Protein AF-0000000070043837 (afdb_homodimer)

Nearest PDB structures (foldseek):
  3bem-assembly1_A  TM=9.475E-01  e=2.264E-19  Bacillus subtilis
  3gag-assembly2_D  TM=9.439E-01  e=2.102E-17  Streptococcus mutans
  3gag-assembly2_C  TM=9.180E-01  e=2.368E-17  Streptococcus mutans
  1nox-assembly1_A-2  TM=9.163E-01  e=2.570E-16  Thermus thermophilus HB8
  3m5k-assembly1_B  TM=8.463E-01  e=9.259E-12  Parabacteroides distasonis ATCC 8503

Sequence (400 aa):
MDTFDAIAQRRSVKSFDKNHKMTQDEINKLLELAVLSPTSYNIQNWRFVTVTDQSIKDKLSALSHGQQQVSDASLVIVLCADLNSWDKKPERYWANIPPEPRNALVESLRNSYRDNLQQQRDEAMRSCGMAAQTIMLAAKSMGYDTCPMKGFDYDAVGKMINLPADHVISMMVVVGKKTKEASPRGGQLPLSDIVFENKFMDTFDAIAQRRSVKSFDKNHKMTQDEINKLLELAVLSPTSYNIQNWRFVTVTDQSIKDKLSALSHGQQQVSDASLVIVLCADLNSWDKKPERYWANIPPEPRNALVESLRNSYRDNLQQQRDEAMRSCGMAAQTIMLAAKSMGYDTCPMKGFDYDAVGKMINLPADHVISMMVVVGKKTKEASPRGGQLPLSDIVFENKF

Secondary structure (DSSP, 8-state):
-BHHHHHHH--B---B-TT----HHHHHHHHHHHTTS--GGG---EEEEEE--HHHHHHHHHHTTT-HHHHHSSEEEEEEEETTGGGSSGGGGGTTS-HHHHHHHHHHHHHHHTT-HHHHHHHHHHHHHHHHHHHHHHHHHTT-EEEEE--S-HHHHHHHTT--TTEEEEEEEEEE-BSSPPPPP-----HHHHEEES--/-BHHHHHHH--B---B-TT----HHHHHHHHHHHTTS--GGG---EEEEEE--HHHHHHHHHHTTT-HHHHHSSEEEEEEEETTGGGSSGGGGGTTS-HHHHHHHHHHHHHHHTT-HHHHHHHHHHHHHHHHHHHHHHHHHTT-EEEEE--S-HHHHHHHTT--TTEEEEEEEEEE-BSSPPPPP-----HHHHEEES--

Solvent-accessible surface area (backbone atoms only — not comparable to full-atom values): 20436 Å² total; per-residue (Å²): 76,46,37,68,56,26,53,72,64,54,54,67,40,64,38,34,38,62,82,50,73,70,50,70,67,59,51,48,52,47,52,62,56,22,70,54,43,73,38,80,86,44,45,66,36,56,31,36,31,38,38,67,52,64,72,59,28,42,52,49,10,59,47,24,79,56,41,58,32,49,45,19,24,28,34,37,33,41,37,26,18,42,56,52,33,63,72,60,69,47,60,55,32,29,62,70,43,60,66,69,69,34,52,53,51,46,52,52,49,38,66,70,41,60,95,29,67,65,56,28,50,45,47,40,22,25,34,43,16,20,23,49,42,44,38,46,39,50,36,38,45,73,70,31,40,28,25,80,42,74,72,47,46,64,69,61,52,35,59,71,25,53,56,55,88,60,43,46,77,71,38,33,40,29,32,24,46,62,75,49,80,53,73,77,75,37,45,73,82,58,61,82,79,37,48,29,70,62,31,108,78,45,39,68,55,27,53,71,65,54,54,68,39,63,38,34,38,63,83,50,72,70,52,70,66,58,51,50,53,47,52,62,55,21,70,55,43,73,38,80,87,43,45,66,36,55,30,38,31,38,38,66,51,62,73,58,27,42,53,51,11,58,46,23,79,55,40,57,31,49,45,19,25,26,33,36,33,41,37,25,20,42,55,53,33,66,72,59,70,47,60,56,33,29,62,72,44,61,65,70,70,34,52,54,51,46,52,53,49,37,66,70,41,61,96,29,68,66,56,29,50,45,47,40,23,25,33,42,15,20,24,49,42,43,37,46,38,51,37,37,45,73,71,32,41,28,26,80,44,74,71,48,46,64,68,60,53,36,58,70,25,54,55,56,88,61,42,48,75,70,38,33,39,30,34,25,45,63,73,48,80,52,73,79,76,35,45,74,83,59,62,81,81,36,50,29,70,62,33,107

pLDDT: mean 98.39, std 0.72, range [94.81, 99.0]

Organism: NCBI:txid859350

Radius of gyration: 20.13 Å; Cα contacts (8 Å, |Δi|>4): 814; chains: 2; bounding box: 47×54×44 Å

Structure (mmCIF, N/CA/C/O backbone):
data_AF-0000000070043837-model_v1
#
loop_
_entity.id
_entity.type
_entity.pdbx_description
1 polymer 'Nitroreductase family protein'
#
loop_
_atom_site.group_PDB
_atom_site.id
_atom_site.type_symbol
_atom_site.label_atom_id
_atom_site.label_alt_id
_atom_site.label_comp_id
_atom_site.label_asym_id
_atom_site.label_entity_id
_atom_site.label_seq_id
_atom_site.pdbx_PDB_ins_code
_atom_site.Cartn_x
_atom_site.Cartn_y
_atom_site.Cartn_z
_atom_site.occupancy
_atom_site.B_iso_or_equiv
_atom_site.auth_seq_id
_atom_site.auth_comp_id
_atom_site.auth_asym_id
_atom_site.auth_atom_id
_atom_site.pdbx_PDB_model_num
ATOM 1 N N . MET A 1 1 ? -4.961 11.438 -16.234 1 95.69 1 MET A N 1
ATOM 2 C CA . MET A 1 1 ? -3.506 11.453 -16.344 1 95.69 1 MET A CA 1
ATOM 3 C C . MET A 1 1 ? -2.961 10.047 -16.547 1 95.69 1 MET A C 1
ATOM 5 O O . MET A 1 1 ? -3.502 9.078 -16.016 1 95.69 1 MET A O 1
ATOM 9 N N . ASP A 1 2 ? -1.83 10.086 -17.328 1 97.75 2 ASP A N 1
ATOM 10 C CA . ASP A 1 2 ? -1.134 8.82 -17.547 1 97.75 2 ASP A CA 1
ATOM 11 C C . ASP A 1 2 ? -0.628 8.234 -16.219 1 97.75 2 ASP A C 1
ATOM 13 O O . ASP A 1 2 ? -0.136 8.969 -15.367 1 97.75 2 ASP A O 1
ATOM 17 N N . THR A 1 3 ? -0.676 6.828 -16.062 1 98.69 3 THR A N 1
ATOM 18 C CA . THR A 1 3 ? -0.309 6.125 -14.836 1 98.69 3 THR A CA 1
ATOM 19 C C . THR A 1 3 ? 1.146 6.402 -14.469 1 98.69 3 THR A C 1
ATOM 21 O O . THR A 1 3 ? 1.458 6.68 -13.305 1 98.69 3 THR A O 1
ATOM 24 N N . PHE A 1 4 ? 2.094 6.348 -15.438 1 98.75 4 PHE A N 1
ATOM 25 C CA . PHE A 1 4 ? 3.504 6.582 -15.148 1 98.75 4 PHE A CA 1
ATOM 26 C C . PHE A 1 4 ? 3.729 8.016 -14.68 1 98.75 4 PHE A C 1
ATOM 28 O O . PHE A 1 4 ? 4.535 8.266 -13.781 1 98.75 4 PHE A O 1
ATOM 35 N N . ASP A 1 5 ? 3.049 8.922 -15.266 1 98.75 5 ASP A N 1
ATOM 36 C CA . ASP A 1 5 ? 3.15 10.328 -14.867 1 98.75 5 ASP A CA 1
ATOM 37 C C . ASP A 1 5 ? 2.664 10.523 -13.43 1 98.75 5 ASP A C 1
ATOM 39 O O . ASP A 1 5 ? 3.287 11.242 -12.648 1 98.75 5 ASP A O 1
ATOM 43 N N . ALA A 1 6 ? 1.513 9.898 -13.102 1 98.88 6 ALA A N 1
ATOM 44 C CA . ALA A 1 6 ? 0.993 10.008 -11.742 1 98.88 6 ALA A CA 1
ATOM 45 C C . ALA A 1 6 ? 2.006 9.484 -10.727 1 98.88 6 ALA A C 1
ATOM 47 O O . ALA A 1 6 ? 2.23 10.109 -9.688 1 98.88 6 ALA A O 1
ATOM 48 N N . ILE A 1 7 ? 2.621 8.336 -11.039 1 98.88 7 ILE A N 1
ATOM 49 C CA . ILE A 1 7 ? 3.602 7.715 -10.156 1 98.88 7 ILE A CA 1
ATOM 50 C C . ILE A 1 7 ? 4.816 8.625 -10.016 1 98.88 7 ILE A C 1
ATOM 52 O O . ILE A 1 7 ? 5.289 8.875 -8.906 1 98.88 7 ILE A O 1
ATOM 56 N N . ALA A 1 8 ? 5.32 9.148 -11.086 1 98.56 8 ALA A N 1
ATOM 57 C CA . ALA A 1 8 ? 6.531 9.961 -11.094 1 98.56 8 ALA A CA 1
ATOM 58 C C . ALA A 1 8 ? 6.289 11.305 -10.414 1 98.56 8 ALA A C 1
ATOM 60 O O . ALA A 1 8 ? 7.184 11.859 -9.766 1 98.56 8 ALA A O 1
ATOM 61 N N . GLN A 1 9 ? 5.094 11.852 -10.547 1 98.5 9 GLN A N 1
ATOM 62 C CA . GLN A 1 9 ? 4.82 13.211 -10.094 1 98.5 9 GLN A CA 1
ATOM 63 C C . GLN A 1 9 ? 4.273 13.219 -8.672 1 98.5 9 GLN A C 1
ATOM 65 O O . GLN A 1 9 ? 4.246 14.258 -8.016 1 98.5 9 GLN A O 1
ATOM 70 N N . ARG A 1 10 ? 3.713 12.086 -8.211 1 98.81 10 ARG A N 1
ATOM 71 C CA . ARG A 1 10 ? 3.262 12.039 -6.828 1 98.81 10 ARG A CA 1
ATOM 72 C C . ARG A 1 10 ? 4.418 12.289 -5.867 1 98.81 10 ARG A C 1
ATOM 74 O O . ARG A 1 10 ? 5.43 11.586 -5.902 1 98.81 10 ARG A O 1
ATOM 81 N N . ARG A 1 11 ? 4.344 13.312 -5.078 1 98.62 11 ARG A N 1
ATOM 82 C CA . ARG A 1 11 ? 5.262 13.734 -4.023 1 98.62 11 ARG A CA 1
ATOM 83 C C . ARG A 1 11 ? 4.512 14.016 -2.727 1 98.62 11 ARG A C 1
ATOM 85 O O . ARG A 1 11 ? 3.295 14.227 -2.74 1 98.62 11 ARG A O 1
ATOM 92 N N . SER A 1 12 ? 5.258 13.953 -1.604 1 98.56 12 SER A N 1
ATOM 93 C CA . SER A 1 12 ? 4.68 14.43 -0.354 1 98.56 12 SER A CA 1
ATOM 94 C C . SER A 1 12 ? 4.668 15.953 -0.297 1 98.56 12 SER A C 1
ATOM 96 O O . SER A 1 12 ? 5.711 16.578 -0.091 1 98.56 12 SER A O 1
ATOM 98 N N . VAL A 1 13 ? 3.463 16.516 -0.517 1 98.62 13 VAL A N 1
ATOM 99 C CA . VAL A 1 13 ? 3.27 17.953 -0.523 1 98.62 13 VAL A CA 1
ATOM 100 C C . VAL A 1 13 ? 2.842 18.422 0.865 1 98.62 13 VAL A C 1
ATOM 102 O O . VAL A 1 13 ? 1.954 17.828 1.481 1 98.62 13 VAL A O 1
ATOM 105 N N . LYS A 1 14 ? 3.398 19.562 1.323 1 97.81 14 LYS A N 1
ATOM 106 C CA . LYS A 1 14 ? 3.16 19.953 2.713 1 97.81 14 LYS A CA 1
ATOM 107 C C . LYS A 1 14 ? 2.541 21.344 2.803 1 97.81 14 LYS A C 1
ATOM 109 O O . LYS A 1 14 ? 2.357 21.875 3.898 1 97.81 14 LYS A O 1
ATOM 114 N N . SER A 1 15 ? 2.293 21.953 1.705 1 98.69 15 SER A N 1
ATOM 115 C CA . SER A 1 15 ? 1.652 23.266 1.651 1 98.69 15 SER A CA 1
ATOM 116 C C . SER A 1 15 ? 0.437 23.25 0.73 1 98.69 15 SER A C 1
ATOM 118 O O . SER A 1 15 ? 0.556 22.938 -0.457 1 98.69 15 SER A O 1
ATOM 120 N N . PHE A 1 16 ? -0.701 23.625 1.316 1 98.88 16 PHE A N 1
ATOM 121 C CA . PHE A 1 16 ? -1.941 23.562 0.552 1 98.88 16 PHE A CA 1
ATOM 122 C C . PHE A 1 16 ? -2.666 24.891 0.58 1 98.88 16 PHE A C 1
ATOM 124 O O . PHE A 1 16 ? -2.469 25.703 1.497 1 98.88 16 PHE A O 1
ATOM 131 N N . ASP A 1 17 ? -3.428 25.203 -0.436 1 98.81 17 ASP A N 1
ATOM 132 C CA . ASP A 1 17 ? -4.375 26.312 -0.456 1 98.81 17 ASP A CA 1
ATOM 133 C C . ASP A 1 17 ? -5.551 26.047 0.485 1 98.81 17 ASP A C 1
ATOM 135 O O . ASP A 1 17 ? -6.453 25.266 0.159 1 98.81 17 ASP A O 1
ATOM 139 N N . LYS A 1 18 ? -5.539 26.734 1.597 1 97.81 18 LYS A N 1
ATOM 140 C CA . LYS A 1 18 ? -6.531 26.5 2.641 1 97.81 18 LYS A CA 1
ATOM 141 C C . LYS A 1 18 ? -7.934 26.844 2.152 1 97.81 18 LYS A C 1
ATOM 143 O O . LYS A 1 18 ? -8.922 26.391 2.736 1 97.81 18 LYS A O 1
ATOM 148 N N . ASN A 1 19 ? -8.078 27.625 1.085 1 98.31 19 ASN A N 1
ATOM 149 C CA . ASN A 1 19 ? -9.375 28.094 0.608 1 98.31 19 ASN A CA 1
ATOM 150 C C . ASN A 1 19 ? -9.961 27.141 -0.433 1 98.31 19 ASN A C 1
ATOM 152 O O . ASN A 1 19 ? -11.141 27.25 -0.775 1 98.31 19 ASN A O 1
ATOM 156 N N . HIS A 1 20 ? -9.164 26.312 -0.957 1 98.75 20 HIS A N 1
ATOM 157 C CA . HIS A 1 20 ? -9.695 25.359 -1.93 1 98.75 20 HIS A CA 1
ATOM 158 C C . HIS A 1 20 ? -10.484 24.25 -1.243 1 98.75 20 HIS A C 1
ATOM 160 O O . HIS A 1 20 ? -10 23.656 -0.277 1 98.75 20 HIS A O 1
ATOM 166 N N . LYS A 1 21 ? -11.688 23.984 -1.772 1 98.56 21 LYS A N 1
ATOM 167 C CA . LYS A 1 21 ? -12.539 22.922 -1.245 1 98.56 21 LYS A CA 1
ATOM 168 C C . LYS A 1 21 ? -12.828 21.875 -2.305 1 98.56 21 LYS A C 1
ATOM 170 O O . LYS A 1 21 ? -13.031 22.188 -3.477 1 98.56 21 LYS A O 1
ATOM 175 N N . MET A 1 22 ? -12.727 20.672 -1.876 1 98.62 22 MET A N 1
ATOM 176 C CA . MET A 1 22 ? -13.18 19.578 -2.73 1 98.62 22 MET A CA 1
ATOM 177 C C . MET A 1 22 ? -14.695 19.391 -2.629 1 98.62 22 MET A C 1
ATOM 179 O O . MET A 1 22 ? -15.266 19.516 -1.544 1 98.62 22 MET A O 1
ATOM 183 N N . THR A 1 23 ? -15.336 19.047 -3.758 1 98.44 23 THR A N 1
ATOM 184 C CA . THR A 1 23 ? -16.75 18.734 -3.711 1 98.44 23 THR A CA 1
ATOM 185 C C . THR A 1 23 ? -16.969 17.312 -3.176 1 98.44 23 THR A C 1
ATOM 187 O O . THR A 1 23 ? -16.062 16.484 -3.221 1 98.44 23 THR A O 1
ATOM 190 N N . GLN A 1 24 ? -18.172 17.109 -2.715 1 97.94 24 GLN A N 1
ATOM 191 C CA . GLN A 1 24 ? -18.5 15.773 -2.26 1 97.94 24 GLN A CA 1
ATOM 192 C C . GLN A 1 24 ? -18.375 14.758 -3.393 1 97.94 24 GLN A C 1
ATOM 194 O O . GLN A 1 24 ? -17.984 13.609 -3.166 1 97.94 24 GLN A O 1
ATOM 199 N N . ASP A 1 25 ? -18.719 15.164 -4.566 1 98.5 25 ASP A N 1
ATOM 200 C CA . ASP A 1 25 ? -18.594 14.289 -5.727 1 98.5 25 ASP A CA 1
ATOM 201 C C . ASP A 1 25 ? -17.141 13.883 -5.961 1 98.5 25 ASP A C 1
ATOM 203 O O . ASP A 1 25 ? -16.859 12.727 -6.293 1 98.5 25 ASP A O 1
ATOM 207 N N . GLU A 1 26 ? -16.234 14.82 -5.871 1 98.75 26 GLU A N 1
ATOM 208 C CA . GLU A 1 26 ? -14.812 14.531 -6.023 1 98.75 26 GLU A CA 1
ATOM 209 C C . GLU A 1 26 ? -14.32 13.562 -4.945 1 98.75 26 GLU A C 1
ATOM 211 O O . GLU A 1 26 ? -13.562 12.641 -5.234 1 98.75 26 GLU A O 1
ATOM 216 N N . ILE A 1 27 ? -14.789 13.773 -3.744 1 98.88 27 ILE A N 1
ATOM 217 C CA . ILE A 1 27 ? -14.398 12.914 -2.629 1 98.88 27 ILE A CA 1
ATOM 218 C C . ILE A 1 27 ? -14.945 11.508 -2.846 1 98.88 27 ILE A C 1
ATOM 220 O O . ILE A 1 27 ? -14.219 10.523 -2.666 1 98.88 27 ILE A O 1
ATOM 224 N N . ASN A 1 28 ? -16.188 11.438 -3.268 1 98.56 28 ASN A N 1
ATOM 225 C CA . ASN A 1 28 ? -16.781 10.133 -3.555 1 98.56 28 ASN A CA 1
ATOM 226 C C . ASN A 1 28 ? -16.031 9.398 -4.656 1 98.56 28 ASN A C 1
ATOM 228 O O . ASN A 1 28 ? -15.766 8.203 -4.551 1 98.56 28 ASN A O 1
ATOM 232 N N . LYS A 1 29 ? -15.727 10.109 -5.68 1 98.69 29 LYS A N 1
ATOM 233 C CA . LYS A 1 29 ? -14.969 9.508 -6.777 1 98.69 29 LYS A CA 1
ATOM 234 C C . LYS A 1 29 ? -13.633 8.961 -6.285 1 98.69 29 LYS A C 1
ATOM 236 O O . LYS A 1 29 ? -13.242 7.848 -6.648 1 98.69 29 LYS A O 1
ATOM 241 N N . LEU A 1 30 ? -12.945 9.727 -5.516 1 98.94 30 LEU A N 1
ATOM 242 C CA . LEU A 1 30 ? -11.664 9.32 -4.949 1 98.94 30 LEU A CA 1
ATOM 243 C C . LEU A 1 30 ? -11.805 8.031 -4.152 1 98.94 30 LEU A C 1
ATOM 245 O O . LEU A 1 30 ? -11.016 7.098 -4.328 1 98.94 30 LEU A O 1
ATOM 249 N N . LEU A 1 31 ? -12.836 7.922 -3.314 1 98.88 31 LEU A N 1
ATOM 250 C CA . LEU A 1 31 ? -13.016 6.773 -2.434 1 98.88 31 LEU A CA 1
ATOM 251 C C . LEU A 1 31 ? -13.539 5.566 -3.209 1 98.88 31 LEU A C 1
ATOM 253 O O . LEU A 1 31 ? -13.219 4.426 -2.871 1 98.88 31 LEU A O 1
ATOM 257 N N . GLU A 1 32 ? -14.328 5.797 -4.27 1 98.81 32 GLU A N 1
ATOM 258 C CA . GLU A 1 32 ? -14.766 4.715 -5.148 1 98.81 32 GLU A CA 1
ATOM 259 C C . GLU A 1 32 ? -13.578 4.039 -5.828 1 98.81 32 GLU A C 1
ATOM 261 O O . GLU A 1 32 ? -13.609 2.836 -6.09 1 98.81 32 GLU A O 1
ATOM 266 N N . LEU A 1 33 ? -12.555 4.797 -6.121 1 98.88 33 LEU A N 1
ATOM 267 C CA . LEU A 1 33 ? -11.328 4.238 -6.684 1 98.88 33 LEU A CA 1
ATOM 268 C C . LEU A 1 33 ? -10.508 3.541 -5.605 1 98.88 33 LEU A C 1
ATOM 270 O O . LEU A 1 33 ? -9.945 2.469 -5.844 1 98.88 33 LEU A O 1
ATOM 274 N N . ALA A 1 34 ? -10.469 4.09 -4.406 1 98.88 34 ALA A N 1
ATOM 275 C CA . ALA A 1 34 ? -9.688 3.545 -3.297 1 98.88 34 ALA A CA 1
ATOM 276 C C . ALA A 1 34 ? -10.133 2.121 -2.965 1 98.88 34 ALA A C 1
ATOM 278 O O . ALA A 1 34 ? -9.297 1.249 -2.715 1 98.88 34 ALA A O 1
ATOM 279 N N . VAL A 1 35 ? -11.438 1.848 -3.045 1 98.62 35 VAL A N 1
ATOM 280 C CA . VAL A 1 35 ? -11.984 0.586 -2.551 1 98.62 35 VAL A CA 1
ATOM 281 C C . VAL A 1 35 ? -11.781 -0.508 -3.598 1 98.62 35 VAL A C 1
ATOM 283 O O . VAL A 1 35 ? -12.086 -1.677 -3.35 1 98.62 35 VAL A O 1
ATOM 286 N N . LEU A 1 36 ? -11.211 -0.151 -4.719 1 98.75 36 LEU A N 1
ATOM 287 C CA . LEU A 1 36 ? -10.844 -1.146 -5.719 1 98.75 36 LEU A CA 1
ATOM 288 C C . LEU A 1 36 ? -9.469 -1.738 -5.422 1 98.75 36 LEU A C 1
ATOM 290 O O . LEU A 1 36 ? -9.031 -2.674 -6.094 1 98.75 36 LEU A O 1
ATOM 294 N N . SER A 1 37 ? -8.727 -1.196 -4.426 1 98.81 37 SER A N 1
ATOM 295 C CA . SER A 1 37 ? -7.477 -1.789 -3.969 1 98.81 37 SER A CA 1
ATOM 296 C C . SER A 1 37 ? -7.703 -3.186 -3.4 1 98.81 37 SER A C 1
ATOM 298 O O . SER A 1 37 ? -8.664 -3.416 -2.668 1 98.81 37 SER A O 1
ATOM 300 N N . PRO A 1 38 ? -6.855 -4.133 -3.742 1 98.69 38 PRO A N 1
ATOM 301 C CA . PRO A 1 38 ? -7.07 -5.508 -3.287 1 98.69 38 PRO A CA 1
ATOM 302 C C . PRO A 1 38 ? -6.793 -5.684 -1.795 1 98.69 38 PRO A C 1
ATOM 304 O O . PRO A 1 38 ? -6.023 -4.918 -1.211 1 98.69 38 PRO A O 1
ATOM 307 N N . THR A 1 39 ? -7.477 -6.613 -1.177 1 98.62 39 THR A N 1
ATOM 308 C CA . THR A 1 39 ? -7.203 -7.133 0.158 1 98.62 39 THR A CA 1
ATOM 309 C C . THR A 1 39 ? -7.203 -8.656 0.154 1 98.62 39 THR A C 1
ATOM 311 O O . THR A 1 39 ? -7.84 -9.281 -0.696 1 98.62 39 THR A O 1
ATOM 314 N N . SER A 1 40 ? -6.383 -9.211 1.069 1 98.31 40 SER A N 1
ATOM 315 C CA . SER A 1 40 ? -6.359 -10.664 1.181 1 98.31 40 SER A CA 1
ATOM 316 C C . SER A 1 40 ? -7.746 -11.219 1.498 1 98.31 40 SER A C 1
ATOM 318 O O . SER A 1 40 ? -8.43 -10.719 2.393 1 98.31 40 SER A O 1
ATOM 320 N N . TYR A 1 41 ? -8.219 -12.242 0.689 1 98 41 TYR A N 1
ATOM 321 C CA . TYR A 1 41 ? -9.539 -12.852 0.798 1 98 41 TYR A CA 1
ATOM 322 C C . TYR A 1 41 ? -10.641 -11.82 0.567 1 98 41 TYR A C 1
ATOM 324 O O . TYR A 1 41 ? -11.789 -12.031 0.971 1 98 41 TYR A O 1
ATOM 332 N N . ASN A 1 42 ? -10.266 -10.688 -0.009 1 98.31 42 ASN A N 1
ATOM 333 C CA . ASN A 1 42 ? -11.227 -9.617 -0.277 1 98.31 42 ASN A CA 1
ATOM 334 C C . ASN A 1 42 ? -11.938 -9.18 0.996 1 98.31 42 ASN A C 1
ATOM 336 O O . ASN A 1 42 ? -13.109 -8.789 0.954 1 98.31 42 ASN A O 1
ATOM 340 N N . ILE A 1 43 ? -11.219 -9.109 2.094 1 98.75 43 ILE A N 1
ATOM 341 C CA . ILE A 1 43 ? -11.875 -8.883 3.377 1 98.75 43 ILE A CA 1
ATOM 342 C C . ILE A 1 43 ? -12.211 -7.398 3.521 1 98.75 43 ILE A C 1
ATOM 344 O O . ILE A 1 43 ? -12.945 -7.012 4.434 1 98.75 43 ILE A O 1
ATOM 348 N N . GLN A 1 44 ? -11.664 -6.531 2.672 1 98.69 44 GLN A N 1
ATOM 349 C CA . GLN A 1 44 ? -12.023 -5.117 2.654 1 98.69 44 GLN A CA 1
ATOM 350 C C . GLN A 1 44 ? -12.039 -4.535 4.066 1 98.69 44 GLN A C 1
ATOM 352 O O . GLN A 1 44 ? -13.023 -3.916 4.477 1 98.69 44 GLN A O 1
ATOM 357 N N . ASN A 1 45 ? -10.852 -4.672 4.711 1 98.94 45 ASN A N 1
ATOM 358 C CA . ASN A 1 45 ? -10.758 -4.363 6.133 1 98.94 45 ASN A CA 1
ATOM 359 C C . ASN A 1 45 ? -10.492 -2.879 6.371 1 98.94 45 ASN A C 1
ATOM 361 O O . ASN A 1 45 ? -10.516 -2.416 7.512 1 98.94 45 ASN A O 1
ATOM 365 N N . TRP A 1 46 ? -10.273 -2.041 5.355 1 98.75 46 TRP A N 1
ATOM 366 C CA . TRP A 1 46 ? -10.07 -0.604 5.508 1 98.75 46 TRP A CA 1
ATOM 367 C C . TRP A 1 46 ? -11.336 0.067 6.043 1 98.75 46 TRP A C 1
ATOM 369 O O . TRP A 1 46 ? -12.445 -0.378 5.766 1 98.75 46 TRP A O 1
ATOM 379 N N . ARG A 1 47 ? -11.172 1.069 6.785 1 98.94 47 ARG A N 1
ATOM 380 C CA . ARG A 1 47 ? -12.172 2.07 7.148 1 98.94 47 ARG A CA 1
ATOM 381 C C . ARG A 1 47 ? -11.625 3.482 6.973 1 98.94 47 ARG A C 1
ATOM 383 O O . ARG A 1 47 ? -10.516 3.781 7.418 1 98.94 47 ARG A O 1
ATOM 390 N N . PHE A 1 48 ? -12.367 4.301 6.301 1 98.94 48 PHE A N 1
ATOM 391 C CA . PHE A 1 48 ? -11.906 5.648 5.988 1 98.94 48 PHE A CA 1
ATOM 392 C C . PHE A 1 48 ? -12.703 6.688 6.766 1 98.94 48 PHE A C 1
ATOM 394 O O . PHE A 1 48 ? -13.922 6.797 6.598 1 98.94 48 PHE A O 1
ATOM 401 N N . VAL A 1 49 ? -12.07 7.422 7.586 1 98.94 49 VAL A N 1
ATOM 402 C CA . VAL A 1 49 ? -12.695 8.594 8.188 1 98.94 49 VAL A CA 1
ATOM 403 C C . VAL A 1 49 ? -12.297 9.852 7.406 1 98.94 49 VAL A C 1
ATOM 405 O O . VAL A 1 49 ? -11.117 10.203 7.348 1 98.94 49 VAL A O 1
ATOM 408 N N . THR A 1 50 ? -13.266 10.5 6.828 1 98.94 50 THR A N 1
ATOM 409 C CA . THR A 1 50 ? -13.023 11.695 6.031 1 98.94 50 THR A CA 1
ATOM 410 C C . THR A 1 50 ? -13.359 12.953 6.82 1 98.94 50 THR A C 1
ATOM 412 O O . THR A 1 50 ? -14.359 12.992 7.547 1 98.94 50 THR A O 1
ATOM 415 N N . VAL A 1 51 ? -12.516 13.93 6.734 1 98.94 51 VAL A N 1
ATOM 416 C CA . VAL A 1 51 ? -12.719 15.18 7.453 1 98.94 51 VAL A CA 1
ATOM 417 C C . VAL A 1 51 ? -12.539 16.359 6.5 1 98.94 51 VAL A C 1
ATOM 419 O O . VAL A 1 51 ? -11.469 16.547 5.918 1 98.94 51 VAL A O 1
ATOM 422 N N . THR A 1 52 ? -13.586 17.203 6.332 1 98.75 52 THR A N 1
ATOM 423 C CA . THR A 1 52 ? -13.516 18.453 5.562 1 98.75 52 THR A CA 1
ATOM 424 C C . THR A 1 52 ? -13.859 19.641 6.441 1 98.75 52 THR A C 1
ATOM 426 O O . THR A 1 52 ? -13.594 20.797 6.07 1 98.75 52 THR A O 1
ATOM 429 N N . ASP A 1 53 ? -14.414 19.359 7.637 1 98.38 53 ASP A N 1
ATOM 430 C CA . ASP A 1 53 ? -14.773 20.422 8.57 1 98.38 53 ASP A CA 1
ATOM 431 C C . ASP A 1 53 ? -13.531 21.109 9.117 1 98.38 53 ASP A C 1
ATOM 433 O O . ASP A 1 53 ? -12.656 20.469 9.695 1 98.38 53 ASP A O 1
ATOM 437 N N . GLN A 1 54 ? -13.523 22.453 8.945 1 98.5 54 GLN A N 1
ATOM 438 C CA . GLN A 1 54 ? -12.312 23.203 9.281 1 98.5 54 GLN A CA 1
ATOM 439 C C . GLN A 1 54 ? -11.992 23.094 10.766 1 98.5 54 GLN A C 1
ATOM 441 O O . GLN A 1 54 ? -10.828 22.953 11.148 1 98.5 54 GLN A O 1
ATOM 446 N N . SER A 1 55 ? -12.961 23.172 11.586 1 98.56 55 SER A N 1
ATOM 447 C CA . SER A 1 55 ? -12.719 23.109 13.023 1 98.56 55 SER A CA 1
ATOM 448 C C . SER A 1 55 ? -12.125 21.766 13.43 1 98.56 55 SER A C 1
ATOM 450 O O . SER A 1 55 ? -11.258 21.703 14.305 1 98.56 55 SER A O 1
ATOM 452 N N . ILE A 1 56 ? -12.586 20.688 12.797 1 98.75 56 ILE A N 1
ATOM 453 C CA . ILE A 1 56 ? -12.086 19.359 13.094 1 98.75 56 ILE A CA 1
ATOM 454 C C . ILE A 1 56 ? -10.68 19.188 12.508 1 98.75 56 ILE A C 1
ATOM 456 O O . ILE A 1 56 ? -9.797 18.609 13.148 1 98.75 56 ILE A O 1
ATOM 460 N N . LYS A 1 57 ? -10.422 19.703 11.328 1 98.88 57 LYS A N 1
ATOM 461 C CA . LYS A 1 57 ? -9.078 19.672 10.758 1 98.88 57 LYS A CA 1
ATOM 462 C C . LYS A 1 57 ? -8.086 20.422 11.641 1 98.88 57 LYS A C 1
AT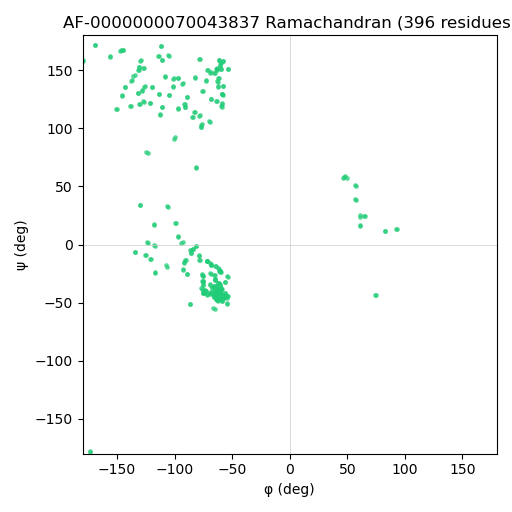OM 464 O O . LYS A 1 57 ? -6.941 19.984 11.805 1 98.88 57 LYS A O 1
ATOM 469 N N . ASP A 1 58 ? -8.516 21.516 12.203 1 98.81 58 ASP A N 1
ATOM 470 C CA . ASP A 1 58 ? -7.652 22.281 13.102 1 98.81 58 ASP A CA 1
ATOM 471 C C . ASP A 1 58 ? -7.301 21.469 14.344 1 98.81 58 ASP A C 1
ATOM 473 O O . ASP A 1 58 ? -6.156 21.484 14.797 1 98.81 58 ASP A O 1
ATOM 477 N N . LYS A 1 59 ? -8.289 20.844 14.891 1 98.75 59 LYS A N 1
ATOM 478 C CA . LYS A 1 59 ? -8.047 19.969 16.031 1 98.75 59 LYS A CA 1
ATOM 479 C C . LYS A 1 59 ? -7.082 18.844 15.672 1 98.75 59 LYS A C 1
ATOM 481 O O . LYS A 1 59 ? -6.172 18.516 16.438 1 98.75 59 LYS A O 1
ATOM 486 N N . LEU A 1 60 ? -7.27 18.219 14.516 1 98.88 60 LEU A N 1
ATOM 487 C CA . LEU A 1 60 ? -6.375 17.156 14.039 1 98.88 60 LEU A CA 1
ATOM 488 C C . LEU A 1 60 ? -4.953 17.688 13.875 1 98.88 60 LEU A C 1
ATOM 490 O O . LEU A 1 60 ? -3.984 17 14.188 1 98.88 60 LEU A O 1
ATOM 494 N N . SER A 1 61 ? -4.867 18.891 13.352 1 98.81 61 SER A N 1
ATOM 495 C CA . SER A 1 61 ? -3.559 19.516 13.203 1 98.81 61 SER A CA 1
ATOM 496 C C . SER A 1 61 ? -2.85 19.641 14.547 1 98.81 61 SER A C 1
ATOM 498 O O . SER A 1 61 ? -1.66 19.344 14.656 1 98.81 61 SER A O 1
ATOM 500 N N . ALA A 1 62 ? -3.57 20.078 15.516 1 98.75 62 ALA A N 1
ATOM 501 C CA . ALA A 1 62 ? -3.006 20.203 16.859 1 98.75 62 ALA A CA 1
ATOM 502 C C . ALA A 1 62 ? -2.523 18.859 17.391 1 98.75 62 ALA A C 1
ATOM 504 O O . ALA A 1 62 ? -1.487 18.781 18.047 1 98.75 62 ALA A O 1
ATOM 505 N N . LEU A 1 63 ? -3.254 17.812 17.094 1 98.75 63 LEU A N 1
ATOM 506 C CA . LEU A 1 63 ? -2.904 16.453 17.531 1 98.75 63 LEU A CA 1
ATOM 507 C C . LEU A 1 63 ? -1.808 15.867 16.641 1 98.75 63 LEU A C 1
ATOM 509 O O . LEU A 1 63 ? -1.308 14.773 16.922 1 98.75 63 LEU A O 1
ATOM 513 N N . SER A 1 64 ? -1.48 16.531 15.531 1 98.38 64 SER A N 1
ATOM 514 C CA . SER A 1 64 ? -0.428 16.141 14.602 1 98.38 64 SER A CA 1
ATOM 515 C C . SER A 1 64 ? 0.795 17.031 14.727 1 98.38 64 SER A C 1
ATOM 517 O O . SER A 1 64 ? 1.407 17.406 13.727 1 98.38 64 SER A O 1
ATOM 519 N N . HIS A 1 65 ? 1.021 17.484 15.93 1 97.19 65 HIS A N 1
ATOM 520 C CA . HIS A 1 65 ? 2.191 18.281 16.25 1 97.19 65 HIS A CA 1
ATOM 521 C C . HIS A 1 65 ? 2.164 19.625 15.516 1 97.19 65 HIS A C 1
ATOM 523 O O . HIS A 1 65 ? 3.213 20.141 15.125 1 97.19 65 HIS A O 1
ATOM 529 N N . GLY A 1 66 ? 1.068 20.062 15.172 1 97.44 66 GLY A N 1
ATOM 530 C CA . GLY A 1 66 ? 0.9 21.375 14.57 1 97.44 66 GLY A CA 1
ATOM 531 C C . GLY A 1 66 ? 1.183 21.391 13.078 1 97.44 66 GLY A C 1
ATOM 532 O O . GLY A 1 66 ? 1.301 22.453 12.477 1 97.44 66 GLY A O 1
ATOM 533 N N . GLN A 1 67 ? 1.312 20.281 12.438 1 97 67 GLN A N 1
ATOM 534 C CA . GLN A 1 67 ? 1.555 20.219 11 1 97 67 GLN A CA 1
ATOM 535 C C . GLN A 1 67 ? 0.431 20.906 10.219 1 97 67 GLN A C 1
ATOM 537 O O . GLN A 1 67 ? -0.714 20.453 10.242 1 97 67 GLN A O 1
ATOM 542 N N . GLN A 1 68 ? 0.791 21.906 9.438 1 97.75 68 GLN A N 1
ATOM 543 C CA . GLN A 1 68 ? -0.19 22.797 8.836 1 97.75 68 GLN A CA 1
ATOM 544 C C . GLN A 1 68 ? -0.911 22.109 7.672 1 97.75 68 GLN A C 1
ATOM 546 O O . GLN A 1 68 ? -2.051 22.469 7.355 1 97.75 68 GLN A O 1
ATOM 551 N N . GLN A 1 69 ? -0.252 21.188 7.07 1 98.31 69 GLN A N 1
ATOM 552 C CA . GLN A 1 69 ? -0.883 20.516 5.934 1 98.31 69 GLN A CA 1
ATOM 553 C C . GLN A 1 69 ? -2.174 19.812 6.355 1 98.31 69 GLN A C 1
ATOM 555 O O . GLN A 1 69 ? -3.086 19.641 5.543 1 98.31 69 GLN A O 1
ATOM 560 N N . VAL A 1 70 ? -2.348 19.469 7.641 1 98.81 70 VAL A N 1
ATOM 561 C CA . VAL A 1 70 ? -3.576 18.844 8.125 1 98.81 70 VAL A CA 1
ATOM 562 C C . VAL A 1 70 ? -4.703 19.875 8.148 1 98.81 70 VAL A C 1
ATOM 564 O O . VAL A 1 70 ? -5.805 19.609 7.668 1 98.81 70 VAL A O 1
ATOM 567 N N . SER A 1 71 ? -4.406 21.047 8.609 1 98.75 71 SER A N 1
ATOM 568 C CA . SER A 1 71 ? -5.402 22.109 8.688 1 98.75 71 SER A CA 1
ATOM 569 C C . SER A 1 71 ? -5.691 22.703 7.312 1 98.75 71 SER A C 1
ATOM 571 O O . SER A 1 71 ? -6.836 23.047 7.008 1 98.75 71 SER A O 1
ATOM 573 N N . ASP A 1 72 ? -4.711 22.797 6.441 1 98.81 72 ASP A N 1
ATOM 574 C CA . ASP A 1 72 ? -4.809 23.578 5.207 1 98.81 72 ASP A CA 1
ATOM 575 C C . ASP A 1 72 ? -5.355 22.719 4.066 1 98.81 72 ASP A C 1
ATOM 577 O O . ASP A 1 72 ? -5.867 23.25 3.078 1 98.81 72 ASP A O 1
ATOM 581 N N . ALA A 1 73 ? -5.195 21.422 4.109 1 98.88 73 ALA A N 1
ATOM 582 C CA . ALA A 1 73 ? -5.648 20.547 3.029 1 98.88 73 ALA A CA 1
ATOM 583 C C . ALA A 1 73 ? -7.164 20.641 2.852 1 98.88 73 ALA A C 1
ATOM 585 O O . ALA A 1 73 ? -7.875 21.094 3.756 1 98.88 73 ALA A O 1
ATOM 586 N N . SER A 1 74 ? -7.664 20.266 1.683 1 98.94 74 SER A N 1
ATOM 587 C CA . SER A 1 74 ? -9.094 20.25 1.39 1 98.94 74 SER A CA 1
ATOM 588 C C . SER A 1 74 ? -9.781 19.062 2.062 1 98.94 74 SER A C 1
ATOM 590 O O . SER A 1 74 ? -10.969 19.125 2.393 1 98.94 74 SER A O 1
ATOM 592 N N . LEU A 1 75 ? -9.109 17.984 2.223 1 98.94 75 LEU A N 1
ATOM 593 C CA . LEU A 1 75 ? -9.609 16.719 2.74 1 98.94 75 LEU A CA 1
ATOM 594 C C . LEU A 1 75 ? -8.539 16 3.559 1 98.94 75 LEU A C 1
ATOM 596 O O . LEU A 1 75 ? -7.379 15.945 3.15 1 98.94 75 LEU A O 1
ATOM 600 N N . VAL A 1 76 ? -8.875 15.602 4.789 1 98.94 76 VAL A N 1
ATOM 601 C CA . VAL A 1 76 ? -8.07 14.656 5.551 1 98.94 76 VAL A CA 1
ATOM 602 C C . VAL A 1 76 ? -8.75 13.289 5.559 1 98.94 76 VAL A C 1
ATOM 604 O O . VAL A 1 76 ? -9.945 13.18 5.836 1 98.94 76 VAL A O 1
ATOM 607 N N . ILE A 1 77 ? -8.031 12.25 5.211 1 99 77 ILE A N 1
ATOM 608 C CA . ILE A 1 77 ? -8.508 10.875 5.328 1 99 77 ILE A CA 1
ATOM 609 C C . ILE A 1 77 ? -7.699 10.133 6.391 1 99 77 ILE A C 1
ATOM 611 O O . ILE A 1 77 ? -6.488 9.961 6.242 1 99 77 ILE A O 1
ATOM 615 N N . VAL A 1 78 ? -8.297 9.805 7.473 1 99 78 VAL A N 1
ATOM 616 C CA . VAL A 1 78 ? -7.691 8.875 8.422 1 99 78 VAL A CA 1
ATOM 617 C C . VAL A 1 78 ? -7.98 7.438 7.984 1 99 78 VAL A C 1
ATOM 619 O O . VAL A 1 78 ? -9.125 6.988 8.031 1 99 78 VAL A O 1
ATOM 622 N N . LEU A 1 79 ? -6.984 6.766 7.539 1 99 79 LEU A N 1
ATOM 623 C CA . LEU A 1 79 ? -7.125 5.363 7.152 1 99 79 LEU A CA 1
ATOM 624 C C . LEU A 1 79 ? -7.031 4.453 8.367 1 99 79 LEU A C 1
ATOM 626 O O . LEU A 1 79 ? -5.969 4.348 8.992 1 99 79 LEU A O 1
ATOM 630 N N . CYS A 1 80 ? -8.109 3.814 8.664 1 98.94 80 CYS A N 1
ATOM 631 C CA . CYS A 1 80 ? -8.203 2.83 9.734 1 98.94 80 CYS A CA 1
ATOM 632 C C . CYS A 1 80 ? -8.422 1.431 9.172 1 98.94 80 CYS A C 1
ATOM 634 O O . CYS A 1 80 ? -8.641 1.267 7.969 1 98.94 80 CYS A O 1
ATOM 636 N N . ALA A 1 81 ? -8.328 0.486 10.047 1 98.94 81 ALA A N 1
ATOM 637 C CA . ALA A 1 81 ? -8.602 -0.891 9.648 1 98.94 81 ALA A CA 1
ATOM 638 C C . ALA A 1 81 ? -9.32 -1.652 10.766 1 98.94 81 ALA A C 1
ATOM 640 O O . ALA A 1 81 ? -8.977 -1.507 11.938 1 98.94 81 ALA A O 1
ATOM 641 N N . ASP A 1 82 ? -10.336 -2.381 10.391 1 98.94 82 ASP A N 1
ATOM 642 C CA . ASP A 1 82 ? -11.016 -3.332 11.258 1 98.94 82 ASP A CA 1
ATOM 643 C C . ASP A 1 82 ? -10.219 -4.629 11.383 1 98.94 82 ASP A C 1
ATOM 645 O O . ASP A 1 82 ? -10.156 -5.418 10.438 1 98.94 82 ASP A O 1
ATOM 649 N N . LEU A 1 83 ? -9.664 -4.914 12.555 1 98.81 83 LEU A N 1
ATOM 650 C CA . LEU A 1 83 ? -8.789 -6.062 12.766 1 98.81 83 LEU A CA 1
ATOM 651 C C . LEU A 1 83 ? -9.594 -7.363 12.75 1 98.81 83 LEU A C 1
ATOM 653 O O . LEU A 1 83 ? -9.016 -8.445 12.609 1 98.81 83 LEU A O 1
ATOM 657 N N . ASN A 1 84 ? -10.898 -7.242 12.844 1 98.56 84 ASN A N 1
ATOM 658 C CA . ASN A 1 84 ? -11.734 -8.43 12.945 1 98.56 84 ASN A CA 1
ATOM 659 C C . ASN A 1 84 ? -12.695 -8.539 11.766 1 98.56 84 ASN A C 1
ATOM 661 O O . ASN A 1 84 ? -13.688 -9.266 11.828 1 98.56 84 ASN A O 1
ATOM 665 N N . SER A 1 85 ? -12.398 -7.797 10.727 1 98.56 85 SER A N 1
ATOM 666 C CA . SER A 1 85 ? -13.242 -7.844 9.539 1 98.56 85 SER A CA 1
ATOM 667 C C . SER A 1 85 ? -13.422 -9.273 9.047 1 98.56 85 SER A C 1
ATOM 669 O O . SER A 1 85 ? -14.477 -9.633 8.523 1 98.56 85 SER A O 1
ATOM 671 N N . TRP A 1 86 ? -12.484 -10.117 9.305 1 98.31 86 TRP A N 1
ATOM 672 C CA . TRP A 1 86 ? -12.477 -11.492 8.828 1 98.31 86 TRP A CA 1
ATOM 673 C C . TRP A 1 86 ? -13.578 -12.305 9.5 1 98.31 86 TRP A C 1
ATOM 675 O O . TRP A 1 86 ? -13.969 -13.359 8.992 1 98.31 86 TRP A O 1
ATOM 685 N N . ASP A 1 87 ? -14.086 -11.805 10.594 1 97.88 87 ASP A N 1
ATOM 686 C CA . ASP A 1 87 ? -15.039 -12.586 11.367 1 97.88 87 ASP A CA 1
ATOM 687 C C . ASP A 1 87 ? -16.406 -11.898 11.422 1 97.88 87 ASP A C 1
ATOM 689 O O . ASP A 1 87 ? -17.344 -12.422 12.023 1 97.88 87 ASP A O 1
ATOM 693 N N . LYS A 1 88 ? -16.594 -10.75 10.836 1 97.94 88 LYS A N 1
ATOM 694 C CA . LYS A 1 88 ? -17.844 -10 10.836 1 97.94 88 LYS A CA 1
ATOM 695 C C . LYS A 1 88 ? -18.609 -10.195 9.523 1 97.94 88 LYS A C 1
ATOM 697 O O . LYS A 1 88 ? -18.438 -9.422 8.586 1 97.94 88 LYS A O 1
ATOM 702 N N . LYS A 1 89 ? -19.484 -11.195 9.484 1 97.94 89 LYS A N 1
ATOM 703 C CA . LYS A 1 89 ? -20.297 -11.531 8.32 1 97.94 89 LYS A CA 1
ATOM 704 C C . LYS A 1 89 ? -19.438 -11.633 7.062 1 97.94 89 LYS A C 1
ATOM 706 O O . LYS A 1 89 ? -19.734 -10.992 6.051 1 97.94 89 LYS A O 1
ATOM 711 N N . PRO A 1 90 ? -18.422 -12.508 7.062 1 98.19 90 PRO A N 1
ATOM 712 C CA . PRO A 1 90 ? -17.438 -12.516 5.984 1 98.19 90 PRO A CA 1
ATOM 713 C C . PRO A 1 90 ? -18.016 -12.984 4.652 1 98.19 90 PRO A C 1
ATOM 715 O O . PRO A 1 90 ? -17.391 -12.789 3.602 1 98.19 90 PRO A O 1
ATOM 718 N N . GLU A 1 91 ? -19.141 -13.609 4.672 1 97.75 91 GLU A N 1
ATOM 719 C CA . GLU A 1 91 ? -19.781 -14.047 3.432 1 97.75 91 GLU A CA 1
ATOM 720 C C . GLU A 1 91 ? -20.078 -12.859 2.516 1 97.75 91 GLU A C 1
ATOM 722 O O . GLU A 1 91 ? -20.172 -13.023 1.297 1 97.75 91 GLU A O 1
ATOM 727 N N . ARG A 1 92 ? -20.203 -11.68 3.025 1 97.69 92 ARG A N 1
ATOM 728 C CA . ARG A 1 92 ? -20.578 -10.492 2.256 1 97.69 92 ARG A CA 1
ATOM 729 C C . ARG A 1 92 ? -19.5 -10.148 1.236 1 97.69 92 ARG A C 1
ATOM 731 O O . ARG A 1 92 ? -19.781 -9.539 0.203 1 97.69 92 ARG A O 1
ATOM 738 N N . TYR A 1 93 ? -18.219 -10.555 1.536 1 98.19 93 TYR A N 1
ATOM 739 C CA . TYR A 1 93 ? -17.109 -10.242 0.642 1 98.19 93 TYR A CA 1
ATOM 740 C C . TYR A 1 93 ? -17.188 -11.078 -0.632 1 98.19 93 TYR A C 1
ATOM 742 O O . TYR A 1 93 ? -16.516 -10.781 -1.618 1 98.19 93 TYR A O 1
ATOM 750 N N . TRP A 1 94 ? -18.016 -12.094 -0.563 1 98 94 TRP A N 1
ATOM 751 C CA . TRP A 1 94 ? -18.141 -13.039 -1.671 1 98 94 TRP A CA 1
ATOM 752 C C . TRP A 1 94 ? -19.609 -13.25 -2.035 1 98 94 TRP A C 1
ATOM 754 O O . TRP A 1 94 ? -20 -14.359 -2.379 1 98 94 TRP A O 1
ATOM 764 N N . ALA A 1 95 ? -20.359 -12.18 -1.888 1 97.75 95 ALA A N 1
ATOM 765 C CA . ALA A 1 95 ? -21.812 -12.219 -2.082 1 97.75 95 ALA A CA 1
ATOM 766 C C . ALA A 1 95 ? -22.156 -12.641 -3.506 1 97.75 95 ALA A C 1
ATOM 768 O O . ALA A 1 95 ? -23.25 -13.148 -3.756 1 97.75 95 ALA A O 1
ATOM 769 N N . ASN A 1 96 ? -21.266 -12.484 -4.535 1 97.75 96 ASN A N 1
ATOM 770 C CA . ASN A 1 96 ? -21.547 -12.766 -5.938 1 97.75 96 ASN A CA 1
ATOM 771 C C . ASN A 1 96 ? -21.141 -14.188 -6.316 1 97.75 96 ASN A C 1
ATOM 773 O O . ASN A 1 96 ? -21.297 -14.594 -7.473 1 97.75 96 ASN A O 1
ATOM 777 N N . ILE A 1 97 ? -20.625 -14.992 -5.32 1 96.81 97 ILE A N 1
ATOM 778 C CA . ILE A 1 97 ? -20.172 -16.359 -5.516 1 96.81 97 ILE A CA 1
ATOM 779 C C . ILE A 1 97 ? -21.25 -17.328 -5.004 1 96.81 97 ILE A C 1
ATOM 781 O O . ILE A 1 97 ? -21.875 -17.078 -3.973 1 96.81 97 ILE A O 1
ATOM 785 N N . PRO A 1 98 ? -21.422 -18.469 -5.734 1 96.81 98 PRO A N 1
ATOM 786 C CA . PRO A 1 98 ? -22.391 -19.453 -5.238 1 96.81 98 PRO A CA 1
ATOM 787 C C . PRO A 1 98 ? -22.062 -19.938 -3.83 1 96.81 98 PRO A C 1
ATOM 789 O O . PRO A 1 98 ? -20.906 -19.891 -3.404 1 96.81 98 PRO A O 1
ATOM 792 N N . PRO A 1 99 ? -23.062 -20.453 -3.133 1 96.81 99 PRO A N 1
ATOM 793 C CA . PRO A 1 99 ? -22.938 -20.734 -1.701 1 96.81 99 PRO A CA 1
ATOM 794 C C . PRO A 1 99 ? -21.844 -21.75 -1.391 1 96.81 99 PRO A C 1
ATOM 796 O O . PRO A 1 99 ? -21.047 -21.531 -0.477 1 96.81 99 PRO A O 1
ATOM 799 N N . GLU A 1 100 ? -21.797 -22.781 -2.133 1 96.94 100 GLU A N 1
ATOM 800 C CA . GLU A 1 100 ? -20.859 -23.844 -1.772 1 96.94 100 GLU A CA 1
ATOM 801 C C . GLU A 1 100 ? -19.422 -23.359 -1.875 1 96.94 100 GLU A C 1
ATOM 803 O O . GLU A 1 100 ? -18.672 -23.406 -0.897 1 96.94 100 GLU A O 1
ATOM 808 N N . PRO A 1 101 ? -19 -22.828 -3.104 1 96.44 101 PRO A N 1
ATOM 809 C CA . PRO A 1 101 ? -17.641 -22.281 -3.158 1 96.44 101 PRO A CA 1
ATOM 810 C C . PRO A 1 101 ? -17.438 -21.125 -2.193 1 96.44 101 PRO A C 1
ATOM 812 O O . PRO A 1 101 ? -16.344 -20.953 -1.646 1 96.44 101 PRO A O 1
ATOM 815 N N . ARG A 1 102 ? -18.438 -20.297 -1.934 1 97.5 102 ARG A N 1
ATOM 816 C CA . ARG A 1 102 ? -18.359 -19.203 -0.97 1 97.5 102 ARG A CA 1
ATOM 817 C C . ARG A 1 102 ? -18.047 -19.734 0.428 1 97.5 102 ARG A C 1
ATOM 819 O O . ARG A 1 102 ? -17.188 -19.188 1.126 1 97.5 102 ARG A O 1
ATOM 826 N N . ASN A 1 103 ? -18.75 -20.781 0.865 1 97.75 103 ASN A N 1
ATOM 827 C CA . ASN A 1 103 ? -18.547 -21.344 2.195 1 97.75 103 ASN A CA 1
ATOM 828 C C . ASN A 1 103 ? -17.125 -21.844 2.381 1 97.75 103 ASN A C 1
ATOM 830 O O . ASN A 1 103 ? -16.531 -21.688 3.451 1 97.75 103 ASN A O 1
ATOM 834 N N . ALA A 1 104 ? -16.625 -22.406 1.356 1 97.56 104 ALA A N 1
ATOM 835 C CA . ALA A 1 104 ? -15.25 -22.891 1.415 1 97.56 104 ALA A CA 1
ATOM 836 C C . ALA A 1 104 ? -14.258 -21.734 1.549 1 97.56 104 ALA A C 1
ATOM 838 O O . ALA A 1 104 ? -13.297 -21.828 2.318 1 97.56 104 ALA A O 1
ATOM 839 N N . LEU A 1 105 ? -14.5 -20.688 0.789 1 96.81 105 LEU A N 1
ATOM 840 C CA . LEU A 1 105 ? -13.664 -19.5 0.861 1 96.81 105 LEU A CA 1
ATOM 841 C C . LEU A 1 105 ? -13.719 -18.875 2.252 1 96.81 105 LEU A C 1
ATOM 843 O O . LEU A 1 105 ? -12.688 -18.5 2.812 1 96.81 105 LEU A O 1
ATOM 847 N N . VAL A 1 106 ? -14.867 -18.781 2.816 1 98 106 VAL A N 1
ATOM 848 C CA . VAL A 1 106 ? -15.07 -18.188 4.129 1 98 106 VAL A CA 1
ATOM 849 C C . VAL A 1 106 ? -14.367 -19.016 5.195 1 98 106 VAL A C 1
ATOM 851 O O . VAL A 1 106 ? -13.75 -18.469 6.113 1 98 106 VAL A O 1
ATOM 854 N N . GLU A 1 107 ? -14.453 -20.297 5.109 1 98.06 107 GLU A N 1
ATOM 855 C CA . GLU A 1 107 ? -13.75 -21.172 6.055 1 98.06 107 GLU A CA 1
ATOM 856 C C . GLU A 1 107 ? -12.242 -20.984 5.961 1 98.06 107 GLU A C 1
ATOM 858 O O . GLU A 1 107 ? -11.555 -20.922 6.98 1 98.06 107 GLU A O 1
ATOM 863 N N . SER A 1 108 ? -11.711 -20.891 4.754 1 97.12 108 SER A N 1
ATOM 864 C CA . SER A 1 108 ? -10.289 -20.656 4.539 1 97.12 108 SER A CA 1
ATOM 865 C C . SER A 1 108 ? -9.859 -19.328 5.129 1 97.12 108 SER A C 1
ATOM 867 O O . SER A 1 108 ? -8.805 -19.234 5.77 1 97.12 108 SER A O 1
ATOM 869 N N . LEU A 1 109 ? -10.617 -18.328 4.879 1 97.69 109 LEU A N 1
ATOM 870 C CA . LEU A 1 109 ? -10.414 -17 5.445 1 97.69 109 LEU A CA 1
ATOM 871 C C . LEU A 1 109 ? -10.336 -17.062 6.969 1 97.69 109 LEU A C 1
ATOM 873 O O . LEU A 1 109 ? -9.391 -16.547 7.566 1 97.69 109 LEU A O 1
ATOM 877 N N . ARG A 1 110 ? -11.281 -17.703 7.609 1 98.31 110 ARG A N 1
ATOM 878 C CA . ARG A 1 110 ? -11.32 -17.797 9.062 1 98.31 110 ARG A CA 1
ATOM 879 C C . ARG A 1 110 ? -10.094 -18.516 9.602 1 98.31 110 ARG A C 1
ATOM 881 O O . ARG A 1 110 ? -9.5 -18.094 10.594 1 98.31 110 ARG A O 1
ATOM 888 N N . ASN A 1 111 ? -9.727 -19.562 8.93 1 97.44 111 ASN A N 1
ATOM 889 C CA . ASN A 1 111 ? -8.562 -20.344 9.352 1 97.44 111 ASN A CA 1
ATOM 890 C C . ASN A 1 111 ? -7.273 -19.531 9.242 1 97.44 111 ASN A C 1
ATOM 892 O O . ASN A 1 111 ? -6.34 -19.75 10.023 1 97.44 111 ASN A O 1
ATOM 896 N N . SER A 1 112 ? -7.238 -18.609 8.32 1 97 112 SER A N 1
ATOM 897 C CA . SER A 1 112 ? -6.035 -17.812 8.062 1 97 112 SER A CA 1
ATOM 898 C C . SER A 1 112 ? -5.84 -16.75 9.125 1 97 112 SER A C 1
ATOM 900 O O . SER A 1 112 ? -4.711 -16.328 9.391 1 97 112 SER A O 1
ATOM 902 N N . TYR A 1 113 ? -6.922 -16.281 9.797 1 98.06 113 TYR A N 1
ATOM 903 C CA . TYR A 1 113 ? -6.816 -15.094 10.648 1 98.06 113 TYR A CA 1
ATOM 904 C C . TYR A 1 113 ? -7.113 -15.438 12.102 1 98.06 113 TYR A C 1
ATOM 906 O O . TYR A 1 113 ? -6.676 -14.734 13.008 1 98.06 113 TYR A O 1
ATOM 914 N N . ARG A 1 114 ? -7.844 -16.5 12.266 1 97.88 114 ARG A N 1
ATOM 915 C CA . ARG A 1 114 ? -8.258 -16.844 13.625 1 97.88 114 ARG A CA 1
ATOM 916 C C . ARG A 1 114 ? -7.039 -17.062 14.523 1 97.88 114 ARG A C 1
ATOM 918 O O . ARG A 1 114 ? -6.102 -17.766 14.148 1 97.88 114 ARG A O 1
ATOM 925 N N . ASP A 1 115 ? -7.043 -16.391 15.68 1 97.56 115 ASP A N 1
ATOM 926 C CA . ASP A 1 115 ? -6.043 -16.516 16.734 1 97.56 115 ASP A CA 1
ATOM 927 C C . ASP A 1 115 ? -4.656 -16.125 16.219 1 97.56 115 ASP A C 1
ATOM 929 O O . ASP A 1 115 ? -3.645 -16.656 16.703 1 97.56 115 ASP A O 1
ATOM 933 N N . ASN A 1 116 ? -4.578 -15.359 15.266 1 97.88 116 ASN A N 1
ATOM 934 C CA . ASN A 1 116 ? -3.328 -14.867 14.695 1 97.88 116 ASN A CA 1
ATOM 935 C C . ASN A 1 116 ? -3.287 -13.344 14.656 1 97.88 116 ASN A C 1
ATOM 937 O O . ASN A 1 116 ? -3.424 -12.742 13.586 1 97.88 116 ASN A O 1
ATOM 941 N N . LEU A 1 117 ? -2.998 -12.75 15.781 1 97.94 117 LEU A N 1
ATOM 942 C CA . LEU A 1 117 ? -3.074 -11.305 15.969 1 97.94 117 LEU A CA 1
ATOM 943 C C . LEU A 1 117 ? -2.066 -10.586 15.078 1 97.94 117 LEU A C 1
ATOM 945 O O . LEU A 1 117 ? -2.354 -9.508 14.547 1 97.94 117 LEU A O 1
ATOM 949 N N . GLN A 1 118 ? -0.924 -11.234 14.922 1 97.94 118 GLN A N 1
ATOM 950 C CA . GLN A 1 118 ? 0.096 -10.625 14.078 1 97.94 118 GLN A CA 1
ATOM 951 C C . GLN A 1 118 ? -0.368 -10.547 12.625 1 97.94 118 GLN A C 1
ATOM 953 O O . GLN A 1 118 ? -0.196 -9.523 11.969 1 97.94 118 GLN A O 1
ATOM 958 N N . GLN A 1 119 ? -0.929 -11.625 12.172 1 97.94 119 GLN A N 1
ATOM 959 C CA . GLN A 1 119 ? -1.426 -11.648 10.805 1 97.94 119 GLN A CA 1
ATOM 960 C C . GLN A 1 119 ? -2.555 -10.641 10.609 1 97.94 119 GLN A C 1
ATOM 962 O O . GLN A 1 119 ? -2.641 -9.984 9.57 1 97.94 119 GLN A O 1
ATOM 967 N N . GLN A 1 120 ? -3.43 -10.523 11.578 1 98.75 120 GLN A N 1
ATOM 968 C CA . GLN A 1 120 ? -4.52 -9.555 11.523 1 98.75 120 GLN A CA 1
ATOM 969 C C . GLN A 1 120 ? -3.986 -8.133 11.383 1 98.75 120 GLN A C 1
ATOM 971 O O . GLN A 1 120 ? -4.441 -7.367 10.531 1 98.75 120 GLN A O 1
ATOM 976 N N . ARG A 1 121 ? -3 -7.801 12.117 1 98.81 121 ARG A N 1
ATOM 977 C CA . ARG A 1 121 ? -2.434 -6.457 12.094 1 98.81 121 ARG A CA 1
ATOM 978 C C . ARG A 1 121 ? -1.6 -6.238 10.836 1 98.81 121 ARG A C 1
ATOM 980 O O . ARG A 1 121 ? -1.653 -5.164 10.227 1 98.81 121 ARG A O 1
ATOM 987 N N . ASP A 1 122 ? -0.813 -7.246 10.445 1 98.81 122 ASP A N 1
ATOM 988 C CA . ASP A 1 122 ? -0.066 -7.148 9.195 1 98.81 122 ASP A CA 1
ATOM 989 C C . ASP A 1 122 ? -0.993 -6.828 8.023 1 98.81 122 ASP A C 1
ATOM 991 O O . ASP A 1 122 ? -0.683 -5.965 7.199 1 98.81 122 ASP A O 1
ATOM 995 N N . GLU A 1 123 ? -2.113 -7.535 8.031 1 98.81 123 GLU A N 1
ATOM 996 C CA . GLU A 1 123 ? -3.047 -7.34 6.926 1 98.81 123 GLU A CA 1
ATOM 997 C C . GLU A 1 123 ? -3.66 -5.945 6.965 1 98.81 123 GLU A C 1
ATOM 999 O O . GLU A 1 123 ? -3.893 -5.336 5.918 1 98.81 123 GLU A O 1
ATOM 1004 N N . ALA A 1 124 ? -3.926 -5.426 8.148 1 98.88 124 ALA A N 1
ATOM 1005 C CA . ALA A 1 124 ? -4.414 -4.059 8.289 1 98.88 124 ALA A CA 1
ATOM 1006 C C . ALA A 1 124 ? -3.457 -3.062 7.637 1 98.88 124 ALA A C 1
ATOM 1008 O O . ALA A 1 124 ? -3.883 -2.195 6.871 1 98.88 124 ALA A O 1
ATOM 1009 N N . MET A 1 125 ? -2.16 -3.252 7.855 1 98.94 125 MET A N 1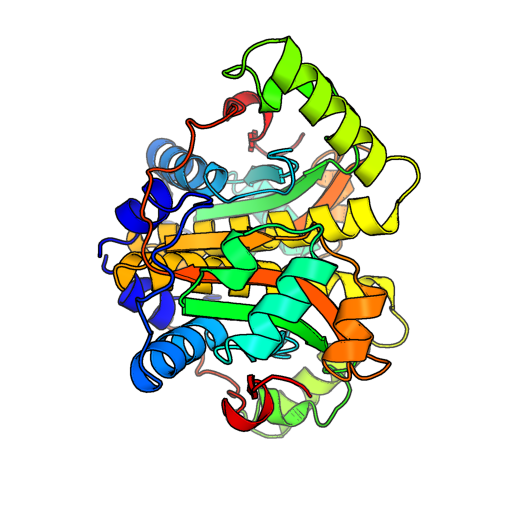
ATOM 1010 C CA . MET A 1 125 ? -1.152 -2.326 7.348 1 98.94 125 MET A CA 1
ATOM 1011 C C . MET A 1 125 ? -0.96 -2.498 5.844 1 98.94 125 MET A C 1
ATOM 1013 O O . MET A 1 125 ? -0.896 -1.515 5.105 1 98.94 125 MET A O 1
ATOM 1017 N N . ARG A 1 126 ? -0.938 -3.74 5.375 1 98.81 126 ARG A N 1
ATOM 1018 C CA . ARG A 1 126 ? -0.77 -4.016 3.951 1 98.81 126 ARG A CA 1
ATOM 1019 C C . ARG A 1 126 ? -1.935 -3.451 3.145 1 98.81 126 ARG A C 1
ATOM 1021 O O . ARG A 1 126 ? -1.728 -2.756 2.148 1 98.81 126 ARG A O 1
ATOM 1028 N N . SER A 1 127 ? -3.127 -3.725 3.629 1 98.88 127 SER A N 1
ATOM 1029 C CA . SER A 1 127 ? -4.336 -3.285 2.936 1 98.88 127 SER A CA 1
ATOM 1030 C C . SER A 1 127 ? -4.418 -1.764 2.883 1 98.88 127 SER A C 1
ATOM 1032 O O . SER A 1 127 ? -4.699 -1.188 1.829 1 98.88 127 SER A O 1
ATOM 1034 N N . CYS A 1 128 ? -4.148 -1.136 4.012 1 98.94 128 CYS A N 1
ATOM 1035 C CA . CYS A 1 128 ? -4.195 0.321 4.051 1 98.94 128 CYS A CA 1
ATOM 1036 C C . CYS A 1 128 ? -3.098 0.925 3.182 1 98.94 128 CYS A C 1
ATOM 1038 O O . CYS A 1 128 ? -3.289 1.984 2.582 1 98.94 128 CYS A O 1
ATOM 1040 N N . GLY A 1 129 ? -1.933 0.254 3.15 1 98.94 129 GLY A N 1
ATOM 1041 C CA . GLY A 1 129 ? -0.882 0.715 2.258 1 98.94 129 GLY A CA 1
ATOM 1042 C C . GLY A 1 129 ? -1.306 0.746 0.803 1 98.94 129 GLY A C 1
ATOM 1043 O O . GLY A 1 129 ? -1.124 1.755 0.118 1 98.94 129 GLY A O 1
ATOM 1044 N N . MET A 1 130 ? -1.887 -0.309 0.339 1 98.94 130 MET A N 1
ATOM 1045 C CA . MET A 1 130 ? -2.326 -0.379 -1.053 1 98.94 130 MET A CA 1
ATOM 1046 C C . MET A 1 130 ? -3.414 0.651 -1.332 1 98.94 130 MET A C 1
ATOM 1048 O O . MET A 1 130 ? -3.383 1.331 -2.359 1 98.94 130 MET A O 1
ATOM 1052 N N . ALA A 1 131 ? -4.332 0.81 -0.398 1 98.94 131 ALA A N 1
ATOM 1053 C CA . ALA A 1 131 ? -5.402 1.789 -0.562 1 98.94 131 ALA A CA 1
ATOM 1054 C C . ALA A 1 131 ? -4.848 3.211 -0.567 1 98.94 131 ALA A C 1
ATOM 1056 O O . ALA A 1 131 ? -5.277 4.047 -1.364 1 98.94 131 ALA A O 1
ATOM 1057 N N . ALA A 1 132 ? -3.91 3.449 0.321 1 99 132 ALA A N 1
ATOM 1058 C CA . ALA A 1 132 ? -3.316 4.781 0.406 1 99 132 ALA A CA 1
ATOM 1059 C C . ALA A 1 132 ? -2.625 5.16 -0.901 1 99 132 ALA A C 1
ATOM 1061 O O . ALA A 1 132 ? -2.754 6.289 -1.374 1 99 132 ALA A O 1
ATOM 1062 N N . GLN A 1 133 ? -1.88 4.207 -1.421 1 98.94 133 GLN A N 1
ATOM 1063 C CA . GLN A 1 133 ? -1.194 4.488 -2.678 1 98.94 133 GLN A CA 1
ATOM 1064 C C . GLN A 1 133 ? -2.191 4.719 -3.809 1 98.94 133 GLN A C 1
ATOM 1066 O O . GLN A 1 133 ? -1.988 5.594 -4.652 1 98.94 133 GLN A O 1
ATOM 1071 N N . THR A 1 134 ? -3.285 3.967 -3.857 1 99 134 THR A N 1
ATOM 1072 C CA . THR A 1 134 ? -4.352 4.195 -4.828 1 99 134 THR A CA 1
ATOM 1073 C C . THR A 1 134 ? -4.938 5.594 -4.668 1 99 134 THR A C 1
ATOM 1075 O O . THR A 1 134 ? -5.102 6.32 -5.652 1 99 134 THR A O 1
ATOM 1078 N N . ILE A 1 135 ? -5.207 6.004 -3.441 1 99 135 ILE A N 1
ATOM 1079 C CA . ILE A 1 135 ? -5.754 7.328 -3.15 1 99 135 ILE A CA 1
ATOM 1080 C C . ILE A 1 135 ? -4.801 8.398 -3.674 1 99 135 ILE A C 1
ATOM 1082 O O . ILE A 1 135 ? -5.23 9.336 -4.355 1 99 135 ILE A O 1
ATOM 1086 N N . MET A 1 136 ? -3.531 8.242 -3.4 1 99 136 MET A N 1
ATOM 1087 C CA . MET A 1 136 ? -2.564 9.281 -3.744 1 99 136 MET A CA 1
ATOM 1088 C C . MET A 1 136 ? -2.398 9.391 -5.258 1 99 136 MET A C 1
ATOM 1090 O O . MET A 1 136 ? -2.338 10.492 -5.801 1 99 136 MET A O 1
ATOM 1094 N N . LEU A 1 137 ? -2.367 8.281 -5.945 1 98.94 137 LEU A N 1
ATOM 1095 C CA . LEU A 1 137 ? -2.213 8.312 -7.395 1 98.94 137 LEU A CA 1
ATOM 1096 C C . LEU A 1 137 ? -3.49 8.805 -8.07 1 98.94 137 LEU A C 1
ATOM 1098 O O . LEU A 1 137 ? -3.434 9.562 -9.039 1 98.94 137 LEU A O 1
ATOM 1102 N N . ALA A 1 138 ? -4.668 8.367 -7.566 1 98.94 138 ALA A N 1
ATOM 1103 C CA . ALA A 1 138 ? -5.938 8.867 -8.086 1 98.94 138 ALA A CA 1
ATOM 1104 C C . ALA A 1 138 ? -6.062 10.367 -7.871 1 98.94 138 ALA A C 1
ATOM 1106 O O . ALA A 1 138 ? -6.473 11.102 -8.773 1 98.94 138 ALA A O 1
ATOM 1107 N N . ALA A 1 139 ? -5.727 10.828 -6.684 1 98.94 139 ALA A N 1
ATOM 1108 C CA . ALA A 1 139 ? -5.777 12.258 -6.387 1 98.94 139 ALA A CA 1
ATOM 1109 C C . ALA A 1 139 ? -4.895 13.047 -7.348 1 98.94 139 ALA A C 1
ATOM 1111 O O . ALA A 1 139 ? -5.301 14.102 -7.852 1 98.94 139 ALA A O 1
ATOM 1112 N N . LYS A 1 140 ? -3.686 12.547 -7.555 1 98.88 140 LYS A N 1
ATOM 1113 C CA . LYS A 1 140 ? -2.789 13.211 -8.492 1 98.88 140 LYS A CA 1
ATOM 1114 C C . LYS A 1 140 ? -3.432 13.344 -9.875 1 98.88 140 LYS A C 1
ATOM 1116 O O . LYS A 1 140 ? -3.361 14.398 -10.5 1 98.88 140 LYS A O 1
ATOM 1121 N N . SER A 1 141 ? -4.09 12.297 -10.289 1 98.69 141 SER A N 1
ATOM 1122 C CA . SER A 1 141 ? -4.746 12.266 -11.594 1 98.69 141 SER A CA 1
ATOM 1123 C C . SER A 1 141 ? -5.941 13.211 -11.633 1 98.69 141 SER A C 1
ATOM 1125 O O . SER A 1 141 ? -6.316 13.703 -12.703 1 98.69 141 SER A O 1
ATOM 1127 N N . MET A 1 142 ? -6.523 13.516 -10.523 1 98.69 142 MET A N 1
ATOM 1128 C CA . MET A 1 142 ? -7.652 14.43 -10.406 1 98.69 142 MET A CA 1
ATOM 1129 C C . MET A 1 142 ? -7.176 15.875 -10.328 1 98.69 142 MET A C 1
ATOM 1131 O O . MET A 1 142 ? -7.988 16.797 -10.242 1 98.69 142 MET A O 1
ATOM 1135 N N . GLY A 1 143 ? -5.816 16.062 -10.305 1 98.5 143 GLY A N 1
ATOM 1136 C CA . GLY A 1 143 ? -5.254 17.406 -10.227 1 98.5 143 GLY A CA 1
ATOM 1137 C C . GLY A 1 143 ? -4.996 17.859 -8.805 1 98.5 143 GLY A C 1
ATOM 1138 O O . GLY A 1 143 ? -4.828 19.047 -8.555 1 98.5 143 GLY A O 1
ATOM 1139 N N . TYR A 1 144 ? -5.039 16.953 -7.859 1 98.94 144 TYR A N 1
ATOM 1140 C CA . TYR A 1 144 ? -4.773 17.25 -6.457 1 98.94 144 TYR A CA 1
ATOM 1141 C C . TYR A 1 144 ? -3.396 16.75 -6.043 1 98.94 144 TYR A C 1
ATOM 1143 O O . TYR A 1 144 ? -2.764 15.977 -6.77 1 98.94 144 TYR A O 1
ATOM 1151 N N . ASP A 1 145 ? -2.904 17.25 -4.949 1 98.94 145 ASP A N 1
ATOM 1152 C CA . ASP A 1 145 ? -1.678 16.797 -4.301 1 98.94 145 ASP A CA 1
ATOM 1153 C C . ASP A 1 145 ? -1.975 16.172 -2.938 1 98.94 145 ASP A C 1
ATOM 1155 O O . ASP A 1 145 ? -3.072 16.344 -2.398 1 98.94 145 ASP A O 1
ATOM 1159 N N . THR A 1 146 ? -1.013 15.422 -2.449 1 98.94 146 THR A N 1
ATOM 1160 C CA . THR A 1 146 ? -1.269 14.641 -1.241 1 98.94 146 THR A CA 1
ATOM 1161 C C . THR A 1 146 ? -0.015 14.562 -0.375 1 98.94 146 THR A C 1
ATOM 1163 O O . THR A 1 146 ? 1.077 14.922 -0.818 1 98.94 146 THR A O 1
ATOM 1166 N N . CYS A 1 147 ? -0.209 14.109 0.834 1 98.88 147 CYS A N 1
ATOM 1167 C CA . CYS A 1 147 ? 0.86 13.734 1.752 1 98.88 147 CYS A CA 1
ATOM 1168 C C . CYS A 1 147 ? 0.403 12.625 2.699 1 98.88 147 CYS A C 1
ATOM 1170 O O . CYS A 1 147 ? -0.566 12.805 3.439 1 98.88 147 CYS A O 1
ATOM 1172 N N . PRO A 1 148 ? 1.04 11.445 2.621 1 98.88 148 PRO A N 1
ATOM 1173 C CA . PRO A 1 148 ? 0.82 10.469 3.691 1 98.88 148 PRO A CA 1
ATOM 1174 C C . PRO A 1 148 ? 1.505 10.859 5 1 98.88 148 PRO A C 1
ATOM 1176 O O . PRO A 1 148 ? 2.607 11.414 4.98 1 98.88 148 PRO A O 1
ATOM 1179 N N . MET A 1 149 ? 0.794 10.609 6.168 1 98.38 149 MET A N 1
ATOM 1180 C CA . MET A 1 149 ? 1.298 11.109 7.445 1 98.38 149 MET A CA 1
ATOM 1181 C C . MET A 1 149 ? 1.158 10.047 8.539 1 98.38 149 MET A C 1
ATOM 1183 O O . MET A 1 149 ? 0.138 9.359 8.617 1 98.38 149 MET A O 1
ATOM 1187 N N . LYS A 1 150 ? 2.215 9.984 9.43 1 97.62 150 LYS A N 1
ATOM 1188 C CA . LYS A 1 150 ? 2.182 9.164 10.641 1 97.62 150 LYS A CA 1
ATOM 1189 C C . LYS A 1 150 ? 2.5 10.008 11.875 1 97.62 150 LYS A C 1
ATOM 1191 O O . LYS A 1 150 ? 2.396 9.523 13 1 97.62 150 LYS A O 1
ATOM 1196 N N . GLY A 1 151 ? 2.904 11.172 11.648 1 96.31 151 GLY A N 1
ATOM 1197 C CA . GLY A 1 151 ? 3.387 12.016 12.734 1 96.31 151 GLY A CA 1
ATOM 1198 C C . GLY A 1 151 ? 2.27 12.688 13.508 1 96.31 151 GLY A C 1
ATOM 1199 O O . GLY A 1 151 ? 2.15 13.914 13.484 1 96.31 151 GLY A O 1
ATOM 1200 N N . PHE A 1 152 ? 1.498 11.914 14.195 1 98.31 152 PHE A N 1
ATOM 1201 C CA . PHE A 1 152 ? 0.428 12.422 15.047 1 98.31 152 PHE A CA 1
ATOM 1202 C C . PHE A 1 152 ? 0.232 11.531 16.266 1 98.31 152 PHE A C 1
ATOM 1204 O O . PHE A 1 152 ? 0.82 10.453 16.359 1 98.31 152 PHE A O 1
ATOM 1211 N N . ASP A 1 153 ? -0.518 11.969 17.297 1 98.44 153 ASP A N 1
ATOM 1212 C CA . ASP A 1 153 ? -0.849 11.227 18.516 1 98.44 153 ASP A CA 1
ATOM 1213 C C . ASP A 1 153 ? -1.945 10.203 18.25 1 98.44 153 ASP A C 1
ATOM 1215 O O . ASP A 1 153 ? -3.133 10.523 18.297 1 98.44 153 ASP A O 1
ATOM 1219 N N . TYR A 1 154 ? -1.598 8.945 18.094 1 98.44 154 TYR A N 1
ATOM 1220 C CA . TYR A 1 154 ? -2.514 7.895 17.656 1 98.44 154 TYR A CA 1
ATOM 1221 C C . TYR A 1 154 ? -3.648 7.719 18.656 1 98.44 154 TYR A C 1
ATOM 1223 O O . TYR A 1 154 ? -4.809 7.574 18.281 1 98.44 154 TYR A O 1
ATOM 1231 N N . ASP A 1 155 ? -3.291 7.711 19.875 1 98.44 155 ASP A N 1
ATOM 1232 C CA . ASP A 1 155 ? -4.305 7.52 20.906 1 98.44 155 ASP A CA 1
ATOM 1233 C C . ASP A 1 155 ? -5.305 8.672 20.922 1 98.44 155 ASP A C 1
ATOM 1235 O O . ASP A 1 155 ? -6.516 8.453 20.938 1 98.44 155 ASP A O 1
ATOM 1239 N N . ALA A 1 156 ? -4.816 9.883 20.828 1 98.81 156 ALA A N 1
ATOM 1240 C CA . ALA A 1 156 ? -5.68 11.062 20.891 1 98.81 156 ALA A CA 1
ATOM 1241 C C . ALA A 1 156 ? -6.559 11.156 19.641 1 98.81 156 ALA A C 1
ATOM 1243 O O . ALA A 1 156 ? -7.746 11.469 19.734 1 98.81 156 ALA A O 1
ATOM 1244 N N . VAL A 1 157 ? -5.984 10.883 18.484 1 98.94 157 VAL A N 1
ATOM 1245 C CA . VAL A 1 157 ? -6.758 10.891 17.25 1 98.94 157 VAL A CA 1
ATOM 1246 C C . VAL A 1 157 ? -7.812 9.789 17.297 1 98.94 157 VAL A C 1
ATOM 1248 O O . VAL A 1 157 ? -8.961 10 16.906 1 98.94 157 VAL A O 1
ATOM 1251 N N . GLY A 1 158 ? -7.402 8.57 17.797 1 98.88 158 GLY A N 1
ATOM 1252 C CA . GLY A 1 158 ? -8.367 7.492 17.953 1 98.88 158 GLY A CA 1
ATOM 1253 C C . GLY A 1 158 ? -9.562 7.883 18.797 1 98.88 158 GLY A C 1
ATOM 1254 O O . GLY A 1 158 ? -10.703 7.598 18.422 1 98.88 158 GLY A O 1
ATOM 1255 N N . LYS A 1 159 ? -9.281 8.531 19.875 1 98.81 159 LYS A N 1
ATOM 1256 C CA . LYS A 1 159 ? -10.359 9 20.75 1 98.81 159 LYS A CA 1
ATOM 1257 C C . LYS A 1 159 ? -11.227 10.031 20.031 1 98.81 159 LYS A C 1
ATOM 1259 O O . LYS A 1 159 ? -12.453 9.961 20.078 1 98.81 159 LYS A O 1
ATOM 1264 N N . MET A 1 160 ? -10.641 10.93 19.359 1 98.69 160 MET A N 1
ATOM 1265 C CA . MET A 1 160 ? -11.336 12.008 18.656 1 98.69 160 MET A CA 1
ATOM 1266 C C . MET A 1 160 ? -12.312 11.453 17.625 1 98.69 160 MET A C 1
ATOM 1268 O O . MET A 1 160 ? -13.43 11.961 17.484 1 98.69 160 MET A O 1
ATOM 1272 N N . ILE A 1 161 ? -11.898 10.383 16.953 1 98.81 161 ILE A N 1
ATOM 1273 C CA . ILE A 1 161 ? -12.727 9.883 15.859 1 98.81 161 ILE A CA 1
ATOM 1274 C C . ILE A 1 161 ? -13.594 8.727 16.359 1 98.81 161 ILE A C 1
ATOM 1276 O O . ILE A 1 161 ? -14.242 8.047 15.562 1 98.81 161 ILE A O 1
ATOM 1280 N N . ASN A 1 162 ? -13.602 8.461 17.641 1 98.88 162 ASN A N 1
ATOM 1281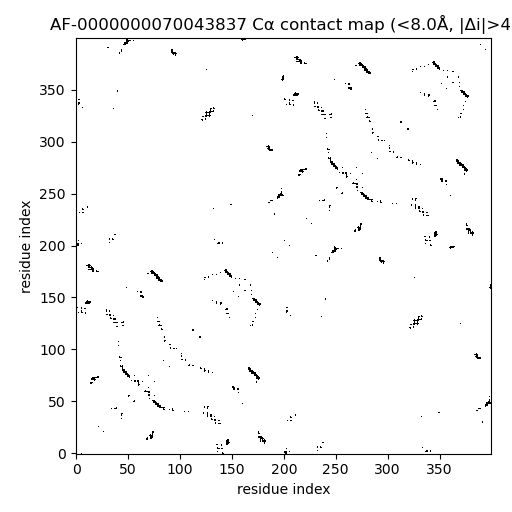 C CA . ASN A 1 162 ? -14.359 7.359 18.234 1 98.88 162 ASN A CA 1
ATOM 1282 C C . ASN A 1 162 ? -13.969 6.02 17.609 1 98.88 162 ASN A C 1
ATOM 1284 O O . ASN A 1 162 ? -14.828 5.23 17.234 1 98.88 162 ASN A O 1
ATOM 1288 N N . LEU A 1 163 ? -12.695 5.781 17.578 1 98.94 163 LEU A N 1
ATOM 1289 C CA . LEU A 1 163 ? -12.18 4.547 16.984 1 98.94 163 LEU A CA 1
ATOM 1290 C C . LEU A 1 163 ? -12.648 3.332 17.781 1 98.94 163 LEU A C 1
ATOM 1292 O O . LEU A 1 163 ? -12.406 3.234 18.984 1 98.94 163 LEU A O 1
ATOM 1296 N N . PRO A 1 164 ? -13.328 2.396 17.094 1 98.81 164 PRO A N 1
ATOM 1297 C CA . PRO A 1 164 ? -13.719 1.188 17.828 1 98.81 164 PRO A CA 1
ATOM 1298 C C . PRO A 1 164 ? -12.531 0.415 18.375 1 98.81 164 PRO A C 1
ATOM 1300 O O . PRO A 1 164 ? -11.438 0.459 17.797 1 98.81 164 PRO A O 1
ATOM 1303 N N . ALA A 1 165 ? -12.68 -0.391 19.391 1 98.5 165 ALA A N 1
ATOM 1304 C CA . ALA A 1 165 ? -11.617 -1.053 20.141 1 98.5 165 ALA A CA 1
ATOM 1305 C C . ALA A 1 165 ? -10.859 -2.049 19.266 1 98.5 165 ALA A C 1
ATOM 1307 O O . ALA A 1 165 ? -9.672 -2.291 19.469 1 98.5 165 ALA A O 1
ATOM 1308 N N . ASP A 1 166 ? -11.523 -2.619 18.328 1 98.56 166 ASP A N 1
ATOM 1309 C CA . ASP A 1 166 ? -10.883 -3.633 17.5 1 98.56 166 ASP A CA 1
ATOM 1310 C C . ASP A 1 166 ? -10.406 -3.037 16.172 1 98.56 166 ASP A C 1
ATOM 1312 O O . ASP A 1 166 ? -10.297 -3.748 15.172 1 98.56 166 ASP A O 1
ATOM 1316 N N . HIS A 1 167 ? -10.289 -1.743 16.125 1 98.88 167 HIS A N 1
ATOM 1317 C CA . HIS A 1 167 ? -9.734 -1.049 14.961 1 98.88 167 HIS A CA 1
ATOM 1318 C C . HIS A 1 167 ? -8.375 -0.434 15.289 1 98.88 167 HIS A C 1
ATOM 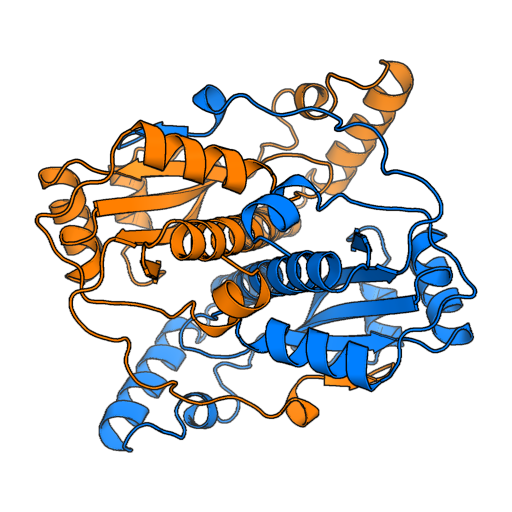1320 O O . HIS A 1 167 ? -8.055 -0.227 16.469 1 98.88 167 HIS A O 1
ATOM 1326 N N . VAL A 1 168 ? -7.602 -0.185 14.211 1 98.88 168 VAL A N 1
ATOM 1327 C CA . VAL A 1 168 ? -6.344 0.545 14.328 1 98.88 168 VAL A CA 1
ATOM 1328 C C . VAL A 1 168 ? -6.289 1.649 13.273 1 98.88 168 VAL A C 1
ATOM 1330 O O . VAL A 1 168 ? -6.984 1.58 12.258 1 98.88 168 VAL A O 1
ATOM 1333 N N . ILE A 1 169 ? -5.539 2.693 13.578 1 98.94 169 ILE A N 1
ATOM 1334 C CA . ILE A 1 169 ? -5.199 3.689 12.57 1 98.94 169 ILE A CA 1
ATOM 1335 C C . ILE A 1 169 ? -3.908 3.289 11.859 1 98.94 169 ILE A C 1
ATOM 1337 O O . ILE A 1 169 ? -2.908 2.977 12.508 1 98.94 169 ILE A O 1
ATOM 1341 N N . SER A 1 170 ? -3.949 3.242 10.602 1 98.88 170 SER A N 1
ATOM 1342 C CA . SER A 1 170 ? -2.748 2.939 9.828 1 98.88 170 SER A CA 1
ATOM 1343 C C . SER A 1 170 ? -1.945 4.203 9.539 1 98.88 170 SER A C 1
ATOM 1345 O O . SER A 1 170 ? -0.729 4.23 9.734 1 98.88 170 SER A O 1
ATOM 1347 N N . MET A 1 171 ? -2.629 5.238 9 1 98.88 171 MET A N 1
ATOM 1348 C CA . MET A 1 171 ? -2.018 6.508 8.602 1 98.88 171 MET A CA 1
ATOM 1349 C C . MET A 1 171 ? -3.086 7.547 8.289 1 98.88 171 MET A C 1
ATOM 1351 O O . MET A 1 171 ? -4.281 7.246 8.305 1 98.88 171 MET A O 1
ATOM 1355 N N . MET A 1 172 ? -2.631 8.781 8.086 1 98.88 172 MET A N 1
ATOM 1356 C CA . MET A 1 172 ? -3.449 9.82 7.461 1 98.88 172 MET A CA 1
ATOM 1357 C C . MET A 1 172 ? -2.957 10.133 6.055 1 98.88 172 MET A C 1
ATOM 1359 O O . MET A 1 172 ? -1.762 10.023 5.77 1 98.88 172 MET A O 1
ATOM 1363 N N . VAL A 1 173 ? -3.891 10.414 5.168 1 98.94 173 VAL A N 1
ATOM 1364 C CA . VAL A 1 173 ? -3.559 11.039 3.889 1 98.94 173 VAL A CA 1
ATOM 1365 C C . VAL A 1 173 ? -4.301 12.359 3.748 1 98.94 173 VAL A C 1
ATOM 1367 O O . VAL A 1 173 ? -5.527 12.406 3.842 1 98.94 173 VAL A O 1
ATOM 1370 N N . VAL A 1 174 ? -3.533 13.438 3.568 1 98.94 174 VAL A N 1
ATOM 1371 C CA . VAL A 1 174 ? -4.164 14.727 3.305 1 98.94 174 VAL A CA 1
ATOM 1372 C C . VAL A 1 174 ? -4.18 15 1.802 1 98.94 174 VAL A C 1
ATOM 1374 O O . VAL A 1 174 ? -3.25 14.617 1.086 1 98.94 174 VAL A O 1
ATOM 1377 N N . VAL A 1 175 ? -5.227 15.609 1.311 1 98.94 175 VAL A N 1
ATOM 1378 C CA . VAL A 1 175 ? -5.441 15.898 -0.103 1 98.94 175 VAL A CA 1
ATOM 1379 C C . VAL A 1 175 ? -5.773 17.375 -0.282 1 98.94 175 VAL A C 1
ATOM 1381 O O . VAL A 1 175 ? -6.598 17.938 0.449 1 98.94 175 VAL A O 1
ATOM 1384 N N . GLY A 1 176 ? -5.145 18.062 -1.218 1 98.94 176 GLY A N 1
ATOM 1385 C CA . GLY A 1 176 ? -5.418 19.469 -1.491 1 98.94 176 GLY A CA 1
ATOM 1386 C C . GLY A 1 176 ? -4.684 19.984 -2.709 1 98.94 176 GLY A C 1
ATOM 1387 O O . GLY A 1 176 ? -4.047 19.219 -3.436 1 98.94 176 GLY A O 1
ATOM 1388 N N . LYS A 1 177 ? -4.879 21.25 -2.961 1 98.94 177 LYS A N 1
ATOM 1389 C CA . LYS A 1 177 ? -4.121 21.953 -3.998 1 98.94 177 LYS A CA 1
ATOM 1390 C C . LYS A 1 177 ? -2.855 22.578 -3.424 1 98.94 177 LYS A C 1
ATOM 1392 O O . LYS A 1 177 ? -2.93 23.406 -2.518 1 98.94 177 LYS A O 1
ATOM 1397 N N . LYS A 1 178 ? -1.743 22.188 -3.951 1 98.81 178 LYS A N 1
ATOM 1398 C CA . LYS A 1 178 ? -0.484 22.672 -3.393 1 98.81 178 LYS A CA 1
ATOM 1399 C C . LYS A 1 178 ? -0.298 24.156 -3.662 1 98.81 178 LYS A C 1
ATOM 1401 O O . LYS A 1 178 ? -0.734 24.672 -4.695 1 98.81 178 LYS A O 1
ATOM 1406 N N . THR A 1 179 ? 0.365 24.891 -2.752 1 98.75 179 THR A N 1
ATOM 1407 C CA . THR A 1 179 ? 0.759 26.297 -2.93 1 98.75 179 THR A CA 1
ATOM 1408 C C . THR A 1 179 ? 2.262 26.406 -3.174 1 98.75 179 THR A C 1
ATOM 1410 O O . THR A 1 179 ? 2.752 27.453 -3.602 1 98.75 179 THR A O 1
ATOM 1413 N N . LYS A 1 180 ? 2.984 25.359 -2.799 1 98.25 180 LYS A N 1
ATOM 1414 C CA . LYS A 1 180 ? 4.426 25.234 -3.006 1 98.25 180 LYS A CA 1
ATOM 1415 C C . LYS A 1 180 ? 4.789 23.859 -3.537 1 98.25 180 LYS A C 1
ATOM 1417 O O . LYS A 1 180 ? 4.145 22.859 -3.193 1 98.25 180 LYS A O 1
ATOM 1422 N N . GLU A 1 181 ? 5.809 23.859 -4.363 1 97.69 181 GLU A N 1
ATOM 1423 C CA . GLU A 1 181 ? 6.312 22.562 -4.801 1 97.69 181 GLU A CA 1
ATOM 1424 C C . GLU A 1 181 ? 6.871 21.766 -3.625 1 97.69 181 GLU A C 1
ATOM 1426 O O . GLU A 1 181 ? 7.332 22.344 -2.639 1 97.69 181 GLU A O 1
ATOM 1431 N N . ALA A 1 182 ? 6.785 20.453 -3.746 1 97.5 182 ALA A N 1
ATOM 1432 C CA . ALA A 1 182 ? 7.434 19.609 -2.748 1 97.5 182 ALA A CA 1
ATOM 1433 C C . ALA A 1 182 ? 8.938 19.859 -2.701 1 97.5 182 ALA A C 1
ATOM 1435 O O . ALA A 1 182 ? 9.539 20.25 -3.707 1 97.5 182 ALA A O 1
ATOM 1436 N N . SER A 1 183 ? 9.5 19.641 -1.545 1 95.19 183 SER A N 1
ATOM 1437 C CA . SER A 1 183 ? 10.953 19.719 -1.413 1 95.19 183 SER A CA 1
ATOM 1438 C C . SER A 1 183 ? 11.633 18.688 -2.312 1 95.19 183 SER A C 1
ATOM 1440 O O . SER A 1 183 ? 11.031 17.688 -2.693 1 95.19 183 SER A O 1
ATOM 1442 N N . PRO A 1 184 ? 12.867 18.984 -2.686 1 94.81 184 PRO A N 1
ATOM 1443 C CA . PRO A 1 184 ? 13.602 17.969 -3.434 1 94.81 184 PRO A CA 1
ATOM 1444 C C . PRO A 1 184 ? 13.633 16.609 -2.717 1 94.81 184 PRO A C 1
ATOM 1446 O O . PRO A 1 184 ? 13.523 16.562 -1.488 1 94.81 184 PRO A O 1
ATOM 1449 N N . ARG A 1 185 ? 13.711 15.539 -3.498 1 95.94 185 ARG A N 1
ATOM 1450 C CA . ARG A 1 185 ? 13.82 14.219 -2.887 1 95.94 185 ARG A CA 1
ATOM 1451 C C . ARG A 1 185 ? 15.047 14.141 -1.982 1 95.94 185 ARG A C 1
ATOM 1453 O O . ARG A 1 185 ? 16.125 14.641 -2.336 1 95.94 185 ARG A O 1
ATOM 1460 N N . GLY A 1 186 ? 14.883 13.586 -0.861 1 96.94 186 GLY A N 1
ATOM 1461 C CA . GLY A 1 186 ? 15.977 13.461 0.087 1 96.94 186 GLY A CA 1
ATOM 1462 C C . GLY A 1 186 ? 17.125 12.617 -0.437 1 96.94 186 GLY A C 1
ATOM 1463 O O . GLY A 1 186 ? 18.297 12.984 -0.283 1 96.94 186 GLY A O 1
ATOM 1464 N N . GLY A 1 187 ? 16.828 11.492 -0.958 1 97.56 187 GLY A N 1
ATOM 1465 C CA . GLY A 1 187 ? 17.703 10.484 -1.537 1 97.56 187 GLY A CA 1
ATOM 1466 C C . GLY A 1 187 ? 16.953 9.273 -2.07 1 97.56 187 GLY A C 1
ATOM 1467 O O . GLY A 1 187 ? 15.789 9.062 -1.74 1 97.56 187 GLY A O 1
ATOM 1468 N N . GLN A 1 188 ? 17.594 8.602 -2.938 1 97.88 188 GLN A N 1
ATOM 1469 C CA . GLN A 1 188 ? 17.047 7.363 -3.502 1 97.88 188 GLN A CA 1
ATOM 1470 C C . GLN A 1 188 ? 18.141 6.297 -3.621 1 97.88 188 GLN A C 1
ATOM 1472 O O . GLN A 1 188 ? 19.172 6.523 -4.262 1 97.88 188 GLN A O 1
ATOM 1477 N N . LEU A 1 189 ? 17.891 5.203 -2.91 1 98.31 189 LEU A N 1
ATOM 1478 C CA . LEU A 1 189 ? 18.828 4.098 -3.041 1 98.31 189 LEU A CA 1
ATOM 1479 C C . LEU A 1 189 ? 18.859 3.578 -4.477 1 98.31 189 LEU A C 1
ATOM 1481 O O . LEU A 1 189 ? 17.812 3.488 -5.129 1 98.31 189 LEU A O 1
ATOM 1485 N N . PRO A 1 190 ? 20.109 3.238 -5.004 1 97.88 190 PRO A N 1
ATOM 1486 C CA . PRO A 1 190 ? 20.125 2.586 -6.312 1 97.88 190 PRO A CA 1
ATOM 1487 C C . PRO A 1 190 ? 19.422 1.227 -6.309 1 97.88 190 PRO A C 1
ATOM 1489 O O . PRO A 1 190 ? 19.406 0.54 -5.281 1 97.88 190 PRO A O 1
ATOM 1492 N N . LEU A 1 191 ? 18.875 0.8 -7.418 1 98.19 191 LEU A N 1
ATOM 1493 C CA . LEU A 1 191 ? 18.188 -0.483 -7.512 1 98.19 191 LEU A CA 1
ATOM 1494 C C . LEU A 1 191 ? 19.094 -1.624 -7.086 1 98.19 191 LEU A C 1
ATOM 1496 O O . LEU A 1 191 ? 18.641 -2.609 -6.504 1 98.19 191 LEU A O 1
ATOM 1500 N N . SER A 1 192 ? 20.391 -1.493 -7.332 1 98.12 192 SER A N 1
ATOM 1501 C CA . SER A 1 192 ? 21.344 -2.545 -7.016 1 98.12 192 SER A CA 1
ATOM 1502 C C . SER A 1 192 ? 21.391 -2.826 -5.52 1 98.12 192 SER A C 1
ATOM 1504 O O . SER A 1 192 ? 21.797 -3.906 -5.094 1 98.12 192 SER A O 1
ATOM 1506 N N . ASP A 1 193 ? 20.938 -1.871 -4.707 1 98.12 193 ASP A N 1
ATOM 1507 C CA . ASP A 1 193 ? 20.969 -2.031 -3.258 1 98.12 193 ASP A CA 1
ATOM 1508 C C . ASP A 1 193 ? 19.672 -2.666 -2.744 1 98.12 193 ASP A C 1
ATOM 1510 O O . ASP A 1 193 ? 19.625 -3.133 -1.604 1 98.12 193 ASP A O 1
ATOM 1514 N N . ILE A 1 194 ? 18.625 -2.721 -3.615 1 98.38 194 ILE A N 1
ATOM 1515 C CA . ILE A 1 194 ? 17.344 -3.066 -3.014 1 98.38 194 ILE A CA 1
ATOM 1516 C C . ILE A 1 194 ? 16.641 -4.121 -3.867 1 98.38 194 ILE A C 1
ATOM 1518 O O . ILE A 1 194 ? 15.586 -4.633 -3.486 1 98.38 194 ILE A O 1
ATOM 1522 N N . VAL A 1 195 ? 17.172 -4.457 -5.031 1 98.81 195 VAL A N 1
ATOM 1523 C CA . VAL A 1 195 ? 16.641 -5.496 -5.898 1 98.81 195 VAL A CA 1
ATOM 1524 C C . VAL A 1 195 ? 17.625 -6.656 -5.992 1 98.81 195 VAL A C 1
ATOM 1526 O O . VAL A 1 195 ? 18.812 -6.449 -6.242 1 98.81 195 VAL A O 1
ATOM 1529 N N . PHE A 1 196 ? 17.094 -7.844 -5.766 1 98.81 196 PHE A N 1
ATOM 1530 C CA . PHE A 1 196 ? 17.906 -9.062 -5.773 1 98.81 196 PHE A CA 1
ATOM 1531 C C . PHE A 1 196 ? 17.312 -10.094 -6.734 1 98.81 196 PHE A C 1
ATOM 1533 O O . PHE A 1 196 ? 16.094 -10.32 -6.742 1 98.81 196 PHE A O 1
ATOM 1540 N N . GLU A 1 197 ? 18.172 -10.734 -7.531 1 98.62 197 GLU A N 1
ATOM 1541 C CA . GLU A 1 197 ? 17.719 -11.766 -8.461 1 98.62 197 GLU A CA 1
ATOM 1542 C C . GLU A 1 197 ? 17.766 -13.148 -7.82 1 98.62 197 GLU A C 1
ATOM 1544 O O . GLU A 1 197 ? 18.828 -13.594 -7.363 1 98.62 197 GLU A O 1
ATOM 1549 N N . ASN A 1 198 ? 16.672 -13.773 -7.711 1 98.62 198 ASN A N 1
ATOM 1550 C CA . ASN A 1 198 ? 16.453 -15.141 -7.254 1 98.62 198 ASN A CA 1
ATOM 1551 C C . ASN A 1 198 ? 16.609 -15.258 -5.738 1 98.62 198 ASN A C 1
ATOM 1553 O O . ASN A 1 198 ? 15.781 -15.883 -5.07 1 98.62 198 ASN A O 1
ATOM 1557 N N . LYS A 1 199 ? 17.594 -14.648 -5.188 1 98.56 199 LYS A N 1
ATOM 1558 C CA . LYS A 1 199 ? 17.875 -14.734 -3.756 1 98.56 199 LYS A CA 1
ATOM 1559 C C . LYS A 1 199 ? 18.672 -13.531 -3.277 1 98.56 199 LYS A C 1
ATOM 1561 O O . LYS A 1 199 ? 19.281 -12.82 -4.086 1 98.56 199 LYS A O 1
ATOM 1566 N N . PHE A 1 200 ? 18.641 -13.32 -1.91 1 98.44 200 PHE A N 1
ATOM 1567 C CA . PHE A 1 200 ? 19.453 -12.258 -1.316 1 98.44 200 PHE A CA 1
ATOM 1568 C C . PHE A 1 200 ? 20.938 -12.531 -1.506 1 98.44 200 PHE A C 1
ATOM 1570 O O . PHE A 1 200 ? 21.703 -11.625 -1.837 1 98.44 200 PHE A O 1
ATOM 1577 N N . MET B 1 1 ? -1.229 4.246 -20.125 1 95.75 1 MET B N 1
ATOM 1578 C CA . MET B 1 1 ? -2.637 4.113 -19.75 1 95.75 1 MET B CA 1
ATOM 1579 C C . MET B 1 1 ? -3.035 5.152 -18.719 1 95.75 1 MET B C 1
ATOM 1581 O O . MET B 1 1 ? -2.238 5.5 -17.844 1 95.75 1 MET B O 1
ATOM 1585 N N . ASP B 1 2 ? -4.34 5.535 -18.891 1 97.75 2 ASP B N 1
ATOM 1586 C CA . ASP B 1 2 ? -4.898 6.465 -17.906 1 97.75 2 ASP B CA 1
ATOM 1587 C C . ASP B 1 2 ? -4.918 5.848 -16.516 1 97.75 2 ASP B C 1
ATOM 1589 O O . ASP B 1 2 ? -5.23 4.664 -16.359 1 97.75 2 ASP B O 1
ATOM 1593 N N . THR B 1 3 ? -4.641 6.688 -15.414 1 98.69 3 THR B N 1
ATOM 1594 C CA . THR B 1 3 ? -4.539 6.23 -14.031 1 98.69 3 THR B CA 1
ATOM 1595 C C . THR B 1 3 ? -5.848 5.594 -13.578 1 98.69 3 THR B C 1
ATOM 1597 O O . THR B 1 3 ? -5.84 4.527 -12.961 1 98.69 3 THR B O 1
ATOM 1600 N N . PHE B 1 4 ? -7.016 6.207 -13.859 1 98.81 4 PHE B N 1
ATOM 1601 C CA . PHE B 1 4 ? -8.297 5.656 -13.438 1 98.81 4 PHE B CA 1
ATOM 1602 C C . PHE B 1 4 ? -8.562 4.316 -14.109 1 98.81 4 PHE B C 1
ATOM 1604 O O . PHE B 1 4 ? -9.102 3.4 -13.492 1 98.81 4 PHE B O 1
ATOM 1611 N N . ASP B 1 5 ? -8.203 4.207 -15.336 1 98.75 5 ASP B N 1
ATOM 1612 C CA . ASP B 1 5 ? -8.367 2.951 -16.062 1 98.75 5 ASP B CA 1
ATOM 1613 C C . ASP B 1 5 ? -7.512 1.846 -15.445 1 98.75 5 ASP B C 1
ATOM 1615 O O . ASP B 1 5 ? -7.973 0.711 -15.289 1 98.75 5 ASP B O 1
ATOM 1619 N N . ALA B 1 6 ? -6.242 2.184 -15.125 1 98.88 6 ALA B N 1
ATOM 1620 C CA . ALA B 1 6 ? -5.367 1.197 -14.5 1 98.88 6 ALA B CA 1
ATOM 1621 C C . ALA B 1 6 ? -5.965 0.691 -13.188 1 98.88 6 ALA B C 1
ATOM 1623 O O . ALA B 1 6 ? -5.957 -0.513 -12.922 1 98.88 6 ALA B O 1
ATOM 1624 N N . ILE B 1 7 ? -6.492 1.621 -12.383 1 98.88 7 ILE B N 1
ATOM 1625 C CA . ILE B 1 7 ? -7.082 1.282 -11.094 1 98.88 7 ILE B CA 1
ATOM 1626 C C . ILE B 1 7 ? -8.312 0.403 -11.305 1 98.88 7 ILE B C 1
ATOM 1628 O O . ILE B 1 7 ? -8.469 -0.629 -10.648 1 98.88 7 ILE B O 1
ATOM 1632 N N . ALA B 1 8 ? -9.172 0.752 -12.203 1 98.62 8 ALA B N 1
ATOM 1633 C CA . ALA B 1 8 ? -10.422 0.044 -12.438 1 98.62 8 ALA B CA 1
ATOM 1634 C C . ALA B 1 8 ? -10.172 -1.331 -13.047 1 98.62 8 ALA B C 1
ATOM 1636 O O . ALA B 1 8 ? -10.914 -2.283 -12.781 1 98.62 8 ALA B O 1
ATOM 1637 N N . GLN B 1 9 ? -9.156 -1.455 -13.883 1 98.5 9 GLN B N 1
ATOM 1638 C CA . GLN B 1 9 ? -8.938 -2.674 -14.656 1 98.5 9 GLN B CA 1
ATOM 1639 C C . GLN B 1 9 ? -8.008 -3.635 -13.922 1 98.5 9 GLN B C 1
ATOM 1641 O O . GLN B 1 9 ? -7.926 -4.816 -14.266 1 98.5 9 GLN B O 1
ATOM 1646 N N . ARG B 1 10 ? -7.195 -3.119 -12.992 1 98.88 10 ARG B N 1
ATOM 1647 C CA . ARG B 1 10 ? -6.359 -4.027 -12.211 1 98.88 10 ARG B CA 1
ATOM 1648 C C . ARG B 1 10 ? -7.207 -5.043 -11.453 1 98.88 10 ARG B C 1
ATOM 1650 O O . ARG B 1 10 ? -8.086 -4.668 -10.68 1 98.88 10 ARG B O 1
ATOM 1657 N N . ARG B 1 11 ? -7.043 -6.297 -11.727 1 98.62 11 ARG B N 1
ATOM 1658 C CA . ARG B 1 11 ? -7.66 -7.457 -11.094 1 98.62 11 ARG B CA 1
ATOM 1659 C C . ARG B 1 11 ? -6.609 -8.492 -10.695 1 98.62 11 ARG B C 1
ATOM 1661 O O . ARG B 1 11 ? -5.484 -8.461 -11.203 1 98.62 11 ARG B O 1
ATOM 1668 N N . SER B 1 12 ? -6.984 -9.359 -9.734 1 98.62 12 SER B N 1
ATOM 1669 C CA . SER B 1 12 ? -6.133 -10.508 -9.453 1 98.62 12 SER B CA 1
ATOM 1670 C C . SER B 1 12 ? -6.297 -11.586 -10.516 1 98.62 12 SER B C 1
ATOM 1672 O O . SER B 1 12 ? -7.297 -12.312 -10.523 1 98.62 12 SER B O 1
ATOM 1674 N N . VAL B 1 13 ? -5.297 -11.641 -11.406 1 98.62 13 VAL B N 1
ATOM 1675 C CA . VAL B 1 13 ? -5.301 -12.594 -12.508 1 98.62 13 VAL B CA 1
ATOM 1676 C C . VAL B 1 13 ? -4.555 -13.867 -12.102 1 98.62 13 VAL B C 1
ATOM 1678 O O . VAL B 1 13 ? -3.461 -13.789 -11.539 1 98.62 13 VAL B O 1
ATOM 1681 N N . LYS B 1 14 ? -5.098 -15.055 -12.484 1 97.88 14 LYS B N 1
ATOM 1682 C CA . LYS B 1 14 ? -4.52 -16.281 -11.953 1 97.88 14 LYS B CA 1
ATOM 1683 C C . LYS B 1 14 ? -4.082 -17.219 -13.078 1 97.88 14 LYS B C 1
ATOM 1685 O O . LYS B 1 14 ? -3.662 -18.344 -12.828 1 97.88 14 LYS B O 1
ATOM 1690 N N . SER B 1 15 ? -4.234 -16.812 -14.273 1 98.69 15 SER B N 1
ATOM 1691 C CA . SER B 1 15 ? -3.809 -17.578 -15.438 1 98.69 15 SER B CA 1
ATOM 1692 C C . SER B 1 15 ? -2.924 -16.75 -16.359 1 98.69 15 SER B C 1
ATOM 1694 O O . SER B 1 15 ? -3.342 -15.695 -16.84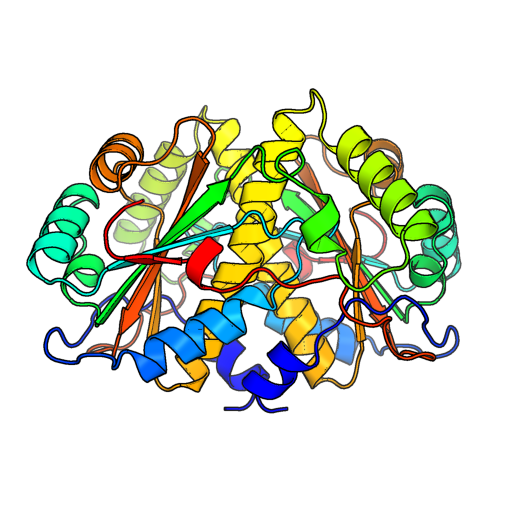4 1 98.69 15 SER B O 1
ATOM 1696 N N . PHE B 1 16 ? -1.73 -17.281 -16.609 1 98.88 16 PHE B N 1
ATOM 1697 C CA . PHE B 1 16 ? -0.771 -16.516 -17.391 1 98.88 16 PHE B CA 1
ATOM 1698 C C . PHE B 1 16 ? -0.245 -17.359 -18.562 1 98.88 16 PHE B C 1
ATOM 1700 O O . PHE B 1 16 ? -0.265 -18.594 -18.5 1 98.88 16 PHE B O 1
ATOM 1707 N N . ASP B 1 17 ? 0.141 -16.734 -19.625 1 98.81 17 ASP B N 1
ATOM 1708 C CA . ASP B 1 17 ? 0.89 -17.359 -20.719 1 98.81 17 ASP B CA 1
ATOM 1709 C C . ASP B 1 17 ? 2.311 -17.703 -20.281 1 98.81 17 ASP B C 1
ATOM 1711 O O . ASP B 1 17 ? 3.17 -16.828 -20.188 1 98.81 17 ASP B O 1
ATOM 1715 N N . LYS B 1 18 ? 2.539 -18.984 -20.078 1 97.81 18 LYS B N 1
ATOM 1716 C CA . LYS B 1 18 ? 3.814 -19.438 -19.547 1 97.81 18 LYS B CA 1
ATOM 1717 C C . LYS B 1 18 ? 4.961 -19.141 -20.516 1 97.81 18 LYS B C 1
ATOM 1719 O O . LYS B 1 18 ? 6.125 -19.141 -20.109 1 97.81 18 LYS B O 1
ATOM 1724 N N . ASN B 1 19 ? 4.672 -18.891 -21.781 1 98.31 19 ASN B N 1
ATOM 1725 C CA . ASN B 1 19 ? 5.703 -18.703 -22.797 1 98.31 19 ASN B CA 1
ATOM 1726 C C . ASN B 1 19 ? 6.082 -17.234 -22.953 1 98.31 19 ASN B C 1
ATOM 1728 O O . ASN B 1 19 ? 7.09 -16.906 -23.578 1 98.31 19 ASN B O 1
ATOM 1732 N N . HIS B 1 20 ? 5.285 -16.391 -22.438 1 98.75 20 HIS B N 1
ATOM 1733 C CA . HIS B 1 20 ? 5.633 -14.969 -22.516 1 98.75 20 HIS B CA 1
ATOM 1734 C C . HIS B 1 20 ? 6.719 -14.609 -21.5 1 98.75 20 HIS B C 1
ATOM 1736 O O . HIS B 1 20 ? 6.625 -14.969 -20.328 1 98.75 20 HIS B O 1
ATOM 1742 N N . LYS B 1 21 ? 7.738 -13.891 -22 1 98.56 21 LYS B N 1
ATOM 1743 C CA . LYS B 1 21 ? 8.844 -13.445 -21.156 1 98.56 21 LYS B CA 1
ATOM 1744 C C . LYS B 1 21 ? 8.945 -11.922 -21.141 1 98.56 21 LYS B C 1
ATOM 1746 O O . LYS B 1 21 ? 8.758 -11.273 -22.172 1 98.56 21 LYS B O 1
ATOM 1751 N N . MET B 1 22 ? 9.133 -11.422 -19.969 1 98.62 22 MET B N 1
ATOM 1752 C CA . MET B 1 22 ? 9.461 -10 -19.859 1 98.62 22 MET B CA 1
ATOM 1753 C C . MET B 1 22 ? 10.945 -9.766 -20.094 1 98.62 22 MET B C 1
ATOM 1755 O O . MET B 1 22 ? 11.781 -10.555 -19.672 1 98.62 22 MET B O 1
ATOM 1759 N N . THR B 1 23 ? 11.266 -8.633 -20.75 1 98.44 23 THR B N 1
ATOM 1760 C CA . THR B 1 23 ? 12.672 -8.266 -20.891 1 98.44 23 THR B CA 1
ATOM 1761 C C . THR B 1 23 ? 13.211 -7.656 -19.594 1 98.44 23 THR B C 1
ATOM 1763 O O . THR B 1 23 ? 12.438 -7.18 -18.766 1 98.44 23 THR B O 1
ATOM 1766 N N . GLN B 1 24 ? 14.516 -7.703 -19.516 1 97.94 24 GLN B N 1
ATOM 1767 C CA . GLN B 1 24 ? 15.133 -7.07 -18.359 1 97.94 24 GLN B CA 1
ATOM 1768 C C . GLN B 1 24 ? 14.812 -5.582 -18.297 1 97.94 24 GLN B C 1
ATOM 1770 O O . GLN B 1 24 ? 14.656 -5.012 -17.219 1 97.94 24 GLN B O 1
ATOM 1775 N N . ASP B 1 25 ? 14.742 -4.965 -19.438 1 98.5 25 ASP B N 1
ATOM 1776 C CA . ASP B 1 25 ? 14.406 -3.547 -19.5 1 98.5 25 ASP B CA 1
ATOM 1777 C C . ASP B 1 25 ? 13.016 -3.289 -18.938 1 98.5 25 ASP B C 1
ATOM 1779 O O . ASP B 1 25 ? 12.797 -2.301 -18.219 1 98.5 25 ASP B O 1
ATOM 1783 N N . GLU B 1 26 ? 12.055 -4.113 -19.281 1 98.75 26 GLU B N 1
ATOM 1784 C CA . GLU B 1 26 ? 10.695 -3.99 -18.766 1 98.75 26 GLU B CA 1
ATOM 1785 C C . GLU B 1 26 ? 10.672 -4.168 -17.25 1 98.75 26 GLU B C 1
ATOM 1787 O O . GLU B 1 26 ? 9.977 -3.43 -16.531 1 98.75 26 GLU B O 1
ATOM 1792 N N . ILE B 1 27 ? 11.43 -5.117 -16.781 1 98.88 27 ILE B N 1
ATOM 1793 C CA . ILE B 1 27 ? 11.5 -5.387 -15.344 1 98.88 27 ILE B CA 1
ATOM 1794 C C . ILE B 1 27 ? 12.125 -4.199 -14.625 1 98.88 27 ILE B C 1
ATOM 1796 O O . ILE B 1 27 ? 11.617 -3.75 -13.594 1 98.88 27 ILE B O 1
ATOM 1800 N N . ASN B 1 28 ? 13.203 -3.689 -15.195 1 98.56 28 ASN B N 1
ATOM 1801 C CA . ASN B 1 28 ? 13.852 -2.52 -14.609 1 98.56 28 ASN B CA 1
ATOM 1802 C C . ASN B 1 28 ? 12.906 -1.322 -14.562 1 98.56 28 ASN B C 1
ATOM 1804 O O . ASN B 1 28 ? 12.844 -0.614 -13.555 1 98.56 28 ASN B O 1
ATOM 1808 N N . LYS B 1 29 ? 12.234 -1.104 -15.625 1 98.69 29 LYS B N 1
ATOM 1809 C CA . LYS B 1 29 ? 11.273 -0.004 -15.664 1 98.69 29 LYS B CA 1
ATOM 1810 C C . LYS B 1 29 ? 10.219 -0.154 -14.578 1 98.69 29 LYS B C 1
ATOM 1812 O O . LYS B 1 29 ? 9.891 0.815 -13.891 1 98.69 29 LYS B O 1
ATOM 1817 N N . LEU B 1 30 ? 9.688 -1.312 -14.438 1 98.94 30 LEU B N 1
ATOM 1818 C CA . LEU B 1 30 ? 8.688 -1.608 -13.422 1 98.94 30 LEU B CA 1
ATOM 1819 C C . LEU B 1 30 ? 9.219 -1.283 -12.031 1 98.94 30 LEU B C 1
ATOM 1821 O O . LEU B 1 30 ? 8.539 -0.623 -11.242 1 98.94 30 LEU B O 1
ATOM 1825 N N . LEU B 1 31 ? 10.453 -1.688 -11.719 1 98.88 31 LEU B N 1
ATOM 1826 C CA . LEU B 1 31 ? 11.031 -1.518 -10.391 1 98.88 31 LEU B CA 1
ATOM 1827 C C . LEU B 1 31 ? 11.445 -0.069 -10.156 1 98.88 31 LEU B C 1
ATOM 1829 O O . LEU B 1 31 ? 11.391 0.426 -9.031 1 98.88 31 LEU B O 1
ATOM 1833 N N . GLU B 1 32 ? 11.859 0.637 -11.219 1 98.81 32 GLU B N 1
ATOM 1834 C CA . GLU B 1 32 ? 12.164 2.062 -11.125 1 98.81 32 GLU B CA 1
ATOM 1835 C C . GLU B 1 32 ? 10.93 2.863 -10.727 1 98.81 32 GLU B C 1
ATOM 1837 O O . GLU B 1 32 ? 11.031 3.873 -10.023 1 98.81 32 GLU B O 1
ATOM 1842 N N . LEU B 1 33 ? 9.766 2.43 -11.156 1 98.88 33 LEU B N 1
ATOM 1843 C CA . LEU B 1 33 ? 8.516 3.057 -10.75 1 98.88 33 LEU B CA 1
ATOM 1844 C C . LEU B 1 33 ? 8.133 2.648 -9.336 1 98.88 33 LEU B C 1
ATOM 1846 O O . LEU B 1 33 ? 7.668 3.479 -8.547 1 98.88 33 LEU B O 1
ATOM 1850 N N . ALA B 1 34 ? 8.375 1.405 -8.961 1 98.88 34 ALA B N 1
ATOM 1851 C CA . ALA B 1 34 ? 8.031 0.876 -7.645 1 98.88 34 ALA B CA 1
ATOM 1852 C C . ALA B 1 34 ? 8.727 1.663 -6.539 1 98.88 34 ALA B C 1
ATOM 1854 O O . ALA B 1 34 ? 8.117 1.969 -5.512 1 98.88 34 ALA B O 1
ATOM 1855 N N . VAL B 1 35 ? 9.984 2.072 -6.77 1 98.62 35 VAL B N 1
ATOM 1856 C CA . VAL B 1 35 ? 10.797 2.646 -5.707 1 98.62 35 VAL B CA 1
ATOM 1857 C C . VAL B 1 35 ? 10.445 4.117 -5.516 1 98.62 35 VAL B C 1
ATOM 1859 O O . VAL B 1 35 ? 10.953 4.773 -4.605 1 98.62 35 VAL B O 1
ATOM 1862 N N . LEU B 1 36 ? 9.531 4.609 -6.32 1 98.75 36 LEU B N 1
ATOM 1863 C CA . LEU B 1 36 ? 9.023 5.965 -6.125 1 98.75 36 LEU B CA 1
ATOM 1864 C C . LEU B 1 36 ? 7.883 5.973 -5.113 1 98.75 36 LEU B C 1
ATOM 1866 O O . LEU B 1 36 ? 7.391 7.039 -4.734 1 98.75 36 LEU B O 1
ATOM 1870 N N . SER B 1 37 ? 7.398 4.789 -4.656 1 98.81 37 SER B N 1
ATOM 1871 C CA . SER B 1 37 ? 6.422 4.699 -3.578 1 98.81 3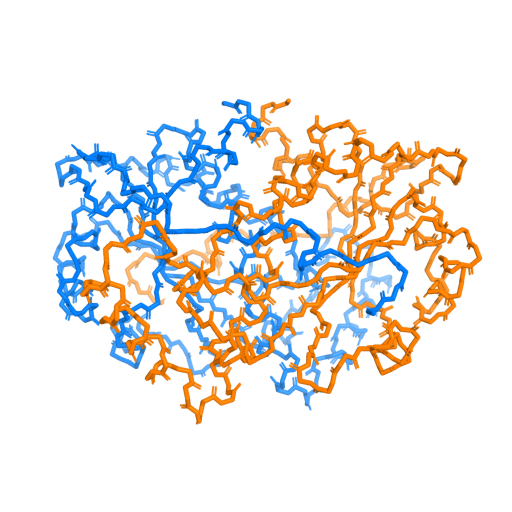7 SER B CA 1
ATOM 1872 C C . SER B 1 37 ? 6.98 5.27 -2.279 1 98.81 37 SER B C 1
ATOM 1874 O O . SER B 1 37 ? 8.141 5.023 -1.932 1 98.81 37 SER B O 1
ATOM 1876 N N . PRO B 1 38 ? 6.203 6.062 -1.561 1 98.69 38 PRO B N 1
ATOM 1877 C CA . PRO B 1 38 ? 6.715 6.695 -0.345 1 98.69 38 PRO B CA 1
ATOM 1878 C C . PRO B 1 38 ? 6.914 5.703 0.799 1 98.69 38 PRO B C 1
ATOM 1880 O O . PRO B 1 38 ? 6.254 4.66 0.838 1 98.69 38 PRO B O 1
ATOM 1883 N N . THR B 1 39 ? 7.855 5.98 1.651 1 98.62 39 THR B N 1
ATOM 1884 C CA . THR B 1 39 ? 8.055 5.332 2.945 1 98.62 39 THR B CA 1
ATOM 1885 C C . THR B 1 39 ? 8.242 6.375 4.043 1 98.62 39 THR B C 1
ATOM 1887 O O . THR B 1 39 ? 8.68 7.496 3.777 1 98.62 39 THR B O 1
ATOM 1890 N N . SER B 1 40 ? 7.809 5.98 5.258 1 98.31 40 SER B N 1
ATOM 1891 C CA . SER B 1 40 ? 8 6.887 6.387 1 98.31 40 SER B CA 1
ATOM 1892 C C . SER B 1 40 ? 9.477 7.215 6.582 1 98.31 40 SER B C 1
ATOM 1894 O O . SER B 1 40 ? 10.32 6.316 6.578 1 98.31 40 SER B O 1
ATOM 1896 N N . TYR B 1 41 ? 9.82 8.555 6.688 1 98 41 TYR B N 1
ATOM 1897 C CA . TYR B 1 41 ? 11.18 9.062 6.82 1 98 41 TYR B CA 1
ATOM 1898 C C . TYR B 1 41 ? 12.023 8.68 5.609 1 98 41 TYR B C 1
ATOM 1900 O O . TYR B 1 41 ? 13.258 8.68 5.684 1 98 41 TYR B O 1
ATOM 1908 N N . ASN B 1 42 ? 11.367 8.266 4.531 1 98.25 42 ASN B N 1
ATOM 1909 C CA . ASN B 1 42 ? 12.07 7.863 3.316 1 98.25 42 ASN B CA 1
ATOM 1910 C C . ASN B 1 42 ? 13.055 6.734 3.588 1 98.25 42 ASN B C 1
ATOM 1912 O O . ASN B 1 42 ? 14.102 6.648 2.943 1 98.25 42 ASN B O 1
ATOM 1916 N N . ILE B 1 43 ? 12.688 5.812 4.438 1 98.75 43 ILE B N 1
ATOM 1917 C CA . ILE B 1 43 ? 13.648 4.812 4.891 1 98.75 43 ILE B CA 1
ATOM 1918 C C . ILE B 1 43 ? 13.82 3.742 3.814 1 98.75 43 ILE B C 1
ATOM 1920 O O . ILE B 1 43 ? 14.734 2.914 3.898 1 98.75 43 ILE B O 1
ATOM 1924 N N . GLN B 1 44 ? 12.945 3.691 2.809 1 98.69 44 GLN B N 1
ATOM 1925 C CA . GLN B 1 44 ? 13.102 2.789 1.673 1 98.69 44 GLN B CA 1
ATOM 1926 C C . GLN B 1 44 ? 13.453 1.377 2.137 1 98.69 44 GLN B C 1
ATOM 1928 O O . GLN B 1 44 ? 14.422 0.786 1.664 1 98.69 44 GLN B O 1
ATOM 1933 N N . ASN B 1 45 ? 12.523 0.852 2.984 1 98.88 45 ASN B N 1
ATOM 1934 C CA . ASN B 1 45 ? 12.805 -0.396 3.686 1 98.88 45 ASN B CA 1
ATOM 1935 C C . ASN B 1 45 ? 12.43 -1.61 2.84 1 98.88 45 ASN B C 1
ATOM 1937 O O . ASN B 1 45 ? 12.711 -2.748 3.219 1 98.88 45 ASN B O 1
ATOM 1941 N N . TRP B 1 46 ? 11.828 -1.484 1.655 1 98.75 46 TRP B N 1
ATOM 1942 C CA . TRP B 1 46 ? 11.492 -2.598 0.773 1 98.75 46 TRP B CA 1
ATOM 1943 C C . TRP B 1 46 ? 12.758 -3.279 0.259 1 98.75 46 TRP B C 1
ATOM 1945 O O . TRP B 1 46 ? 13.789 -2.629 0.074 1 98.75 46 TRP B O 1
ATOM 1955 N N . ARG B 1 47 ? 12.695 -4.516 0.055 1 98.94 47 ARG B N 1
ATOM 1956 C CA . ARG B 1 47 ? 13.617 -5.328 -0.729 1 98.94 47 ARG B CA 1
ATOM 1957 C C . ARG B 1 47 ? 12.867 -6.234 -1.696 1 98.94 47 ARG B C 1
ATOM 1959 O O . ARG B 1 47 ? 11.906 -6.902 -1.309 1 98.94 47 ARG B O 1
ATOM 1966 N N . PHE B 1 48 ? 13.266 -6.215 -2.922 1 98.94 48 PHE B N 1
ATOM 1967 C CA . PHE B 1 48 ? 12.562 -6.969 -3.955 1 98.94 48 PHE B CA 1
ATOM 1968 C C . PHE B 1 48 ? 13.414 -8.133 -4.445 1 98.94 48 PHE B C 1
ATOM 1970 O O . PHE B 1 48 ? 14.508 -7.934 -4.984 1 98.94 48 PHE B O 1
ATOM 1977 N N . VAL B 1 49 ? 12.961 -9.297 -4.277 1 98.94 49 VAL B N 1
ATOM 1978 C CA . VAL B 1 49 ? 13.57 -10.453 -4.93 1 98.94 49 VAL B CA 1
ATOM 1979 C C . VAL B 1 49 ? 12.812 -10.797 -6.207 1 98.94 49 VAL B C 1
ATOM 1981 O O . VAL B 1 49 ? 11.625 -11.148 -6.156 1 98.94 49 VAL B O 1
ATOM 1984 N N . THR B 1 50 ? 13.477 -10.695 -7.328 1 98.94 50 THR B N 1
ATOM 1985 C CA . THR B 1 50 ? 12.859 -10.961 -8.617 1 98.94 50 THR B CA 1
ATOM 1986 C C . THR B 1 50 ? 13.242 -12.344 -9.133 1 98.94 50 THR B C 1
ATOM 1988 O O . THR B 1 50 ? 14.398 -12.766 -8.992 1 98.94 50 THR B O 1
ATOM 1991 N N . VAL B 1 51 ? 12.289 -13.055 -9.633 1 98.94 51 VAL B N 1
ATOM 1992 C CA . VAL B 1 51 ? 12.523 -14.406 -10.141 1 98.94 51 VAL B CA 1
ATOM 1993 C C . VAL B 1 51 ? 11.93 -14.539 -11.539 1 98.94 51 VAL B C 1
ATOM 1995 O O . VAL B 1 51 ? 10.719 -14.383 -11.727 1 98.94 51 VAL B O 1
ATOM 1998 N N . THR B 1 52 ? 12.758 -14.867 -12.555 1 98.75 52 THR B N 1
ATOM 1999 C CA . THR B 1 52 ? 12.312 -15.164 -13.914 1 98.75 52 THR B CA 1
ATOM 2000 C C . THR B 1 52 ? 12.734 -16.562 -14.328 1 98.75 52 THR B C 1
ATOM 2002 O O . THR B 1 52 ? 12.234 -17.109 -15.312 1 98.75 52 THR B O 1
ATOM 2005 N N . ASP B 1 53 ? 13.641 -17.172 -13.531 1 98.31 53 ASP B N 1
ATOM 2006 C CA . ASP B 1 53 ? 14.117 -18.516 -13.82 1 98.31 53 ASP B CA 1
ATOM 2007 C C . ASP B 1 53 ? 13.008 -19.547 -13.617 1 98.31 53 ASP B C 1
ATOM 2009 O O . ASP B 1 53 ? 12.43 -19.641 -12.531 1 98.31 53 ASP B O 1
ATOM 2013 N N . GLN B 1 54 ? 12.781 -20.328 -14.688 1 98.5 54 GLN B N 1
ATOM 2014 C CA . GLN B 1 54 ? 11.641 -21.234 -14.672 1 98.5 54 GLN B CA 1
ATOM 2015 C C . GLN B 1 54 ? 11.773 -22.281 -13.562 1 98.5 54 GLN B C 1
ATOM 2017 O O . GLN B 1 54 ? 10.797 -22.609 -12.883 1 98.5 54 GLN B O 1
ATOM 2022 N N . SER B 1 55 ? 12.93 -22.797 -13.383 1 98.56 55 SER B N 1
ATOM 2023 C CA . SER B 1 55 ? 13.125 -23.828 -12.359 1 98.56 55 SER B CA 1
ATOM 2024 C C . SER B 1 55 ? 12.844 -23.266 -10.969 1 98.56 55 SER B C 1
ATOM 2026 O O . SER B 1 55 ? 12.289 -23.969 -10.117 1 98.56 55 SER B O 1
ATOM 2028 N N . ILE B 1 56 ? 13.234 -22.016 -10.719 1 98.75 56 ILE B N 1
ATOM 2029 C CA . ILE B 1 56 ? 13.016 -21.391 -9.422 1 98.75 56 ILE B CA 1
ATOM 2030 C C . ILE B 1 56 ? 11.539 -21.031 -9.266 1 98.75 56 ILE B C 1
ATOM 2032 O O . ILE B 1 56 ? 10.961 -21.219 -8.195 1 98.75 56 ILE B O 1
ATOM 2036 N N . LYS B 1 57 ? 10.883 -20.562 -10.297 1 98.88 57 LYS B N 1
ATOM 2037 C CA . LYS B 1 57 ? 9.453 -20.297 -10.242 1 98.88 57 LYS B CA 1
ATOM 2038 C C . LYS B 1 57 ? 8.672 -21.578 -9.938 1 98.88 57 LYS B C 1
ATOM 2040 O O . LYS B 1 57 ? 7.688 -21.547 -9.188 1 98.88 57 LYS B O 1
ATOM 2045 N N . ASP B 1 58 ? 9.094 -22.672 -10.523 1 98.81 58 ASP B N 1
ATOM 2046 C CA . ASP B 1 58 ? 8.438 -23.953 -10.25 1 98.81 58 ASP B CA 1
ATOM 2047 C C . ASP B 1 58 ? 8.578 -24.344 -8.773 1 98.81 58 ASP B C 1
ATOM 2049 O O . ASP B 1 58 ? 7.617 -24.812 -8.164 1 98.81 58 ASP B O 1
ATOM 2053 N N . LYS B 1 59 ? 9.75 -24.188 -8.266 1 98.75 59 LYS B N 1
ATOM 2054 C CA . LYS B 1 59 ? 9.969 -24.453 -6.844 1 98.75 59 LYS B CA 1
ATOM 2055 C C . LYS B 1 59 ? 9.094 -23.547 -5.98 1 98.75 59 LYS B C 1
ATOM 2057 O O . LYS B 1 59 ? 8.5 -24 -5 1 98.75 59 LYS B O 1
ATOM 2062 N N . LEU B 1 60 ? 9.023 -22.266 -6.305 1 98.88 60 LEU B N 1
ATOM 2063 C CA . LEU B 1 60 ? 8.172 -21.312 -5.582 1 98.88 60 LEU B CA 1
ATOM 2064 C C . LEU B 1 60 ? 6.711 -21.734 -5.652 1 98.88 60 LEU 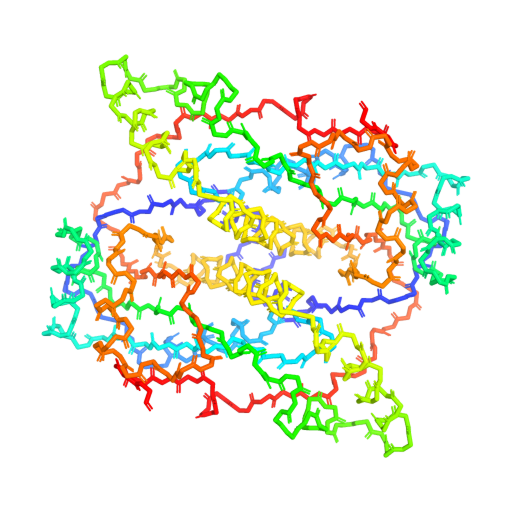B C 1
ATOM 2066 O O . LEU B 1 60 ? 5.977 -21.609 -4.668 1 98.88 60 LEU B O 1
ATOM 2070 N N . SER B 1 61 ? 6.316 -22.188 -6.824 1 98.81 61 SER B N 1
ATOM 2071 C CA . SER B 1 61 ? 4.949 -22.672 -6.988 1 98.81 61 SER B CA 1
ATOM 2072 C C . SER B 1 61 ? 4.652 -23.828 -6.035 1 98.81 61 SER B C 1
ATOM 2074 O O . SER B 1 61 ? 3.6 -23.844 -5.395 1 98.81 61 SER B O 1
ATOM 2076 N N . ALA B 1 62 ? 5.566 -24.719 -5.949 1 98.75 62 ALA B N 1
ATOM 2077 C CA . ALA B 1 62 ? 5.406 -25.859 -5.035 1 98.75 62 ALA B CA 1
ATOM 2078 C C . ALA B 1 62 ? 5.277 -25.375 -3.592 1 98.75 62 ALA B C 1
ATOM 2080 O O . ALA B 1 62 ? 4.504 -25.938 -2.814 1 98.75 62 ALA B O 1
ATOM 2081 N N . LEU B 1 63 ? 6.02 -24.359 -3.227 1 98.75 63 LEU B N 1
ATOM 2082 C CA . LEU B 1 63 ? 5.992 -23.812 -1.878 1 98.75 63 LEU B CA 1
ATOM 2083 C C . LEU B 1 63 ? 4.773 -22.906 -1.687 1 98.75 63 LEU B C 1
ATOM 2085 O O . LEU B 1 63 ? 4.523 -22.422 -0.581 1 98.75 63 LEU B O 1
ATOM 2089 N N . SER B 1 64 ? 4.043 -22.594 -2.771 1 98.38 64 SER B N 1
ATOM 2090 C CA . SER B 1 64 ? 2.83 -21.797 -2.756 1 98.38 64 SER B CA 1
ATOM 2091 C C . SER B 1 64 ? 1.59 -22.656 -2.969 1 98.38 64 SER B C 1
ATOM 2093 O O . SER B 1 64 ? 0.67 -22.25 -3.689 1 98.38 64 SER B O 1
ATOM 2095 N N . HIS B 1 65 ? 1.666 -23.844 -2.469 1 97.12 65 HIS B N 1
ATOM 2096 C CA . HIS B 1 65 ? 0.546 -24.766 -2.504 1 97.12 65 HIS B CA 1
ATOM 2097 C C . HIS B 1 65 ? 0.186 -25.141 -3.939 1 97.12 65 HIS B C 1
ATOM 2099 O O . HIS B 1 65 ? -0.987 -25.344 -4.254 1 97.12 65 HIS B O 1
ATOM 2105 N N . GLY B 1 66 ? 1.077 -25.047 -4.785 1 97.44 66 GLY B N 1
ATOM 2106 C CA . GLY B 1 66 ? 0.893 -25.5 -6.16 1 97.44 66 GLY B CA 1
ATOM 2107 C C . GLY B 1 66 ? 0.187 -24.469 -7.023 1 97.44 66 GLY B C 1
ATOM 2108 O O . GLY B 1 66 ? -0.249 -24.781 -8.133 1 97.44 66 GLY B O 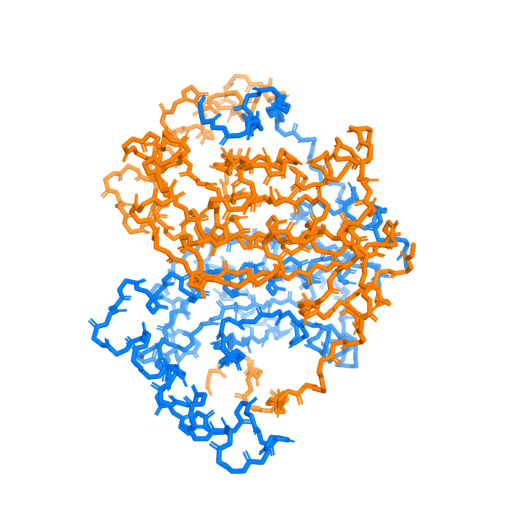1
ATOM 2109 N N . GLN B 1 67 ? 0.018 -23.266 -6.609 1 97 67 GLN B N 1
ATOM 2110 C CA . GLN B 1 67 ? -0.62 -22.219 -7.402 1 97 67 GLN B CA 1
ATOM 2111 C C . GLN B 1 67 ? 0.132 -21.984 -8.711 1 97 67 GLN B C 1
ATOM 2113 O O . GLN B 1 67 ? 1.279 -21.531 -8.695 1 97 67 GLN B O 1
ATOM 2118 N N . GLN B 1 68 ? -0.56 -22.156 -9.805 1 97.75 68 GLN B N 1
ATOM 2119 C CA . GLN B 1 68 ? 0.081 -22.219 -11.117 1 97.75 68 GLN B CA 1
ATOM 2120 C C . GLN B 1 68 ? 0.511 -20.828 -11.57 1 97.75 68 GLN B C 1
ATOM 2122 O O . GLN B 1 68 ? 1.451 -20.688 -12.359 1 97.75 68 GLN B O 1
ATOM 2127 N N . GLN B 1 69 ? -0.176 -19.828 -11.094 1 98.38 69 GLN B N 1
ATOM 2128 C CA . GLN B 1 69 ? 0.178 -18.484 -11.516 1 98.38 69 GLN B CA 1
ATOM 2129 C C . GLN B 1 69 ? 1.612 -18.141 -11.125 1 98.38 69 GLN B C 1
ATOM 2131 O O . GLN B 1 69 ? 2.264 -17.328 -11.781 1 98.38 69 GLN B O 1
ATOM 2136 N N . VAL B 1 70 ? 2.197 -18.797 -10.109 1 98.88 70 VAL B N 1
ATOM 2137 C CA . VAL B 1 70 ? 3.582 -18.562 -9.719 1 98.88 70 VAL B CA 1
ATOM 2138 C C . VAL B 1 70 ? 4.527 -19.141 -10.766 1 98.88 70 VAL B C 1
ATOM 2140 O O . VAL B 1 70 ? 5.469 -18.469 -11.203 1 98.88 70 VAL B O 1
ATOM 2143 N N . SER B 1 71 ? 4.23 -20.297 -11.242 1 98.75 71 SER B N 1
ATOM 2144 C CA . SER B 1 71 ? 5.059 -20.953 -12.25 1 98.75 71 SER B CA 1
ATOM 2145 C C . SER B 1 71 ? 4.859 -20.328 -13.625 1 98.75 71 SER B C 1
ATOM 2147 O O . SER B 1 71 ? 5.812 -20.188 -14.391 1 98.75 71 SER B O 1
ATOM 2149 N N . ASP B 1 72 ? 3.668 -19.891 -13.945 1 98.81 72 ASP B N 1
ATOM 2150 C CA . ASP B 1 72 ? 3.301 -19.516 -15.312 1 98.81 72 ASP B CA 1
ATOM 2151 C C . ASP B 1 72 ? 3.598 -18.047 -15.57 1 98.81 72 ASP B C 1
ATOM 2153 O O . ASP B 1 72 ? 3.727 -17.625 -16.719 1 98.81 72 ASP B O 1
ATOM 2157 N N . ALA B 1 73 ? 3.623 -17.203 -14.57 1 98.88 73 ALA B N 1
ATOM 2158 C CA . ALA B 1 73 ? 3.854 -15.781 -14.75 1 98.88 73 ALA B CA 1
ATOM 2159 C C . ALA B 1 73 ? 5.223 -15.516 -15.367 1 98.88 73 ALA B C 1
ATOM 2161 O O . ALA B 1 73 ? 6.102 -16.391 -15.336 1 98.88 73 ALA B O 1
ATOM 2162 N N . SER B 1 74 ? 5.414 -14.352 -15.977 1 98.94 74 SER B N 1
ATOM 2163 C CA . SER B 1 74 ? 6.688 -13.945 -16.562 1 98.94 74 SER B CA 1
ATOM 2164 C C . SER B 1 74 ? 7.684 -13.531 -15.484 1 98.94 74 SER B C 1
ATOM 2166 O O . SER B 1 74 ? 8.898 -13.672 -15.672 1 98.94 74 SER B O 1
ATOM 2168 N N . LEU B 1 75 ? 7.23 -13.008 -14.414 1 98.94 75 LEU B N 1
ATOM 2169 C CA . LEU B 1 75 ? 8.023 -12.453 -13.32 1 98.94 75 LEU B CA 1
ATOM 2170 C C . LEU B 1 75 ? 7.332 -12.695 -11.984 1 98.94 75 LEU B C 1
ATOM 2172 O O . LEU B 1 75 ? 6.121 -12.508 -11.859 1 98.94 75 LEU B O 1
ATOM 2176 N N . VAL B 1 76 ? 8.047 -13.258 -11.016 1 98.94 76 VAL B N 1
ATOM 2177 C CA . VAL B 1 76 ? 7.629 -13.266 -9.617 1 98.94 76 VAL B CA 1
ATOM 2178 C C . VAL B 1 76 ? 8.453 -12.258 -8.828 1 98.94 76 VAL B C 1
ATOM 2180 O O . VAL B 1 76 ? 9.68 -12.242 -8.914 1 98.94 76 VAL B O 1
ATOM 2183 N N . ILE B 1 77 ? 7.812 -11.391 -8.094 1 99 77 ILE B N 1
ATOM 2184 C CA . ILE B 1 77 ? 8.477 -10.484 -7.164 1 99 77 ILE B CA 1
ATOM 2185 C C . ILE B 1 77 ? 8.109 -10.852 -5.727 1 99 77 ILE B C 1
ATOM 2187 O O . ILE B 1 77 ? 6.945 -10.781 -5.34 1 99 77 ILE B O 1
ATOM 2191 N N . VAL B 1 78 ? 9.031 -11.32 -4.988 1 99 78 VAL B N 1
ATOM 2192 C CA . VAL B 1 78 ? 8.859 -11.453 -3.547 1 99 78 VAL B CA 1
ATOM 2193 C C . VAL B 1 78 ? 9.195 -10.125 -2.865 1 99 78 VAL B C 1
ATOM 2195 O O . VAL B 1 78 ? 10.352 -9.703 -2.84 1 99 78 VAL B O 1
ATOM 2198 N N . LEU B 1 79 ? 8.211 -9.477 -2.359 1 99 79 LEU B N 1
ATOM 2199 C CA . LEU B 1 79 ? 8.406 -8.227 -1.636 1 99 79 LEU B CA 1
ATOM 2200 C C . LEU B 1 79 ? 8.789 -8.5 -0.183 1 99 79 LEU B C 1
ATOM 2202 O O . LEU B 1 79 ? 7.98 -9.016 0.59 1 99 79 LEU B O 1
ATOM 2206 N N . CYS B 1 80 ? 9.969 -8.133 0.139 1 98.94 80 CYS B N 1
ATOM 2207 C CA . CYS B 1 80 ? 10.508 -8.219 1.493 1 98.94 80 CYS B CA 1
ATOM 2208 C C . CYS B 1 80 ? 10.727 -6.836 2.086 1 98.94 80 CYS B C 1
ATOM 2210 O O . CYS B 1 80 ? 10.594 -5.828 1.388 1 98.94 80 CYS B O 1
ATOM 2212 N N . ALA B 1 81 ? 11.023 -6.84 3.354 1 98.94 81 ALA B N 1
ATOM 2213 C CA . ALA B 1 81 ? 11.344 -5.578 4.016 1 98.94 81 ALA B CA 1
ATOM 2214 C C . ALA B 1 81 ? 12.445 -5.77 5.059 1 98.94 81 ALA B C 1
ATOM 2216 O O . ALA B 1 81 ? 12.445 -6.762 5.789 1 98.94 81 ALA B O 1
ATOM 2217 N N . ASP B 1 82 ? 13.391 -4.867 5.051 1 98.94 82 ASP B N 1
ATOM 2218 C CA . ASP B 1 82 ? 14.406 -4.758 6.086 1 98.94 82 ASP B CA 1
ATOM 2219 C C . ASP B 1 82 ? 13.859 -4.07 7.332 1 98.94 82 ASP B C 1
ATOM 2221 O O . ASP B 1 82 ? 13.617 -2.863 7.324 1 98.94 82 ASP B O 1
ATOM 2225 N N . LEU B 1 83 ? 13.703 -4.801 8.43 1 98.81 83 LEU B N 1
ATOM 2226 C CA . LEU B 1 83 ? 13.078 -4.281 9.641 1 98.81 83 LEU B CA 1
ATOM 2227 C C . LEU B 1 83 ? 14 -3.285 10.336 1 98.81 83 LEU B C 1
ATOM 2229 O O . LEU B 1 83 ? 13.555 -2.52 11.195 1 98.81 83 LEU B O 1
ATOM 2233 N N . ASN B 1 84 ? 15.258 -3.271 9.945 1 98.56 84 ASN B N 1
ATOM 2234 C CA . ASN B 1 84 ? 16.234 -2.424 10.617 1 98.56 84 ASN B CA 1
ATOM 2235 C C . ASN B 1 84 ? 16.828 -1.381 9.672 1 98.56 84 ASN B C 1
ATOM 2237 O O . ASN B 1 84 ? 17.875 -0.804 9.961 1 98.56 84 ASN B O 1
ATOM 2241 N N . SER B 1 85 ? 16.141 -1.177 8.578 1 98.56 85 SER B N 1
ATOM 2242 C CA . SER B 1 85 ? 16.609 -0.176 7.625 1 98.56 85 SER B CA 1
ATOM 2243 C C . SER B 1 85 ? 16.812 1.178 8.297 1 98.56 85 SER B C 1
ATOM 2245 O O . SER B 1 85 ? 17.703 1.934 7.922 1 98.56 85 SER B O 1
ATOM 2247 N N . TRP B 1 86 ? 16.109 1.437 9.336 1 98.25 86 TRP B N 1
ATOM 2248 C CA . TRP B 1 86 ? 16.125 2.715 10.039 1 98.25 86 TRP B CA 1
ATOM 2249 C C . TRP B 1 86 ? 17.469 2.93 10.727 1 98.25 86 TRP B C 1
ATOM 2251 O O . TRP B 1 86 ? 17.844 4.062 11.047 1 98.25 86 TRP B O 1
ATOM 2261 N N . ASP B 1 87 ? 18.219 1.864 10.898 1 97.88 87 ASP B N 1
ATOM 2262 C CA . ASP B 1 87 ? 19.453 1.966 11.672 1 97.88 87 ASP B CA 1
ATOM 2263 C C . ASP B 1 87 ? 20.656 1.638 10.812 1 97.88 87 ASP B C 1
ATOM 2265 O O . ASP B 1 87 ? 21.797 1.69 11.289 1 97.88 87 ASP B O 1
ATOM 2269 N N . LYS B 1 88 ? 20.516 1.303 9.562 1 97.88 88 LYS B N 1
ATOM 2270 C CA . LYS B 1 88 ? 21.609 0.956 8.656 1 97.88 88 LYS B CA 1
ATOM 2271 C C . LYS B 1 88 ? 21.969 2.137 7.762 1 97.88 88 LYS B C 1
ATOM 2273 O O . LYS B 1 88 ? 21.438 2.273 6.656 1 97.88 88 LYS B O 1
ATOM 2278 N N . LYS B 1 89 ? 22.938 2.947 8.188 1 97.94 89 LYS B N 1
ATOM 2279 C CA . LYS B 1 89 ? 23.406 4.129 7.469 1 97.94 89 LYS B CA 1
ATOM 2280 C C . LYS B 1 89 ? 22.234 4.988 7.004 1 97.94 89 LYS B C 1
ATOM 2282 O O . LYS B 1 89 ? 22.141 5.324 5.82 1 97.94 89 LYS B O 1
ATOM 2287 N N . PRO B 1 90 ? 21.391 5.461 7.945 1 98.19 90 PRO B N 1
ATOM 2288 C CA . PRO B 1 90 ? 20.125 6.117 7.566 1 98.19 90 PRO B CA 1
ATOM 2289 C C . PRO B 1 90 ? 20.359 7.469 6.895 1 98.19 90 PRO B C 1
ATOM 2291 O O . PRO B 1 90 ? 19.438 8.008 6.266 1 98.19 90 PRO B O 1
ATOM 2294 N N . GLU B 1 91 ? 21.516 8.023 7.016 1 97.75 91 GLU B N 1
ATOM 2295 C CA . GLU B 1 91 ? 21.812 9.297 6.367 1 97.75 91 GLU B CA 1
ATOM 2296 C C . GLU B 1 91 ? 21.688 9.188 4.852 1 97.75 91 GLU B C 1
ATOM 2298 O O . GLU B 1 91 ? 21.438 10.18 4.168 1 97.75 91 GLU B O 1
ATOM 2303 N N . ARG B 1 92 ? 21.797 8.023 4.273 1 97.69 92 ARG B N 1
ATOM 2304 C CA . ARG B 1 92 ? 21.766 7.824 2.828 1 97.69 92 ARG B CA 1
ATOM 2305 C C . ARG B 1 92 ? 20.406 8.18 2.252 1 97.69 92 ARG B C 1
ATOM 2307 O O . ARG B 1 92 ? 20.297 8.555 1.083 1 97.69 92 ARG B O 1
ATOM 2314 N N . TYR B 1 93 ? 19.328 8.07 3.094 1 98.19 93 TYR B N 1
ATOM 2315 C CA . TYR B 1 93 ? 17.984 8.359 2.629 1 98.19 93 TYR B CA 1
ATOM 2316 C C . TYR B 1 93 ? 17.781 9.852 2.408 1 98.19 93 TYR B C 1
ATOM 2318 O O . TYR B 1 93 ? 16.812 10.273 1.767 1 98.19 93 TYR B O 1
ATOM 2326 N N . TRP B 1 94 ? 18.719 10.602 2.947 1 97.94 94 TRP B N 1
ATOM 2327 C CA . TRP B 1 94 ? 18.641 12.055 2.898 1 97.94 94 TRP B CA 1
ATOM 2328 C C . TRP B 1 94 ? 19.938 12.664 2.393 1 97.94 94 TRP B C 1
ATOM 2330 O O . TRP B 1 94 ? 20.359 13.719 2.863 1 97.94 94 TRP B O 1
ATOM 2340 N N . ALA B 1 95 ? 20.562 11.938 1.491 1 97.75 95 ALA B N 1
ATOM 2341 C CA . ALA B 1 95 ? 21.875 12.289 0.974 1 97.75 95 ALA B CA 1
ATOM 2342 C C . ALA B 1 95 ? 21.844 13.648 0.285 1 97.75 95 ALA B C 1
ATOM 2344 O O . ALA B 1 95 ? 22.875 14.32 0.183 1 97.75 95 ALA B O 1
ATOM 2345 N N . ASN B 1 96 ? 20.688 14.18 -0.199 1 97.75 96 ASN B N 1
ATOM 2346 C CA . ASN B 1 96 ? 20.594 15.414 -0.962 1 97.75 96 ASN B CA 1
ATOM 2347 C C . ASN B 1 96 ? 20.281 16.609 -0.059 1 97.75 96 ASN B C 1
ATOM 2349 O O . ASN B 1 96 ? 20.141 17.734 -0.537 1 97.75 96 ASN B O 1
ATOM 2353 N N . ILE B 1 97 ? 20.172 16.359 1.295 1 96.75 97 ILE B N 1
ATOM 2354 C CA . ILE B 1 97 ? 19.875 17.391 2.293 1 96.75 97 ILE B CA 1
ATOM 2355 C C . ILE B 1 97 ? 21.156 17.812 2.998 1 96.75 97 ILE B C 1
ATOM 2357 O O . ILE B 1 97 ? 22.016 16.984 3.287 1 96.75 97 ILE B O 1
ATOM 2361 N N . PRO B 1 98 ? 21.25 19.141 3.311 1 96.81 98 PRO B N 1
ATOM 2362 C CA . PRO B 1 98 ? 22.438 19.578 4.047 1 96.81 98 PRO B CA 1
ATOM 2363 C C . PRO B 1 98 ? 22.609 18.859 5.379 1 96.81 98 PRO B C 1
ATOM 2365 O O . PRO B 1 98 ? 21.641 18.359 5.945 1 96.81 98 PRO B O 1
ATOM 2368 N N . PRO B 1 99 ? 23.828 18.828 5.906 1 96.81 99 PRO B N 1
ATOM 2369 C CA . PRO B 1 99 ? 24.172 17.969 7.043 1 96.81 99 PRO B CA 1
ATOM 2370 C C . PRO B 1 99 ? 23.359 18.297 8.289 1 96.81 99 PRO B C 1
ATOM 2372 O O . PRO B 1 99 ? 22.844 17.375 8.945 1 96.81 99 PRO B O 1
ATOM 2375 N N . GLU B 1 100 ? 23.203 19.531 8.586 1 96.94 100 GLU B N 1
ATOM 2376 C CA . GLU B 1 100 ? 22.562 19.859 9.852 1 96.94 100 GLU B CA 1
ATOM 2377 C C . GLU B 1 100 ? 21.094 19.422 9.859 1 96.94 100 GLU B C 1
ATOM 2379 O O . GLU B 1 100 ? 20.688 18.641 10.727 1 96.94 100 GLU B O 1
ATOM 2384 N N . PRO B 1 101 ? 20.281 19.891 8.82 1 96.44 101 PRO B N 1
ATOM 2385 C CA . PRO B 1 101 ? 18.922 19.375 8.781 1 96.44 101 PRO B CA 1
ATOM 2386 C C . PRO B 1 101 ? 18.859 17.859 8.602 1 96.44 101 PRO B C 1
ATOM 2388 O O . PRO B 1 101 ? 17.953 17.203 9.141 1 96.44 101 PRO B O 1
ATOM 2391 N N . ARG B 1 102 ? 19.766 17.25 7.887 1 97.5 102 ARG B N 1
ATOM 2392 C CA . ARG B 1 102 ? 19.828 15.812 7.727 1 97.5 102 ARG B CA 1
ATOM 2393 C C . ARG B 1 102 ? 20.016 15.117 9.07 1 97.5 102 ARG B C 1
ATOM 2395 O O . ARG B 1 102 ? 19.344 14.133 9.367 1 97.5 102 ARG B O 1
ATOM 2402 N N . ASN B 1 103 ? 20.953 15.602 9.898 1 97.75 103 ASN B N 1
ATOM 2403 C CA . ASN B 1 103 ? 21.234 14.992 11.195 1 97.75 103 ASN B CA 1
ATOM 2404 C C . ASN B 1 103 ? 20 15.016 12.094 1 97.75 103 ASN B C 1
ATOM 2406 O O . ASN B 1 103 ? 19.734 14.055 12.812 1 97.75 103 ASN B O 1
ATOM 2410 N N . ALA B 1 104 ? 19.297 16.078 12 1 97.56 104 ALA B N 1
ATOM 2411 C CA . ALA B 1 104 ? 18.062 16.188 12.789 1 97.56 104 ALA B CA 1
ATOM 2412 C C . ALA B 1 104 ? 17.016 15.172 12.328 1 97.56 104 ALA B C 1
ATOM 2414 O O . ALA B 1 104 ? 16.344 14.547 13.156 1 97.56 104 ALA B O 1
ATOM 2415 N N . LEU B 1 105 ? 16.906 15.047 11.023 1 96.81 105 LEU B N 1
ATOM 2416 C CA . LEU B 1 105 ? 15.969 14.078 10.453 1 96.81 105 LEU B CA 1
ATOM 2417 C C . LEU B 1 105 ? 16.344 12.664 10.867 1 96.81 105 LEU B C 1
ATOM 2419 O O . LEU B 1 105 ? 15.484 11.867 11.242 1 96.81 105 LEU B O 1
ATOM 2423 N N . VAL B 1 106 ? 17.594 12.344 10.812 1 98.06 106 VAL B N 1
ATOM 2424 C CA . VAL B 1 106 ? 18.078 11.008 11.141 1 98.06 106 VAL B CA 1
ATOM 2425 C C . VAL B 1 106 ? 17.828 10.711 12.617 1 98.06 106 VAL B C 1
ATOM 2427 O O . VAL B 1 106 ? 17.453 9.602 12.977 1 98.06 106 VAL B O 1
ATOM 2430 N N . GLU B 1 107 ? 18.062 11.648 13.469 1 98.06 107 GLU B N 1
ATOM 2431 C CA . GLU B 1 107 ? 17.797 11.469 14.891 1 98.06 107 GLU B CA 1
ATOM 2432 C C . GLU B 1 107 ? 16.312 11.211 15.141 1 98.06 107 GLU B C 1
ATOM 2434 O O . GLU B 1 107 ? 15.945 10.352 15.938 1 98.06 107 GLU B O 1
ATOM 2439 N N . SER B 1 108 ? 15.438 11.961 14.477 1 97.19 108 SER B N 1
ATOM 2440 C CA . SER B 1 108 ? 13.992 11.766 14.586 1 97.19 108 SER B CA 1
ATOM 2441 C C . SER B 1 108 ? 13.578 10.375 14.117 1 97.19 108 SER B C 1
ATOM 2443 O O . SER B 1 108 ? 12.758 9.719 14.758 1 97.19 108 SER B O 1
ATOM 2445 N N . LEU B 1 109 ? 14.109 9.984 13.023 1 97.69 109 LEU B N 1
ATOM 2446 C CA . LEU B 1 109 ? 13.906 8.648 12.477 1 97.69 109 LEU B CA 1
ATOM 2447 C C . LEU B 1 109 ? 14.281 7.586 13.5 1 97.69 109 LEU B C 1
ATOM 2449 O O . LEU B 1 109 ? 13.5 6.676 13.773 1 97.69 109 LEU B O 1
ATOM 2453 N N . ARG B 1 110 ? 15.453 7.672 14.086 1 98.25 110 ARG B N 1
ATOM 2454 C CA . ARG B 1 110 ? 15.922 6.688 15.055 1 98.25 110 ARG B CA 1
ATOM 2455 C C . ARG B 1 110 ? 15 6.629 16.266 1 98.25 110 ARG B C 1
ATOM 2457 O O . ARG B 1 110 ? 14.664 5.547 16.75 1 98.25 110 ARG B O 1
ATOM 2464 N N . ASN B 1 111 ? 14.594 7.777 16.703 1 97.5 111 ASN B N 1
ATOM 2465 C CA . ASN B 1 111 ? 13.719 7.855 17.875 1 97.5 111 ASN B CA 1
ATOM 2466 C C . ASN B 1 111 ? 12.359 7.215 17.594 1 97.5 111 ASN B C 1
ATOM 2468 O O . ASN B 1 111 ? 11.727 6.672 18.5 1 97.5 111 ASN B O 1
ATOM 2472 N N . SER B 1 112 ? 11.922 7.246 16.359 1 97 112 SER B N 1
ATOM 2473 C CA . SER B 1 112 ? 10.609 6.742 15.977 1 97 112 SER B CA 1
ATOM 2474 C C . SER B 1 112 ? 10.594 5.219 15.93 1 97 112 SER B C 1
ATOM 2476 O O . SER B 1 112 ? 9.547 4.594 16.109 1 97 112 SER B O 1
ATOM 2478 N N . TYR B 1 113 ? 11.758 4.566 15.703 1 98.06 113 TYR B N 1
ATOM 2479 C CA . TYR B 1 113 ? 11.758 3.139 15.406 1 98.06 113 TYR B CA 1
ATOM 2480 C C . TYR B 1 113 ? 12.508 2.355 16.484 1 98.06 113 TYR B C 1
ATOM 2482 O O . TYR B 1 113 ? 12.266 1.16 16.656 1 98.06 113 TYR B O 1
ATOM 2490 N N . ARG B 1 114 ? 13.391 3.049 17.141 1 97.94 114 ARG B N 1
ATOM 2491 C CA . ARG B 1 114 ? 14.219 2.354 18.125 1 97.94 114 ARG B CA 1
ATOM 2492 C C . ARG B 1 114 ? 13.359 1.695 19.188 1 97.94 114 ARG B C 1
ATOM 2494 O O . ARG B 1 114 ? 12.453 2.326 19.75 1 97.94 114 ARG B O 1
ATOM 2501 N N . ASP B 1 115 ? 13.602 0.414 19.438 1 97.56 115 ASP B N 1
ATOM 2502 C CA . ASP B 1 115 ? 12.977 -0.393 20.484 1 97.56 115 ASP B CA 1
ATOM 2503 C C . ASP B 1 115 ? 11.469 -0.472 20.281 1 97.56 115 ASP B C 1
ATOM 2505 O O . ASP B 1 115 ? 10.719 -0.611 21.25 1 97.56 115 ASP B O 1
ATOM 2509 N N . ASN B 1 116 ? 11.008 -0.301 19.156 1 97.88 116 ASN B N 1
ATOM 2510 C CA . ASN B 1 116 ? 9.594 -0.383 18.797 1 97.88 116 ASN B CA 1
ATOM 2511 C C . ASN B 1 116 ? 9.344 -1.4 17.688 1 97.88 116 ASN B C 1
ATOM 2513 O O . ASN B 1 116 ? 9.086 -1.025 16.547 1 97.88 116 ASN B O 1
ATOM 2517 N N . LEU B 1 117 ? 9.32 -2.652 18.062 1 98 117 LEU B N 1
ATOM 2518 C CA . LEU B 1 117 ? 9.258 -3.762 17.109 1 98 117 LEU B CA 1
ATOM 2519 C C . LEU B 1 117 ? 7.953 -3.736 16.328 1 98 117 LEU B C 1
ATOM 2521 O O . LEU B 1 117 ? 7.934 -4.051 15.141 1 98 117 LEU B O 1
ATOM 2525 N N . GLN B 1 118 ? 6.91 -3.32 17.031 1 98 118 GLN B N 1
ATOM 2526 C CA . GLN B 1 118 ? 5.617 -3.256 16.344 1 98 118 GLN B CA 1
ATOM 2527 C C . GLN B 1 118 ? 5.629 -2.205 15.242 1 98 118 GLN B C 1
ATOM 2529 O O . GLN B 1 118 ? 5.145 -2.455 14.141 1 98 118 GLN B O 1
ATOM 2534 N N . GLN B 1 119 ? 6.176 -1.075 15.578 1 97.94 119 GLN B N 1
ATOM 2535 C CA . GLN B 1 119 ? 6.258 -0.01 14.578 1 97.94 119 GLN B CA 1
ATOM 2536 C C . GLN B 1 119 ? 7.141 -0.42 13.406 1 97.94 119 GLN B C 1
ATOM 2538 O O . GLN B 1 119 ? 6.84 -0.103 12.258 1 97.94 119 GLN B O 1
ATOM 2543 N N . GLN B 1 120 ? 8.227 -1.082 13.68 1 98.75 120 GLN B N 1
ATOM 2544 C CA . GLN B 1 120 ? 9.125 -1.565 12.625 1 98.75 120 GLN B CA 1
ATOM 2545 C C . GLN B 1 120 ? 8.391 -2.506 11.672 1 98.75 120 GLN B C 1
ATOM 2547 O O . GLN B 1 120 ? 8.484 -2.354 10.453 1 98.75 120 GLN B O 1
ATOM 2552 N N . ARG B 1 121 ? 7.625 -3.379 12.188 1 98.81 121 ARG B N 1
ATOM 2553 C CA . ARG B 1 121 ? 6.906 -4.352 11.367 1 98.81 121 ARG B CA 1
ATOM 2554 C C . ARG B 1 121 ? 5.723 -3.699 10.656 1 98.81 121 ARG B C 1
ATOM 2556 O O . ARG B 1 121 ? 5.461 -3.984 9.484 1 98.81 121 ARG B O 1
ATOM 2563 N N . ASP B 1 122 ? 4.992 -2.83 11.367 1 98.88 122 ASP B N 1
ATOM 2564 C CA . ASP B 1 122 ? 3.91 -2.09 10.727 1 98.88 122 ASP B CA 1
ATOM 2565 C C . ASP B 1 122 ? 4.41 -1.348 9.484 1 98.88 122 ASP B C 1
ATOM 2567 O O . ASP B 1 122 ? 3.77 -1.38 8.438 1 98.88 122 ASP B O 1
ATOM 2571 N N . GLU B 1 123 ? 5.566 -0.734 9.68 1 98.81 123 GLU B N 1
ATOM 2572 C CA . GLU B 1 123 ? 6.109 0.047 8.57 1 98.81 123 GLU B CA 1
ATOM 2573 C C . GLU B 1 123 ? 6.52 -0.853 7.41 1 98.81 123 GLU B C 1
ATOM 2575 O O . GLU B 1 123 ? 6.359 -0.483 6.246 1 98.81 123 GLU B O 1
ATOM 2580 N N . ALA B 1 124 ? 7.055 -2.02 7.699 1 98.88 124 ALA B N 1
ATOM 2581 C CA . ALA B 1 124 ? 7.383 -2.994 6.66 1 98.88 124 ALA B CA 1
ATOM 2582 C C . ALA B 1 124 ? 6.16 -3.322 5.812 1 98.88 124 ALA B C 1
ATOM 2584 O O . ALA B 1 124 ? 6.23 -3.311 4.578 1 98.88 124 ALA B O 1
ATOM 2585 N N . MET B 1 125 ? 5.012 -3.512 6.465 1 98.94 125 MET B N 1
ATOM 2586 C CA . MET B 1 125 ? 3.787 -3.906 5.77 1 98.94 125 MET B CA 1
ATOM 2587 C C . MET B 1 125 ? 3.189 -2.729 5.008 1 98.94 125 MET B C 1
ATOM 2589 O O . MET B 1 125 ? 2.789 -2.871 3.852 1 98.94 125 MET B O 1
ATOM 2593 N N . ARG B 1 126 ? 3.197 -1.541 5.613 1 98.81 126 ARG B N 1
ATOM 2594 C CA . ARG B 1 126 ? 2.658 -0.348 4.969 1 98.81 126 ARG B CA 1
ATOM 2595 C C . ARG B 1 126 ? 3.455 0.004 3.717 1 98.81 126 ARG B C 1
ATOM 2597 O O . ARG B 1 126 ? 2.881 0.224 2.648 1 98.81 126 ARG B O 1
ATOM 2604 N N . SER B 1 127 ? 4.758 -0.013 3.873 1 98.88 127 SER B N 1
ATOM 2605 C CA . SER B 1 127 ? 5.645 0.344 2.77 1 98.88 127 SER B CA 1
ATOM 2606 C C . SER B 1 127 ? 5.516 -0.642 1.614 1 98.88 127 SER B C 1
ATOM 2608 O O . SER B 1 127 ? 5.402 -0.237 0.456 1 98.88 127 SER B O 1
ATOM 2610 N N . CYS B 1 128 ? 5.512 -1.915 1.948 1 98.94 128 CYS B N 1
ATOM 2611 C CA . CYS B 1 128 ? 5.383 -2.93 0.909 1 98.94 128 CYS B CA 1
ATOM 2612 C C . CYS B 1 128 ? 4.012 -2.855 0.245 1 98.94 128 CYS B C 1
ATOM 2614 O O . CYS B 1 128 ? 3.881 -3.119 -0.952 1 98.94 128 CYS B O 1
ATOM 2616 N N . GLY B 1 129 ? 2.984 -2.527 1.047 1 98.94 129 GLY B N 1
ATOM 2617 C CA . GLY B 1 129 ? 1.668 -2.334 0.458 1 98.94 129 GLY B CA 1
ATOM 2618 C C . GLY B 1 129 ? 1.643 -1.25 -0.602 1 98.94 129 GLY B C 1
ATOM 2619 O O . GLY B 1 129 ? 1.138 -1.466 -1.706 1 98.94 129 GLY B O 1
ATOM 2620 N N . MET B 1 130 ? 2.195 -0.121 -0.302 1 98.94 130 MET B N 1
ATOM 2621 C CA . MET B 1 130 ? 2.217 0.987 -1.253 1 98.94 130 MET B CA 1
ATOM 2622 C C . MET B 1 130 ? 3.035 0.629 -2.488 1 98.94 130 MET B C 1
ATOM 2624 O O . MET B 1 130 ? 2.617 0.901 -3.615 1 98.94 130 MET B O 1
ATOM 2628 N N . ALA B 1 131 ? 4.152 -0.036 -2.275 1 98.94 131 ALA B N 1
ATOM 2629 C CA . ALA B 1 131 ? 4.996 -0.447 -3.396 1 98.94 131 ALA B CA 1
ATOM 2630 C C . ALA B 1 131 ? 4.285 -1.482 -4.266 1 98.94 131 ALA B C 1
ATOM 2632 O O . ALA B 1 131 ? 4.352 -1.422 -5.496 1 98.94 131 ALA B O 1
ATOM 2633 N N . ALA B 1 132 ? 3.625 -2.402 -3.607 1 99 132 ALA B N 1
ATOM 2634 C CA . ALA B 1 132 ? 2.914 -3.447 -4.34 1 99 132 ALA B CA 1
ATOM 2635 C C . ALA B 1 132 ? 1.832 -2.85 -5.234 1 99 132 ALA B C 1
ATOM 2637 O O . ALA B 1 132 ? 1.671 -3.262 -6.387 1 99 132 ALA B O 1
ATOM 2638 N N . GLN B 1 133 ? 1.095 -1.919 -4.668 1 98.94 133 GLN B N 1
ATOM 2639 C CA . GLN B 1 133 ? 0.044 -1.293 -5.465 1 98.94 133 GLN B CA 1
ATOM 2640 C C . GLN B 1 133 ? 0.634 -0.507 -6.629 1 98.94 133 GLN B C 1
ATOM 2642 O O . GLN B 1 133 ? 0.087 -0.522 -7.734 1 98.94 133 GLN B O 1
ATOM 2647 N N . THR B 1 134 ? 1.75 0.183 -6.434 1 99 134 THR B N 1
ATOM 2648 C CA . THR B 1 134 ? 2.451 0.864 -7.516 1 99 134 THR B CA 1
ATOM 2649 C C . THR B 1 134 ? 2.873 -0.128 -8.594 1 99 134 THR B C 1
ATOM 2651 O O . THR B 1 134 ? 2.654 0.11 -9.789 1 99 134 THR B O 1
ATOM 2654 N N . ILE B 1 135 ? 3.432 -1.259 -8.188 1 99 135 ILE B N 1
ATOM 2655 C CA . ILE B 1 135 ? 3.863 -2.299 -9.117 1 99 135 ILE B CA 1
ATOM 2656 C C . ILE B 1 135 ? 2.674 -2.773 -9.945 1 99 135 ILE B C 1
ATOM 2658 O O . ILE B 1 135 ? 2.76 -2.861 -11.172 1 99 135 ILE B O 1
ATOM 2662 N N . MET B 1 136 ? 1.568 -3.025 -9.297 1 99 136 MET B N 1
ATOM 2663 C CA . MET B 1 136 ? 0.418 -3.605 -9.984 1 99 136 MET B CA 1
ATOM 2664 C C . MET B 1 136 ? -0.189 -2.609 -10.969 1 99 136 MET B C 1
ATOM 2666 O O . MET B 1 136 ? -0.543 -2.973 -12.086 1 99 136 MET B O 1
ATOM 2670 N N . LEU B 1 137 ? -0.278 -1.367 -10.594 1 98.94 137 LEU B N 1
ATOM 2671 C CA . LEU B 1 137 ? -0.85 -0.362 -11.484 1 98.94 137 LEU B CA 1
ATOM 2672 C C . LEU B 1 137 ? 0.104 -0.047 -12.633 1 98.94 137 LEU B C 1
ATOM 2674 O O . LEU B 1 137 ? -0.329 0.137 -13.773 1 98.94 137 LEU B O 1
ATOM 2678 N N . ALA B 1 138 ? 1.42 0.039 -12.344 1 98.94 138 ALA B N 1
ATOM 2679 C CA . ALA B 1 138 ? 2.41 0.238 -13.398 1 98.94 138 ALA B CA 1
ATOM 2680 C C . ALA B 1 138 ? 2.4 -0.925 -14.383 1 98.94 138 ALA B C 1
ATOM 2682 O O . ALA B 1 138 ? 2.432 -0.716 -15.602 1 98.94 138 ALA B O 1
ATOM 2683 N N . ALA B 1 139 ? 2.365 -2.139 -13.867 1 98.94 139 ALA B N 1
ATOM 2684 C CA . ALA B 1 139 ? 2.316 -3.322 -14.727 1 98.94 139 ALA B CA 1
ATOM 2685 C C . ALA B 1 139 ? 1.1 -3.281 -15.648 1 98.94 139 ALA B C 1
ATOM 2687 O O . ALA B 1 139 ? 1.204 -3.582 -16.844 1 98.94 139 ALA B O 1
ATOM 2688 N N . LYS B 1 140 ? -0.044 -2.941 -15.07 1 98.88 140 LYS B N 1
ATOM 2689 C CA . LYS B 1 140 ? -1.252 -2.834 -15.883 1 98.88 140 LYS B CA 1
ATOM 2690 C C . LYS B 1 140 ? -1.059 -1.845 -17.031 1 98.88 140 LYS B C 1
ATOM 2692 O O . LYS B 1 140 ? -1.442 -2.121 -18.156 1 98.88 140 LYS B O 1
ATOM 2697 N N . SER B 1 141 ? -0.427 -0.747 -16.719 1 98.69 141 SER B N 1
ATOM 2698 C CA . SER B 1 141 ? -0.184 0.294 -17.703 1 98.69 141 SER B CA 1
ATOM 2699 C C . SER B 1 141 ? 0.818 -0.168 -18.766 1 98.69 141 SER B C 1
ATOM 2701 O O . SER B 1 141 ? 0.798 0.311 -19.891 1 98.69 141 SER B O 1
ATOM 2703 N N . MET B 1 142 ? 1.658 -1.094 -18.453 1 98.69 142 MET B N 1
ATOM 2704 C CA . MET B 1 142 ? 2.646 -1.654 -19.359 1 98.69 142 MET B CA 1
ATOM 2705 C C . MET B 1 142 ? 2.031 -2.756 -20.219 1 98.69 142 MET B C 1
ATOM 2707 O O . MET B 1 142 ? 2.707 -3.34 -21.078 1 98.69 142 MET B O 1
ATOM 2711 N N . GLY B 1 143 ? 0.732 -3.078 -19.938 1 98.5 143 GLY B N 1
ATOM 2712 C CA . GLY B 1 143 ? 0.05 -4.117 -20.703 1 98.5 143 GLY B CA 1
ATOM 2713 C C . GLY B 1 143 ? 0.153 -5.488 -20.062 1 98.5 143 GLY B C 1
ATOM 2714 O O . GLY B 1 143 ? -0.089 -6.504 -20.719 1 98.5 143 GLY B O 1
ATOM 2715 N N . TYR B 1 144 ? 0.574 -5.551 -18.812 1 98.94 144 TYR B N 1
ATOM 2716 C CA . TYR B 1 144 ? 0.691 -6.801 -18.078 1 98.94 144 TYR B CA 1
ATOM 2717 C C . TYR B 1 144 ? -0.431 -6.941 -17.062 1 98.94 144 TYR B C 1
ATOM 2719 O O . TYR B 1 144 ? -1.144 -5.977 -16.781 1 98.94 144 TYR B O 1
ATOM 2727 N N . ASP B 1 145 ? -0.642 -8.141 -16.594 1 98.94 145 ASP B N 1
ATOM 2728 C CA . ASP B 1 145 ? -1.559 -8.461 -15.5 1 98.94 145 ASP B CA 1
ATOM 2729 C C . ASP B 1 145 ? -0.801 -8.977 -14.281 1 98.94 145 ASP B C 1
ATOM 2731 O O . ASP B 1 145 ? 0.372 -9.344 -14.383 1 98.94 145 ASP B O 1
ATOM 2735 N N . THR B 1 146 ? -1.476 -8.938 -13.148 1 98.94 146 THR B N 1
ATOM 2736 C CA . THR B 1 146 ? -0.781 -9.242 -11.906 1 98.94 146 THR B CA 1
ATOM 2737 C C . THR B 1 146 ? -1.706 -9.969 -10.938 1 98.94 146 THR B C 1
ATOM 2739 O O . THR B 1 146 ? -2.916 -10.039 -11.156 1 98.94 146 THR B O 1
ATOM 2742 N N . CYS B 1 147 ? -1.11 -10.5 -9.914 1 98.88 147 CYS B N 1
ATOM 2743 C CA . CYS B 1 147 ? -1.809 -11.047 -8.75 1 98.88 147 CYS B CA 1
ATOM 2744 C C . CYS B 1 147 ? -0.957 -10.922 -7.492 1 98.88 147 CYS B C 1
ATOM 2746 O O . CYS B 1 147 ? 0.157 -11.445 -7.438 1 98.88 147 CYS B O 1
ATOM 2748 N N . PRO B 1 148 ? -1.431 -10.141 -6.5 1 98.88 148 PRO B N 1
ATOM 2749 C CA . PRO B 1 148 ? -0.784 -10.227 -5.188 1 98.88 148 PRO B CA 1
ATOM 2750 C C . PRO B 1 148 ? -1.108 -11.523 -4.449 1 98.88 148 PRO B C 1
ATOM 2752 O O . PRO B 1 148 ? -2.232 -12.023 -4.539 1 98.88 148 PRO B O 1
ATOM 2755 N N . MET B 1 149 ? -0.069 -12.094 -3.73 1 98.38 149 MET B N 1
ATOM 2756 C CA . MET B 1 149 ? -0.242 -13.422 -3.141 1 98.38 149 MET B CA 1
ATOM 2757 C C . MET B 1 149 ? 0.343 -13.469 -1.732 1 98.38 149 MET B C 1
ATOM 2759 O O . MET B 1 149 ? 1.424 -12.93 -1.486 1 98.38 149 MET B O 1
ATOM 2763 N N . LYS B 1 150 ? -0.383 -14.195 -0.802 1 97.56 150 LYS B N 1
ATOM 2764 C CA . LYS B 1 150 ? 0.108 -14.523 0.535 1 97.56 150 LYS B CA 1
ATOM 2765 C C . LYS B 1 150 ? 0.055 -16.031 0.792 1 97.56 150 LYS B C 1
ATOM 2767 O O . LYS B 1 150 ? 0.534 -16.5 1.823 1 97.56 150 LYS B O 1
ATOM 2772 N N . GLY B 1 151 ? -0.542 -16.719 -0.078 1 96.06 151 GLY B N 1
ATOM 2773 C CA . GLY B 1 151 ? -0.799 -18.125 0.122 1 96.06 151 GLY B CA 1
ATOM 2774 C C . GLY B 1 151 ? 0.397 -19 -0.201 1 96.06 151 GLY B C 1
ATOM 2775 O O . GLY B 1 151 ? 0.344 -19.828 -1.124 1 96.06 151 GLY B O 1
ATOM 2776 N N . PHE B 1 152 ? 1.438 -18.859 0.571 1 98.25 152 PHE B N 1
ATOM 2777 C CA . PHE B 1 152 ? 2.633 -19.688 0.428 1 98.25 152 PHE B CA 1
ATOM 2778 C C . PHE B 1 152 ? 3.287 -19.938 1.783 1 98.25 152 PHE B C 1
ATOM 2780 O O . PHE B 1 152 ? 2.895 -19.328 2.785 1 98.25 152 PHE B O 1
ATOM 2787 N N . ASP B 1 153 ? 4.234 -20.875 1.898 1 98.44 153 ASP B N 1
ATOM 2788 C CA . ASP B 1 153 ? 4.992 -21.203 3.102 1 98.44 153 ASP B CA 1
ATOM 2789 C C . ASP B 1 153 ? 6.09 -20.172 3.357 1 98.44 153 ASP B C 1
ATOM 2791 O O . ASP B 1 153 ? 7.188 -20.281 2.809 1 98.44 153 ASP B O 1
ATOM 2795 N N . TYR B 1 154 ? 5.875 -19.25 4.262 1 98.44 154 TYR B N 1
ATOM 2796 C CA . TYR B 1 154 ? 6.758 -18.109 4.484 1 98.44 154 TYR B CA 1
ATOM 2797 C C . TYR B 1 154 ? 8.148 -18.578 4.91 1 98.44 154 TYR B C 1
ATOM 2799 O O . TYR B 1 154 ? 9.156 -18.047 4.434 1 98.44 154 TYR B O 1
ATOM 2807 N N . ASP B 1 155 ? 8.164 -19.484 5.793 1 98.44 155 ASP B N 1
ATOM 2808 C CA . ASP B 1 155 ? 9.445 -19.969 6.289 1 98.44 155 ASP B CA 1
ATOM 2809 C C . ASP B 1 155 ? 10.25 -20.641 5.176 1 98.44 155 ASP B C 1
ATOM 2811 O O . ASP B 1 155 ? 11.438 -20.359 5 1 98.44 155 ASP B O 1
ATOM 2815 N N . ALA B 1 156 ? 9.609 -21.453 4.391 1 98.81 156 ALA B N 1
ATOM 2816 C CA . ALA B 1 156 ? 10.289 -22.188 3.328 1 98.81 156 ALA B CA 1
ATOM 2817 C C . ALA B 1 156 ? 10.75 -21.25 2.221 1 98.81 156 ALA B C 1
ATOM 2819 O O . ALA B 1 156 ? 11.867 -21.375 1.707 1 98.81 156 ALA B O 1
ATOM 2820 N N . VAL B 1 157 ? 9.906 -20.312 1.854 1 98.94 157 VAL B N 1
ATOM 2821 C CA . VAL B 1 157 ? 10.281 -19.328 0.842 1 98.94 157 VAL B CA 1
ATOM 2822 C C . VAL B 1 157 ? 11.438 -18.469 1.357 1 98.94 157 VAL B C 1
ATOM 2824 O O . VAL B 1 157 ? 12.383 -18.188 0.621 1 98.94 157 VAL B O 1
ATOM 2827 N N . GLY B 1 158 ? 11.344 -18.047 2.664 1 98.88 158 GLY B N 1
ATOM 2828 C CA . GLY B 1 158 ? 12.438 -17.312 3.258 1 98.88 158 GLY B CA 1
ATOM 2829 C C . GLY B 1 158 ? 13.773 -18.031 3.158 1 98.88 158 GLY B C 1
ATOM 2830 O O . GLY B 1 158 ? 14.781 -17.422 2.799 1 98.88 158 GLY B O 1
ATOM 2831 N N . LYS B 1 159 ? 13.742 -19.281 3.467 1 98.81 159 LYS B N 1
ATOM 2832 C CA . LYS B 1 159 ? 14.953 -20.094 3.355 1 98.81 159 LYS B CA 1
ATOM 2833 C C . LYS B 1 159 ? 15.43 -20.172 1.91 1 98.81 159 LYS B C 1
ATOM 2835 O O . LYS B 1 159 ? 16.625 -20 1.636 1 98.81 159 LYS B O 1
ATOM 2840 N N . MET B 1 160 ? 14.562 -20.359 1.013 1 98.69 160 MET B N 1
ATOM 2841 C CA . MET B 1 160 ? 14.883 -20.516 -0.404 1 98.69 160 MET B CA 1
ATOM 2842 C C . MET B 1 160 ? 15.578 -19.266 -0.938 1 98.69 160 MET B C 1
ATOM 2844 O O . MET B 1 160 ? 16.531 -19.375 -1.717 1 98.69 160 MET B O 1
ATOM 2848 N N . ILE B 1 161 ? 15.133 -18.094 -0.475 1 98.81 161 ILE B N 1
ATOM 2849 C CA . ILE B 1 161 ? 15.664 -16.859 -1.045 1 98.81 161 ILE B CA 1
ATOM 2850 C C . ILE B 1 161 ? 16.781 -16.328 -0.153 1 98.81 161 ILE B C 1
ATOM 2852 O O . ILE B 1 161 ? 17.25 -15.203 -0.348 1 98.81 161 ILE B O 1
ATOM 2856 N N . ASN B 1 162 ? 17.188 -17.062 0.849 1 98.88 162 ASN B N 1
ATOM 2857 C CA . ASN B 1 162 ? 18.219 -16.641 1.795 1 98.88 162 ASN B CA 1
ATOM 2858 C C . ASN B 1 162 ? 17.844 -15.336 2.486 1 98.88 162 ASN B C 1
ATOM 2860 O O . ASN B 1 162 ? 18.656 -14.414 2.559 1 98.88 162 ASN B O 1
ATOM 2864 N N . LEU B 1 163 ? 16.656 -15.312 3.008 1 98.94 163 LEU B N 1
ATOM 2865 C CA . LEU B 1 163 ? 16.156 -14.117 3.68 1 98.94 163 LEU B CA 1
ATOM 2866 C C . LEU B 1 163 ? 17 -13.797 4.91 1 98.94 163 LEU B C 1
ATOM 2868 O O . LEU B 1 163 ? 17.125 -14.625 5.809 1 98.94 163 LEU B O 1
ATOM 2872 N N . PRO B 1 164 ? 17.562 -12.57 4.949 1 98.81 164 PRO B N 1
ATOM 2873 C CA . PRO B 1 164 ? 18.297 -12.219 6.16 1 98.81 164 PRO B CA 1
ATOM 2874 C C . PRO B 1 164 ? 17.438 -12.25 7.418 1 98.81 164 PRO B C 1
ATOM 2876 O O . PRO B 1 164 ? 16.219 -12.008 7.344 1 98.81 164 PRO B O 1
ATOM 2879 N N . ALA B 1 165 ? 17.984 -12.414 8.586 1 98.44 165 ALA B N 1
ATOM 2880 C CA . ALA B 1 165 ? 17.281 -12.641 9.844 1 98.44 165 ALA B CA 1
ATOM 2881 C C . ALA B 1 165 ? 16.438 -11.438 10.234 1 98.44 165 ALA B C 1
ATOM 2883 O O . ALA B 1 165 ? 15.398 -11.578 10.883 1 98.44 165 ALA B O 1
ATOM 2884 N N . ASP B 1 166 ? 16.844 -10.289 9.867 1 98.56 166 ASP B N 1
ATOM 2885 C CA . ASP B 1 166 ? 16.125 -9.086 10.266 1 98.56 166 ASP B CA 1
ATOM 2886 C C . ASP B 1 166 ? 15.219 -8.594 9.141 1 98.56 166 ASP B C 1
ATOM 2888 O O . ASP B 1 166 ? 14.922 -7.398 9.047 1 98.56 166 ASP B O 1
ATOM 2892 N N . HIS B 1 167 ? 14.922 -9.453 8.203 1 98.88 167 HIS B N 1
ATOM 2893 C CA . HIS B 1 167 ? 13.969 -9.164 7.141 1 98.88 167 HIS B CA 1
ATOM 2894 C C . HIS B 1 167 ? 12.703 -9.992 7.293 1 98.88 167 HIS B C 1
ATOM 2896 O O . HIS B 1 167 ? 12.703 -11.023 7.973 1 98.88 167 HIS B O 1
ATOM 2902 N N . VAL B 1 168 ? 11.625 -9.484 6.66 1 98.88 168 VAL B N 1
ATOM 2903 C CA . VAL B 1 168 ? 10.367 -10.219 6.57 1 98.88 168 VAL B CA 1
ATOM 2904 C C . VAL B 1 168 ? 9.867 -10.219 5.125 1 98.88 168 VAL B C 1
ATOM 2906 O O . VAL B 1 168 ? 10.242 -9.352 4.336 1 98.88 168 VAL B O 1
ATOM 2909 N N . ILE B 1 169 ? 9.109 -11.25 4.781 1 98.94 169 ILE B N 1
ATOM 2910 C CA . ILE B 1 169 ? 8.367 -11.242 3.525 1 98.94 169 ILE B CA 1
ATOM 2911 C C . ILE B 1 169 ? 6.988 -10.625 3.746 1 98.94 169 ILE B C 1
ATOM 2913 O O . ILE B 1 169 ? 6.27 -11.008 4.668 1 98.94 169 ILE B O 1
ATOM 2917 N N . SER B 1 170 ? 6.672 -9.68 2.986 1 98.88 170 SER B N 1
ATOM 2918 C CA . SER B 1 170 ? 5.348 -9.07 3.07 1 98.88 170 SER B CA 1
ATOM 2919 C C . SER B 1 170 ? 4.34 -9.828 2.207 1 98.88 170 SER B C 1
ATOM 2921 O O . SER B 1 170 ? 3.24 -10.148 2.664 1 98.88 170 SER B O 1
ATOM 2923 N N . MET B 1 171 ? 4.703 -10.055 0.917 1 98.88 171 MET B N 1
ATOM 2924 C CA . MET B 1 171 ? 3.85 -10.711 -0.067 1 98.88 171 MET B CA 1
ATOM 2925 C C . MET B 1 171 ? 4.633 -11.047 -1.33 1 98.88 171 MET B C 1
ATOM 2927 O O . MET B 1 171 ? 5.809 -10.703 -1.448 1 98.88 171 MET B O 1
ATOM 2931 N N . MET B 1 172 ? 3.982 -11.797 -2.217 1 98.88 172 MET B N 1
ATOM 2932 C CA . MET B 1 172 ? 4.445 -11.938 -3.594 1 98.88 172 MET B CA 1
ATOM 2933 C C . MET B 1 172 ? 3.527 -11.195 -4.555 1 98.88 172 MET B C 1
ATOM 2935 O O . MET B 1 172 ? 2.326 -11.07 -4.309 1 98.88 172 MET B O 1
ATOM 2939 N N . VAL B 1 173 ? 4.109 -10.641 -5.586 1 98.94 173 VAL B N 1
ATOM 2940 C CA . VAL B 1 173 ? 3.342 -10.18 -6.742 1 98.94 173 VAL B CA 1
ATOM 2941 C C . VAL B 1 173 ? 3.832 -10.891 -8 1 98.94 173 VAL B C 1
ATOM 2943 O O . VAL B 1 173 ? 5.016 -10.828 -8.336 1 98.94 173 VAL B O 1
ATOM 2946 N N . VAL B 1 174 ? 2.918 -11.594 -8.672 1 98.94 174 VAL B N 1
ATOM 2947 C CA . VAL B 1 174 ? 3.273 -12.203 -9.953 1 98.94 174 VAL B CA 1
ATOM 2948 C C . VAL B 1 174 ? 2.816 -11.305 -11.094 1 98.94 174 VAL B C 1
ATOM 2950 O O . VAL B 1 174 ? 1.781 -10.641 -11 1 98.94 174 VAL B O 1
ATOM 2953 N N . VAL B 1 175 ? 3.588 -11.234 -12.141 1 98.94 175 VAL B N 1
ATOM 2954 C CA . VAL B 1 175 ? 3.348 -10.383 -13.305 1 98.94 175 VAL B CA 1
ATOM 2955 C C . VAL B 1 175 ? 3.42 -11.211 -14.578 1 98.94 175 VAL B C 1
ATOM 2957 O O . VAL B 1 175 ? 4.344 -12.008 -14.758 1 98.94 175 VAL B O 1
ATOM 2960 N N . GLY B 1 176 ? 2.465 -11.078 -15.477 1 98.94 176 GLY B N 1
ATOM 2961 C CA . GLY B 1 176 ? 2.467 -11.797 -16.734 1 98.94 176 GLY B CA 1
ATOM 2962 C C . GLY B 1 176 ? 1.348 -11.375 -17.672 1 98.94 176 GLY B C 1
ATOM 2963 O O . GLY B 1 176 ? 0.634 -10.406 -17.391 1 98.94 176 GLY B O 1
ATOM 2964 N N . LYS B 1 177 ? 1.29 -12.039 -18.797 1 98.94 177 LYS B N 1
ATOM 2965 C CA . LYS B 1 177 ? 0.177 -11.859 -19.719 1 98.94 177 LYS B CA 1
ATOM 2966 C C . LYS B 1 177 ? -0.934 -12.867 -19.453 1 98.94 177 LYS B C 1
ATOM 2968 O O . LYS B 1 177 ? -0.706 -14.078 -19.5 1 98.94 177 LYS B O 1
ATOM 2973 N N . LYS B 1 178 ? -2.08 -12.367 -19.172 1 98.81 178 LYS B N 1
ATOM 2974 C CA . LYS B 1 178 ? -3.172 -13.266 -18.812 1 98.81 178 LYS B CA 1
ATOM 2975 C C . LYS B 1 178 ? -3.617 -14.109 -20 1 98.81 178 LYS B C 1
ATOM 2977 O O . LYS B 1 178 ? -3.566 -13.656 -21.141 1 98.81 178 LYS B O 1
ATOM 2982 N N . THR B 1 179 ? -4.086 -15.352 -19.766 1 98.75 179 THR B N 1
ATOM 2983 C CA . THR B 1 179 ? -4.688 -16.219 -20.766 1 98.75 179 THR B CA 1
ATOM 2984 C C . THR B 1 179 ? -6.199 -16.328 -20.547 1 98.75 179 THR B C 1
ATOM 2986 O O . THR B 1 179 ? -6.918 -16.812 -21.422 1 98.75 179 THR B O 1
ATOM 2989 N N . LYS B 1 180 ? -6.645 -15.969 -19.375 1 98.25 180 LYS B N 1
ATOM 2990 C CA . LYS B 1 180 ? -8.055 -15.93 -18.984 1 98.25 180 LYS B CA 1
ATOM 2991 C C . LYS B 1 180 ? -8.375 -14.656 -18.219 1 98.25 180 LYS B C 1
ATOM 2993 O O . LYS B 1 180 ? -7.539 -14.141 -17.469 1 98.25 180 LYS B O 1
ATOM 2998 N N . GLU B 1 181 ? -9.586 -14.195 -18.453 1 97.69 181 GLU B N 1
ATOM 2999 C CA . GLU B 1 181 ? -10.031 -13.055 -17.656 1 97.69 181 GLU B CA 1
ATOM 3000 C C . GLU B 1 181 ? -10.109 -13.43 -16.172 1 97.69 181 GLU B C 1
ATOM 3002 O O . GLU B 1 181 ? -10.328 -14.594 -15.828 1 97.69 181 GLU B O 1
ATOM 3007 N N . ALA B 1 182 ? -9.883 -12.43 -15.328 1 97.56 182 ALA B N 1
ATOM 3008 C CA . ALA B 1 182 ? -10.094 -12.648 -13.906 1 97.56 182 ALA B CA 1
ATOM 3009 C C . ALA B 1 182 ? -11.539 -13.055 -13.617 1 97.56 182 ALA B C 1
ATOM 3011 O O . ALA B 1 182 ? -12.453 -12.664 -14.352 1 97.56 182 ALA B O 1
ATOM 3012 N N . SER B 1 183 ? -11.711 -13.805 -12.57 1 95.25 183 SER B N 1
ATOM 3013 C CA . SER B 1 183 ? -13.055 -14.133 -12.117 1 95.25 183 SER B CA 1
ATOM 3014 C C . SER B 1 183 ? -13.836 -12.875 -11.75 1 95.25 183 SER B C 1
ATOM 3016 O O . SER B 1 183 ? -13.242 -11.844 -11.438 1 95.25 183 SER B O 1
ATOM 3018 N N . PRO B 1 184 ? -15.156 -12.969 -11.852 1 94.88 184 PRO B N 1
ATOM 3019 C CA . PRO B 1 184 ? -15.938 -11.828 -11.375 1 94.88 184 PRO B CA 1
ATOM 3020 C C . PRO B 1 184 ? -15.594 -11.43 -9.938 1 94.88 184 PRO B C 1
ATOM 3022 O O . PRO B 1 184 ? -15.125 -12.266 -9.156 1 94.88 184 PRO B O 1
ATOM 3025 N N . ARG B 1 185 ? -15.758 -10.148 -9.625 1 96 185 ARG B N 1
ATOM 3026 C CA . ARG B 1 185 ? -15.523 -9.711 -8.25 1 96 185 ARG B CA 1
ATOM 3027 C C . ARG B 1 185 ? -16.422 -10.469 -7.277 1 96 185 ARG B C 1
ATOM 3029 O O . ARG B 1 185 ? -17.594 -10.695 -7.551 1 96 185 ARG B O 1
ATOM 3036 N N . GLY B 1 186 ? -15.875 -10.875 -6.211 1 96.94 186 GLY B N 1
ATOM 3037 C CA . GLY B 1 186 ? -16.625 -11.617 -5.211 1 96.94 186 GLY B CA 1
ATOM 3038 C C . GLY B 1 186 ? -17.75 -10.812 -4.598 1 96.94 186 GLY B C 1
ATOM 3039 O O . GLY B 1 186 ? -18.859 -11.328 -4.426 1 96.94 186 GLY B O 1
ATOM 3040 N N . GLY B 1 187 ? -17.469 -9.633 -4.207 1 97.62 187 GLY B N 1
ATOM 3041 C CA . GLY B 1 187 ? -18.344 -8.648 -3.586 1 97.62 187 GLY B CA 1
ATOM 3042 C C . GLY B 1 187 ? -17.625 -7.344 -3.268 1 97.62 187 GLY B C 1
ATOM 3043 O O . GLY B 1 187 ? -16.406 -7.289 -3.246 1 97.62 187 GLY B O 1
ATOM 3044 N N . GLN B 1 188 ? -18.391 -6.34 -3.143 1 97.94 188 GLN B N 1
ATOM 3045 C CA . GLN B 1 188 ? -17.891 -5.023 -2.766 1 97.94 188 GLN B CA 1
ATOM 3046 C C . GLN B 1 188 ? -18.812 -4.352 -1.754 1 97.94 188 GLN B C 1
ATOM 3048 O O . GLN B 1 188 ? -20 -4.18 -2.016 1 97.94 188 GLN B O 1
ATOM 3053 N N . LEU B 1 189 ? -18.219 -4.078 -0.588 1 98.31 189 LEU B N 1
ATOM 3054 C CA . LEU B 1 189 ? -19.016 -3.354 0.403 1 98.31 189 LEU B CA 1
ATOM 3055 C C . LEU B 1 189 ? -19.391 -1.969 -0.112 1 98.31 189 LEU B C 1
ATOM 3057 O O . LEU B 1 189 ? -18.578 -1.3 -0.762 1 98.31 189 LEU B O 1
ATOM 3061 N N . PRO B 1 190 ? -20.656 -1.518 0.167 1 97.88 190 PRO B N 1
ATOM 3062 C CA . PRO B 1 190 ? -20.984 -0.13 -0.179 1 97.88 190 PRO B CA 1
ATOM 3063 C C . PRO B 1 190 ? -20.141 0.879 0.6 1 97.88 190 PRO B C 1
ATOM 3065 O O . PRO B 1 190 ? -19.734 0.608 1.734 1 97.88 190 PRO B O 1
ATOM 3068 N N . LEU B 1 191 ? -19.891 2.035 0.043 1 98.19 191 LEU B N 1
ATOM 3069 C CA . LEU B 1 191 ? -19.094 3.064 0.708 1 98.19 191 LEU B CA 1
ATOM 3070 C C . LEU B 1 191 ? -19.703 3.416 2.066 1 98.19 191 LEU B C 1
ATOM 3072 O O . LEU B 1 191 ? -18.969 3.725 3.01 1 98.19 191 LEU B O 1
ATOM 3076 N N . SER B 1 192 ? -21 3.35 2.195 1 98.12 192 SER B N 1
ATOM 3077 C CA . SER B 1 192 ? -21.688 3.713 3.434 1 98.12 192 SER B CA 1
ATOM 3078 C C . SER B 1 192 ? -21.25 2.818 4.59 1 98.12 192 SER B C 1
ATOM 3080 O O . SER B 1 192 ? -21.391 3.189 5.758 1 98.12 192 SER B O 1
ATOM 3082 N N . ASP B 1 193 ? -20.703 1.639 4.281 1 98.12 193 ASP B N 1
ATOM 3083 C CA . ASP B 1 193 ? -20.297 0.697 5.316 1 98.12 193 ASP B CA 1
ATOM 3084 C C . ASP B 1 193 ? -18.844 0.93 5.723 1 98.12 193 ASP B C 1
ATOM 3086 O O . ASP B 1 193 ? -18.391 0.433 6.758 1 98.12 193 ASP B O 1
ATOM 3090 N N . ILE B 1 194 ? -18.094 1.734 4.91 1 98.38 194 ILE B N 1
ATOM 3091 C CA . ILE B 1 194 ? -16.656 1.701 5.164 1 98.38 194 ILE B CA 1
ATOM 3092 C C . ILE B 1 194 ? -16.094 3.123 5.18 1 98.38 194 ILE B C 1
ATOM 3094 O O . ILE B 1 194 ? -14.922 3.334 5.48 1 98.38 194 ILE B O 1
ATOM 3098 N N . VAL B 1 195 ? -16.906 4.121 4.844 1 98.81 195 VAL B N 1
ATOM 3099 C CA . VAL B 1 195 ? -16.516 5.527 4.891 1 98.81 195 VAL B CA 1
ATOM 3100 C C . VAL B 1 195 ? -17.328 6.254 5.957 1 98.81 195 VAL B C 1
ATOM 3102 O O . VAL B 1 195 ? -18.547 6.141 5.996 1 98.81 195 VAL B O 1
ATOM 3105 N N . PHE B 1 196 ? -16.609 6.969 6.801 1 98.81 196 PHE B N 1
ATOM 3106 C CA . PHE B 1 196 ? -17.219 7.703 7.91 1 98.81 196 PHE B CA 1
ATOM 3107 C C . PHE B 1 196 ? -16.812 9.172 7.875 1 98.81 196 PHE B C 1
ATOM 3109 O O . PHE B 1 196 ? -15.633 9.484 7.68 1 98.81 196 PHE B O 1
ATOM 3116 N N . GLU B 1 197 ? -17.766 10.07 8.094 1 98.62 197 GLU B N 1
ATOM 3117 C CA . GLU B 1 197 ? -17.484 11.5 8.117 1 98.62 197 GLU B CA 1
ATOM 3118 C C . GLU B 1 197 ? -17.156 11.977 9.531 1 98.62 197 GLU B C 1
ATOM 3120 O O . GLU B 1 197 ? -17.969 11.805 10.445 1 98.62 197 GLU B O 1
ATOM 3125 N N . ASN B 1 198 ? -16.016 12.461 9.727 1 98.62 198 ASN B N 1
ATOM 3126 C CA . ASN B 1 198 ? -15.5 13.086 10.945 1 98.62 198 ASN B CA 1
ATOM 3127 C C . ASN B 1 198 ? -15.203 12.055 12.023 1 98.62 198 ASN B C 1
ATOM 3129 O O . ASN B 1 198 ? -14.148 12.109 12.664 1 98.62 198 ASN B O 1
ATOM 3133 N N . LYS B 1 199 ? -16.047 11.109 12.227 1 98.62 199 LYS B N 1
ATOM 3134 C CA . LYS B 1 199 ? -15.883 10.102 13.266 1 98.62 199 LYS B CA 1
ATOM 3135 C C . LYS B 1 199 ? -16.656 8.836 12.93 1 98.62 199 LYS B C 1
ATOM 3137 O O . LYS B 1 199 ? -17.562 8.852 12.086 1 98.62 199 LYS B O 1
ATOM 3142 N N . PHE B 1 200 ? -16.266 7.711 13.633 1 98.5 200 PHE B N 1
ATOM 3143 C CA . PHE B 1 200 ? -17 6.453 13.477 1 98.5 200 PHE B CA 1
ATOM 3144 C C . PHE B 1 200 ? -18.422 6.586 13.992 1 98.5 200 PHE B C 1
ATOM 3146 O O . PHE B 1 200 ? -19.375 6.125 13.352 1 98.5 200 PHE B O 1
#

Foldseek 3Di:
DDLVCLVVQADAFQAFALPDADDPVRVVVLVVQLQVQAADLQLSFKDKDKDQDLVVLCVQCVQLVNRCLSNRFNMKIFIKGQLCSLPDPSLVSVVVDDDPVSVVSSVVSCVQRPPPSVVSVVRSQVSSVRSLVSSQSVLVVVVKHKHKADRGDQVVVCVVVVPDPRMGTNTMMGIHHHPDDDDPDPDDDDCVVPDDPPDD/DDLVCLVVQADAFQAFALPDADDPVRVVVLVVQLQVQAAVLQLSFKDKDKDQDLVVLCVQCVQLVNRCLSNRFNMKIFIKGQLCSLPDPSLVSVVVDDDPVSVVSSVVSCVQRPPPSVVSVVRSQVSSVRSLVSSQSVLVVVVKHKHKADRGDQVVVCVVVVPDPRMGTNTMMGIHHHPDDDDPDPDDDDCVVPDDPPDD

InterPro domains:
  IPR000415 Nitroreductase-like [G3DSA:3.40.109.10] (2-200)
  IPR000415 Nitroreductase-like [SSF55469] (1-200)
  IPR029479 Nitroreductase [PF00881] (7-177)